Protein 4DVG (pdb70)

Nearest PDB structures (foldseek):
  3reg-assembly1_A  TM=1.001E+00  e=8.302E-33  Entamoeba histolytica
  7xqv-assembly1_A  TM=9.793E-01  e=2.137E-20  Rattus norvegicus
  4mit-assembly1_A  TM=9.621E-01  e=1.659E-20  Entamoeba histolytica HM-3:IMSS
  5upk-assembly1_C  TM=9.531E-01  e=5.079E-19  Homo sapiens
  1m7b-assembly1_A  TM=9.618E-01  e=3.621E-18  Homo sapiens

B-factor: mean 79.46, std 28.6, range [32.81, 198.3]

Radius of gyration: 25.97 Å; Cα contacts (8 Å, |Δi|>4): 619; chains: 2; bounding box: 59×77×67 Å

Foldseek 3Di:
DEEEEDFAPPQQQVLLVCCLAVNADPVDDDFDDKDWDWGWDDDDPDIDIYIYIYHGNDPVNVVPRLVRQPPHAEYEQEGEQQCVVRVVCCVVPVLVVSCVRPVNHAYEYEHEPPVPDDPPDPGHDPVNQQVVCVVSVHPYYFYAYSVVGPCSVVRVVVSVVVVD/DQPPCLQVVVPLLDPPCCVVPDPVVSVVVSVVVVVVVVVLVVLQVPCVPVPPVLSVVLQLLVLLVCLQPDQDVNLVNLVDLVPGGLVSLVVNLVNPNLLSLVSLLCLLPPDDDPVNLVSNASSLSNVLSSLVHLSNLLSQLVRVCSLLSLVSSLRPSDDPVSVLSSLLSLLVLLPFARPPDDDHTRPSVVSPVSQVVCVVVPVALRCQSVVVCLQPDDDLSSVLSSLSSLCSNLPDPDLVRVVSVVSVVVRCNVVRLVVVVDPNVDPSNVVSSVVVVVVVVVSVVVVVVVVVVD

CATH classification: 3.40.50.300

Sequence (458 aa):
LKIVVVGDGAVGKTCLLLAFSKGEIPTAYVPTVFENFSHVMKYKNEEFILHLWDTAGQEEYDRLRPLSYADSDVVLLCFAVNNRTSFDNISTKWEPEIKHYIDTAKTVLVGLKVDLRKDGSDDVTKQEGDDLCQKLGCVAYIEASSVAKIGLNEVFEKSVDCIFEVVQQKFAIVAKEKIDNPELITIPNQWKLVQEYEKKQKKDIRIQLNAQKTGNWRNAITDPKYLADLLKTRDDDLLNEVVVFRSSSVSFIKTFVSVGGLANLAIYKKKIEAENSNTAIDEERKCCEVLRYVFAEEDATVALIEIDGGVELLLKGNSKRITPDNQLDILLEITLTSSVEHPSQEGLYLGGDVCVNAFSNLVSEGVDKKFLSFFSLFSKSKSEKFKHASLVLINNLIDQPELEHRDVRNSFIEIGLVNELENKNTEWKIDKIKDSINDFFDSWEEDKKEVESRFDDL

InterPro domains:
  IPR001806 Small GTPase [PF00071] (22-181)
  IPR001806 Small GTPase [PS51421] (16-214)
  IPR001806 Small GTPase [SM00174] (23-186)
  IPR003578 Small GTPase Rho [PTHR24072] (20-213)
  IPR005225 Small GTP-binding domain [TIGR00231] (19-178)
  IPR027417 P-loop containing nucleoside triphosphate hydrolase [G3DSA:3.40.50.300] (12-214)
  IPR027417 P-loop containing nucleoside triphosphate hydrolase [SSF52540] (20-182)

GO terms:
  GO:0000287 magnesium ion binding (F, IDA)
  GO:0005525 GTP binding (F, IDA)
  GO:0045335 phagocytic vesicle (C, IDA)
  GO:0001891 phagocytic cup (C, IDA)
  GO:0044650 adhesion of symbiont to host cell (P, IMP)
  GO:1905161 protein localization to phagocytic vesicle (P, IMP)
  GO:0050766 positive regulation of phagocytosis (P, IMP)
  GO:0005515 protein binding (F, IPI)

Secondary structure (DSSP, 8-state):
-EEEEEESTTSSHHHHHHHHTT-S--SS----SEEEEEEEEEETTEEEEEEEEEE--SGGGTTTGGGG-TT-SEEEEEEETT-HHHHHHIIIIIHHHHHHH-TTSEEEEEEE-GGG--SSS----HHHHHHHHHHHT-SEEEE-BTTTTBSHHHHHHHHHHTT-/----GGGHHHHH---S-GGGS-HHHHHHHHHHHHHHHHHHHHHHHHHHHH--HHHHTTSHHHHHHHTTT----TTT--HHHHHS-HHHHHHHHHTSTTTT--HHHHHHHSPP-HHHHHHHHHHHHHHHHHTTSHHHHHHHHTSTTHHHHHHH---TTS-HHHHHHHHHHHHHHH--B-TTSTT-B--HHHH--HHHHHHHTT---TTHHHHHHHHH---HHHHHHHHHHHHHHH--SSTTT--HHHHHHTTTHHHHHH---S----HHHHHHHHHHHHHHHHHHHHHHHHHTT-

Solvent-accessible surface area: 23654 Å² total

Organism: Entamoeba histolytica (strain ATCC 30459 / HM-1:IMSS / ABRM) (NCBI:txid294381)

Structure (mmCIF, N/CA/C/O backbone):
data_4DVG
#
_entry.id   4DVG
#
_cell.length_a   138.564
_cell.length_b   138.564
_cell.length_c   57.765
_cell.angle_alpha   90.00
_cell.angle_beta   90.00
_cell.angle_gamma   120.00
#
_symmetry.space_group_name_H-M   'P 61'
#
loop_
_entity.id
_entity.type
_entity.pdbx_description
1 polymer 'Rho-like small GTPase'
2 polymer 'Diaphanous protein'
3 non-polymer "5'-GUANOSINE-DIPHOSPHATE-MONOTHIOPHOSPHATE"
4 non-polymer 'MAGNESIUM ION'
5 water water
#
loop_
_atom_site.group_PDB
_atom_site.id
_atom_site.type_symbol
_atom_site.label_atom_id
_atom_site.label_alt_id
_atom_site.label_comp_id
_atom_site.label_asym_id
_atom_site.label_entity_id
_atom_site.label_seq_id
_atom_site.pdbx_PDB_ins_code
_atom_site.Cartn_x
_atom_site.Cartn_y
_atom_site.Cartn_z
_atom_site.occupancy
_atom_site.B_iso_or_equiv
_atom_site.auth_seq_id
_atom_site.auth_comp_id
_atom_site.auth_asym_id
_atom_site.auth_atom_id
_atom_site.pdbx_PDB_model_num
ATOM 1 N N . LEU A 1 23 ? 57.346 58.341 28.532 1.00 94.29 21 LEU A N 1
ATOM 2 C CA . LEU A 1 23 ? 55.890 58.309 28.348 1.00 90.46 21 LEU A CA 1
ATOM 3 C C . LEU A 1 23 ? 55.401 57.480 27.133 0.89 84.10 21 LEU A C 1
ATOM 4 O O . LEU A 1 23 ? 55.606 57.873 25.980 1.00 85.01 21 LEU A O 1
ATOM 9 N N . LYS A 1 24 ? 54.743 56.346 27.383 1.00 79.54 22 LYS A N 1
ATOM 10 C CA . LYS A 1 24 ? 54.216 55.518 26.280 0.82 72.88 22 LYS A CA 1
ATOM 11 C C . LYS A 1 24 ? 52.742 55.782 25.928 1.00 68.94 22 LYS A C 1
ATOM 12 O O . LYS A 1 24 ? 51.856 55.585 26.751 1.00 63.02 22 LYS A O 1
ATOM 18 N N . ILE A 1 25 ? 52.479 56.210 24.698 1.00 70.49 23 ILE A N 1
ATOM 19 C CA . ILE A 1 25 ? 51.104 56.466 24.281 1.00 65.43 23 ILE A CA 1
ATOM 20 C C . ILE A 1 25 ? 50.667 55.567 23.118 1.00 58.65 23 ILE A C 1
ATOM 21 O O . ILE A 1 25 ? 51.313 55.546 22.074 1.00 57.92 23 ILE A O 1
ATOM 26 N N . VAL A 1 26 ? 49.564 54.841 23.303 1.00 58.39 24 VAL A N 1
ATOM 27 C CA . VAL A 1 26 ? 49.020 53.956 22.270 1.00 56.10 24 VAL A CA 1
ATOM 28 C C . VAL A 1 26 ? 47.679 54.482 21.771 1.00 57.62 24 VAL A C 1
ATOM 29 O O . VAL A 1 26 ? 46.861 54.970 22.550 0.60 58.98 24 VAL A O 1
ATOM 33 N N . VAL A 1 27 ? 47.458 54.344 20.471 1.00 53.63 25 VAL A N 1
ATOM 34 C CA . VAL A 1 27 ? 46.268 54.845 19.806 1.00 54.40 25 VAL A CA 1
ATOM 35 C C . VAL A 1 27 ? 45.426 53.703 19.250 1.00 57.27 25 VAL A C 1
ATOM 36 O O . VAL A 1 27 ? 45.891 52.959 18.383 1.00 63.19 25 VAL A O 1
ATOM 40 N N . VAL A 1 28 ? 44.192 53.559 19.739 1.00 56.62 26 VAL A N 1
ATOM 41 C CA . VAL A 1 28 ? 43.274 52.549 19.193 1.00 55.58 26 VAL A CA 1
ATOM 42 C C . VAL A 1 28 ? 41.941 53.110 18.703 1.00 46.19 26 VAL A C 1
ATOM 43 O O . VAL A 1 28 ? 41.451 54.138 19.182 1.00 47.86 26 VAL A O 1
ATOM 47 N N . GLY A 1 29 ? 41.352 52.404 17.748 1.00 47.58 27 GLY A N 1
ATOM 48 C CA . GLY A 1 29 ? 40.031 52.726 17.248 1.00 47.20 27 GLY A CA 1
ATOM 49 C C . GLY A 1 29 ? 39.747 52.046 15.929 1.00 46.60 27 GLY A C 1
ATOM 50 O O . GLY A 1 29 ? 40.642 51.439 15.320 1.00 43.74 27 GLY A O 1
ATOM 51 N N . ASP A 1 30 ? 38.497 52.152 15.489 1.00 48.51 28 ASP A N 1
ATOM 52 C CA . ASP A 1 30 ? 38.034 51.528 14.257 1.00 51.69 28 ASP A CA 1
ATOM 53 C C . ASP A 1 30 ? 38.871 51.932 13.060 1.00 50.21 28 ASP A C 1
ATOM 54 O O . ASP A 1 30 ? 39.472 52.996 13.052 1.00 51.05 28 ASP A O 1
ATOM 59 N N . GLY A 1 31 ? 38.900 51.080 12.042 1.00 57.23 29 GLY A N 1
ATOM 60 C CA . GLY A 1 31 ? 39.433 51.461 10.744 1.00 53.90 29 GLY A CA 1
ATOM 61 C C . GLY A 1 31 ? 38.942 52.825 10.252 1.00 61.44 29 GLY A C 1
ATOM 62 O O . GLY A 1 31 ? 37.743 53.117 10.234 1.00 53.28 29 GLY A O 1
ATOM 63 N N . ALA A 1 32 ? 39.892 53.683 9.901 1.00 64.16 30 ALA A N 1
ATOM 64 C CA . ALA A 1 32 ? 39.624 54.837 9.062 1.00 57.55 30 ALA A CA 1
ATOM 65 C C . ALA A 1 32 ? 39.072 56.020 9.812 1.00 53.97 30 ALA A C 1
ATOM 66 O O . ALA A 1 32 ? 38.514 56.918 9.199 1.00 57.53 30 ALA A O 1
ATOM 68 N N . VAL A 1 33 ? 39.212 56.024 11.128 1.00 54.78 31 VAL A N 1
ATOM 69 C CA . VAL A 1 33 ? 38.696 57.130 11.927 1.00 59.38 31 VAL A CA 1
ATOM 70 C C . VAL A 1 33 ? 39.681 58.283 12.001 1.00 60.43 31 VAL A C 1
ATOM 71 O O . VAL A 1 33 ? 39.320 59.372 12.438 1.00 50.54 31 VAL A O 1
ATOM 75 N N . GLY A 1 34 ? 40.925 58.030 11.596 1.00 65.18 32 GLY A N 1
ATOM 76 C CA . GLY A 1 34 ? 41.941 59.071 11.509 1.00 66.72 32 GLY A CA 1
ATOM 77 C C . GLY A 1 34 ? 43.073 59.020 12.526 1.00 63.87 32 GLY A C 1
ATOM 78 O O . GLY A 1 34 ? 43.641 60.056 12.872 0.81 69.99 32 GLY A O 1
ATOM 79 N N . LYS A 1 35 ? 43.408 57.828 13.007 1.00 56.40 33 LYS A N 1
ATOM 80 C CA . LYS A 1 35 ? 44.499 57.683 13.961 1.00 56.18 33 LYS A CA 1
ATOM 81 C C . LYS A 1 35 ? 45.873 58.056 13.368 1.00 63.01 33 LYS A C 1
ATOM 82 O O . LYS A 1 35 ? 46.607 58.870 13.950 1.00 56.25 33 LYS A O 1
ATOM 88 N N . THR A 1 36 ? 46.224 57.451 12.229 1.00 62.07 34 THR A N 1
ATOM 89 C CA . THR A 1 36 ? 47.500 57.739 11.573 1.00 59.44 34 THR A CA 1
ATOM 90 C C . THR A 1 36 ? 47.637 59.242 11.353 1.00 66.84 34 THR A C 1
ATOM 91 O O . THR A 1 36 ? 48.615 59.856 11.782 0.74 67.02 34 THR A O 1
ATOM 95 N N . CYS A 1 37 ? 46.644 59.827 10.690 1.00 65.34 35 CYS A N 1
ATOM 96 C CA . CYS A 1 37 ? 46.588 61.270 10.495 1.00 64.78 35 CYS A CA 1
ATOM 97 C C . CYS A 1 37 ? 46.733 62.046 11.802 1.00 64.54 35 CYS A C 1
ATOM 98 O O . CYS A 1 37 ? 47.467 63.033 11.859 0.76 65.50 35 CYS A O 1
ATOM 101 N N . LEU A 1 38 ? 46.054 61.605 12.854 1.00 59.01 36 LEU A N 1
ATOM 102 C CA . LEU A 1 38 ? 46.202 62.272 14.148 1.00 62.76 36 LEU A CA 1
ATOM 103 C C . LEU A 1 38 ? 47.667 62.349 14.566 1.00 67.06 36 LEU A C 1
ATOM 104 O O . LEU A 1 38 ? 48.156 63.413 14.943 0.43 70.42 36 LEU A O 1
ATOM 109 N N . LEU A 1 39 ? 48.362 61.217 14.491 1.00 66.57 37 LEU A N 1
ATOM 110 C CA . LEU A 1 39 ? 49.761 61.144 14.895 1.00 71.54 37 LEU A CA 1
ATOM 111 C C . LEU A 1 39 ? 50.681 61.977 14.000 1.00 78.17 37 LEU A C 1
ATOM 112 O O . LEU A 1 39 ? 51.523 62.722 14.486 1.00 79.75 37 LEU A O 1
ATOM 117 N N . LEU A 1 40 ? 50.524 61.841 12.695 1.00 70.09 38 LEU A N 1
ATOM 118 C CA . LEU A 1 40 ? 51.451 62.465 11.778 1.00 88.64 38 LEU A CA 1
ATOM 119 C C . LEU A 1 40 ? 51.200 63.959 11.639 1.00 90.77 38 LEU A C 1
ATOM 120 O O . LEU A 1 40 ? 52.066 64.694 11.167 0.47 96.47 38 LEU A O 1
ATOM 125 N N . ALA A 1 41 ? 50.021 64.418 12.041 1.00 85.96 39 ALA A N 1
ATOM 126 C CA . ALA A 1 41 ? 49.728 65.842 11.934 1.00 90.26 39 ALA A CA 1
ATOM 127 C C . ALA A 1 41 ? 50.312 66.527 13.151 1.00 98.39 39 ALA A C 1
ATOM 128 O O . ALA A 1 41 ? 50.806 67.657 13.080 1.00 108.05 39 ALA A O 1
ATOM 130 N N . PHE A 1 42 ? 50.257 65.815 14.268 1.00 92.52 40 PHE A N 1
ATOM 131 C CA . PHE A 1 42 ? 50.764 66.306 15.531 1.00 90.96 40 PHE A CA 1
ATOM 132 C C . PHE A 1 42 ? 52.260 66.535 15.468 1.00 97.13 40 PHE A C 1
ATOM 133 O O . PHE A 1 42 ? 52.782 67.435 16.127 0.49 103.54 40 PHE A O 1
ATOM 141 N N . SER A 1 43 ? 52.949 65.735 14.660 1.00 99.31 41 SER A N 1
ATOM 142 C CA . SER A 1 43 ? 54.408 65.699 14.701 1.00 106.23 41 SER A CA 1
ATOM 143 C C . SER A 1 43 ? 55.110 65.805 13.352 1.00 113.12 41 SER A C 1
ATOM 144 O O . SER A 1 43 ? 56.204 65.277 13.197 1.00 115.35 41 SER A O 1
ATOM 147 N N . LYS A 1 44 ? 54.501 66.469 12.377 1.00 118.98 42 LYS A N 1
ATOM 148 C CA . LYS A 1 44 ? 55.137 66.577 11.063 1.00 130.99 42 LYS A CA 1
ATOM 149 C C . LYS A 1 44 ? 55.193 67.987 10.475 1.00 138.36 42 LYS A C 1
ATOM 150 O O . LYS A 1 44 ? 56.253 68.414 10.016 1.00 150.93 42 LYS A O 1
ATOM 156 N N . GLY A 1 45 ? 54.073 68.705 10.454 1.00 127.56 43 GLY A N 1
ATOM 157 C CA . GLY A 1 45 ? 52.777 68.196 10.849 1.00 122.16 43 GLY A CA 1
ATOM 158 C C . GLY A 1 45 ? 51.846 68.286 9.658 1.00 124.68 43 GLY A C 1
ATOM 159 O O . GLY A 1 45 ? 51.258 69.339 9.388 1.00 120.78 43 GLY A O 1
ATOM 160 N N . GLU A 1 46 ? 51.732 67.173 8.936 1.00 130.70 44 GLU A N 1
ATOM 161 C CA . GLU A 1 46 ? 50.894 67.090 7.742 1.00 135.84 44 GLU A CA 1
ATOM 162 C C . GLU A 1 46 ? 50.320 65.694 7.557 1.00 128.90 44 GLU A C 1
ATOM 163 O O . GLU A 1 46 ? 50.423 64.848 8.441 1.00 126.55 44 GLU A O 1
ATOM 169 N N . ILE A 1 47 ? 49.732 65.465 6.389 1.00 127.95 45 ILE A N 1
ATOM 170 C CA . ILE A 1 47 ? 49.034 64.219 6.084 1.00 121.93 45 ILE A CA 1
ATOM 171 C C . ILE A 1 47 ? 49.735 63.467 4.957 1.00 123.67 45 ILE A C 1
ATOM 172 O O . ILE A 1 47 ? 50.362 64.085 4.095 1.00 133.25 45 ILE A O 1
ATOM 177 N N . PRO A 1 48 ? 49.650 62.127 4.978 1.00 114.57 46 PRO A N 1
ATOM 178 C CA . PRO A 1 48 ? 50.269 61.222 3.998 1.00 117.30 46 PRO A CA 1
ATOM 179 C C . PRO A 1 48 ? 49.639 61.175 2.594 1.00 117.44 46 PRO A C 1
ATOM 180 O O . PRO A 1 48 ? 50.053 60.342 1.782 1.00 122.57 46 PRO A O 1
ATOM 184 N N . THR A 1 49 ? 48.673 62.039 2.304 1.00 109.78 47 THR A N 1
ATOM 185 C CA . THR A 1 49 ? 48.079 62.075 0.969 1.00 107.00 47 THR A CA 1
ATOM 186 C C . THR A 1 49 ? 47.421 60.742 0.649 1.00 98.56 47 THR A C 1
ATOM 187 O O . THR A 1 49 ? 46.216 60.657 0.433 1.00 98.47 47 THR A O 1
ATOM 191 N N . ALA A 1 50 ? 48.228 59.694 0.619 0.00 89.70 48 ALA A N 1
ATOM 192 C CA . ALA A 1 50 ? 47.713 58.379 0.303 1.00 80.10 48 ALA A CA 1
ATOM 193 C C . ALA A 1 50 ? 47.305 57.630 1.561 1.00 68.82 48 ALA A C 1
ATOM 194 O O . ALA A 1 50 ? 48.119 57.400 2.456 0.00 68.18 48 ALA A O 1
ATOM 196 N N . TYR A 1 51 ? 46.035 57.252 1.619 1.00 65.78 49 TYR A N 1
ATOM 197 C CA . TYR A 1 51 ? 45.540 56.463 2.729 1.00 78.55 49 TYR A CA 1
ATOM 198 C C . TYR A 1 51 ? 46.065 55.053 2.660 1.00 77.96 49 TYR A C 1
ATOM 199 O O . TYR A 1 51 ? 45.677 54.280 1.785 1.00 84.52 49 TYR A O 1
ATOM 208 N N . VAL A 1 52 ? 46.931 54.702 3.590 0.00 73.12 50 VAL A N 1
ATOM 209 C CA . VAL A 1 52 ? 47.311 53.317 3.691 1.00 67.07 50 VAL A CA 1
ATOM 210 C C . VAL A 1 52 ? 46.928 52.764 5.031 1.00 65.79 50 VAL A C 1
ATOM 211 O O . VAL A 1 52 ? 47.349 53.290 6.052 1.00 71.49 50 VAL A O 1
ATOM 215 N N . PRO A 1 53 ? 46.136 51.686 5.034 1.00 64.31 51 PRO A N 1
ATOM 216 C CA . PRO A 1 53 ? 45.683 51.083 6.297 1.00 60.92 51 PRO A CA 1
ATOM 217 C C . PRO A 1 53 ? 46.892 50.627 7.150 1.00 66.44 51 PRO A C 1
ATOM 218 O O . PRO A 1 53 ? 47.804 49.954 6.647 1.00 62.88 51 PRO A O 1
ATOM 222 N N . THR A 1 54 ? 46.892 51.023 8.422 1.00 67.21 52 THR A N 1
ATOM 223 C CA . THR A 1 54 ? 47.972 50.739 9.366 1.00 51.62 52 THR A CA 1
ATOM 224 C C . THR A 1 54 ? 48.043 49.265 9.677 0.00 53.88 52 THR A C 1
ATOM 225 O O . THR A 1 54 ? 47.036 48.627 9.786 1.00 48.45 52 THR A O 1
ATOM 229 N N . VAL A 1 55 ? 49.230 48.711 9.836 1.00 59.46 53 VAL A N 1
ATOM 230 C CA . VAL A 1 55 ? 49.322 47.341 10.312 1.00 63.16 53 VAL A CA 1
ATOM 231 C C . VAL A 1 55 ? 49.909 47.413 11.699 1.00 66.02 53 VAL A C 1
ATOM 232 O O . VAL A 1 55 ? 49.337 46.896 12.680 0.89 58.98 53 VAL A O 1
ATOM 236 N N . PHE A 1 56 ? 51.048 48.098 11.748 1.00 65.67 54 PHE A N 1
ATOM 237 C CA . PHE A 1 56 ? 51.789 48.392 12.960 1.00 61.51 54 PHE A CA 1
ATOM 238 C C . PHE A 1 56 ? 52.721 49.536 12.624 1.00 69.76 54 PHE A C 1
ATOM 239 O O . PHE A 1 56 ? 53.253 49.623 11.512 1.00 71.63 54 PHE A O 1
ATOM 247 N N . GLU A 1 57 ? 52.908 50.430 13.579 1.00 71.56 55 GLU A N 1
ATOM 248 C CA . GLU A 1 57 ? 53.811 51.537 13.384 1.00 79.56 55 GLU A CA 1
ATOM 249 C C . GLU A 1 57 ? 54.275 51.957 14.761 1.00 87.66 55 GLU A C 1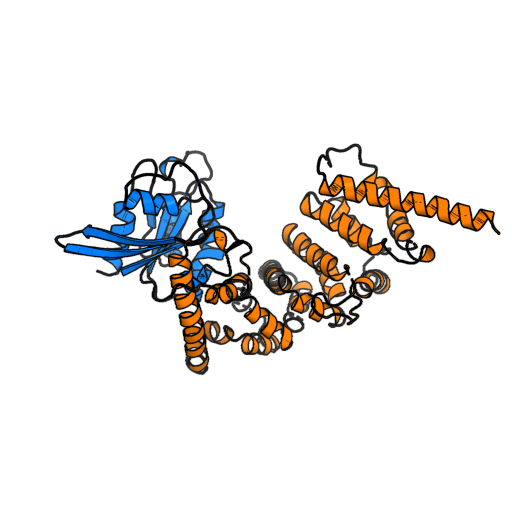
ATOM 250 O O . GLU A 1 57 ? 53.517 51.876 15.721 1.00 86.02 55 GLU A O 1
ATOM 256 N N . ASN A 1 58 ? 55.530 52.373 14.869 1.00 93.20 56 ASN A N 1
ATOM 257 C CA . ASN A 1 58 ? 56.063 52.801 16.150 1.00 90.05 56 ASN A CA 1
ATOM 258 C C . ASN A 1 58 ? 57.238 53.714 15.974 1.00 91.96 56 ASN A C 1
ATOM 259 O O . ASN A 1 58 ? 58.268 53.325 15.418 1.00 96.32 56 ASN A O 1
ATOM 264 N N . PHE A 1 59 ? 57.074 54.939 16.451 1.00 93.46 57 PHE A N 1
ATOM 265 C CA . PHE A 1 59 ? 58.156 55.902 16.448 1.00 99.14 57 PHE A CA 1
ATOM 266 C C . PHE A 1 59 ? 58.046 56.803 17.662 1.00 104.63 57 PHE A C 1
ATOM 267 O O . PHE A 1 59 ? 56.963 56.997 18.214 1.00 104.98 57 PHE A O 1
ATOM 275 N N . SER A 1 60 ? 59.185 57.330 18.086 1.00 110.34 58 SER A N 1
ATOM 276 C CA . SER A 1 60 ? 59.226 58.291 19.167 1.00 113.66 58 SER A CA 1
ATOM 277 C C . SER A 1 60 ? 59.294 59.674 18.554 1.00 112.40 58 SER A C 1
ATOM 278 O O . SER A 1 60 ? 59.522 59.818 17.355 1.00 114.00 58 SER A O 1
ATOM 281 N N . HIS A 1 61 ? 59.089 60.694 19.374 1.00 110.21 59 HIS A N 1
ATOM 282 C CA . HIS A 1 61 ? 59.046 62.056 18.879 1.00 103.80 59 HIS A CA 1
ATOM 283 C C . HIS A 1 61 ? 59.140 63.016 20.056 1.00 110.52 59 HIS A C 1
ATOM 284 O O . HIS A 1 61 ? 58.475 62.802 21.072 1.00 112.55 59 HIS A O 1
ATOM 291 N N . VAL A 1 62 ? 59.962 64.063 19.927 1.00 110.71 60 VAL A N 1
ATOM 292 C CA . VAL A 1 62 ? 60.171 65.004 21.031 1.00 107.52 60 VAL A CA 1
ATOM 293 C C . VAL A 1 62 ? 59.245 66.220 20.964 1.00 104.13 60 VAL A C 1
ATOM 294 O O . VAL A 1 62 ? 59.109 66.866 19.925 0.00 103.90 60 VAL A O 1
ATOM 298 N N . MET A 1 63 ? 58.603 66.506 22.093 1.00 109.03 61 MET A N 1
ATOM 299 C CA . MET A 1 63 ? 57.592 67.555 22.179 1.00 116.39 61 MET A CA 1
ATOM 300 C C . MET A 1 63 ? 57.968 68.584 23.223 1.00 126.71 61 MET A C 1
ATOM 301 O O . MET A 1 63 ? 58.188 68.241 24.384 1.00 131.91 61 MET A O 1
ATOM 306 N N . LYS A 1 64 ? 58.028 69.847 22.813 1.00 130.61 62 LYS A N 1
ATOM 307 C CA . LYS A 1 64 ? 58.311 70.933 23.744 1.00 135.96 62 LYS A CA 1
ATOM 308 C C . LYS A 1 64 ? 57.044 71.380 24.475 1.00 137.38 62 LYS A C 1
ATOM 309 O O . LYS A 1 64 ? 56.082 71.849 23.862 1.00 137.46 62 LYS A O 1
ATOM 315 N N . TYR A 1 65 ? 57.057 71.218 25.793 1.00 136.72 63 TYR A N 1
ATOM 316 C CA . TYR A 1 65 ? 55.915 71.543 26.632 1.00 134.74 63 TYR A CA 1
ATOM 317 C C . TYR A 1 65 ? 56.468 72.001 27.972 1.00 132.71 63 TYR A C 1
ATOM 318 O O . TYR A 1 65 ? 57.319 71.330 28.560 1.00 126.43 63 TYR A O 1
ATOM 327 N N . LYS A 1 66 ? 55.991 73.150 28.442 1.00 137.84 64 LYS A N 1
ATOM 328 C CA . LYS A 1 66 ? 56.575 73.824 29.599 1.00 141.68 64 LYS A CA 1
ATOM 329 C C . LYS A 1 66 ? 57.998 74.261 29.252 1.00 143.78 64 LYS A C 1
ATOM 330 O O . LYS A 1 66 ? 58.287 74.595 28.102 1.00 140.60 64 LYS A O 1
ATOM 336 N N . ASN A 1 67 ? 58.885 74.256 30.242 1.00 149.47 65 ASN A N 1
ATOM 337 C CA . ASN A 1 67 ? 60.281 74.615 30.012 1.00 154.93 65 ASN A CA 1
ATOM 338 C C . ASN A 1 67 ? 61.156 73.376 29.861 1.00 156.00 65 ASN A C 1
ATOM 339 O O . ASN A 1 67 ? 62.336 73.386 30.211 1.00 162.24 65 ASN A O 1
ATOM 344 N N . GLU A 1 68 ? 60.566 72.310 29.335 1.00 149.54 66 GLU A N 1
ATOM 345 C CA . GLU A 1 68 ? 61.259 71.036 29.206 1.00 151.47 66 GLU A CA 1
ATOM 346 C C . GLU A 1 68 ? 60.732 70.248 28.013 1.00 145.44 66 GLU A C 1
ATOM 347 O O . GLU A 1 68 ? 59.600 70.447 27.565 1.00 141.76 66 GLU A O 1
ATOM 353 N N . GLU A 1 69 ? 61.562 69.349 27.504 1.00 143.04 67 GLU A N 1
ATOM 354 C CA . GLU A 1 69 ? 61.162 68.491 26.402 1.00 137.81 67 GLU A CA 1
ATOM 355 C C . GLU A 1 69 ? 60.670 67.146 26.943 1.00 134.86 67 GLU A C 1
ATOM 356 O O . GLU A 1 69 ? 61.043 66.741 28.042 1.00 133.57 67 GLU A O 1
ATOM 362 N N . PHE A 1 70 ? 59.818 66.467 26.179 1.00 134.81 68 PHE A N 1
ATOM 363 C CA . PHE A 1 70 ? 59.287 65.167 26.587 1.00 131.53 68 PHE A CA 1
ATOM 364 C C . PHE A 1 70 ? 59.565 64.066 25.574 1.00 129.14 68 PHE A C 1
ATOM 365 O O . PHE A 1 70 ? 59.697 64.328 24.381 1.00 134.51 68 PHE A O 1
ATOM 373 N N . ILE A 1 71 ? 59.644 62.831 26.055 1.00 121.68 69 ILE A N 1
ATOM 374 C CA . ILE A 1 71 ? 59.857 61.683 25.184 1.00 119.85 69 ILE A CA 1
ATOM 375 C C . ILE A 1 71 ? 58.554 60.923 24.931 1.00 116.71 69 ILE A C 1
ATOM 376 O O . ILE A 1 71 ? 58.051 60.223 25.815 1.00 116.71 69 ILE A O 1
ATOM 381 N N . LEU A 1 72 ? 58.016 61.063 23.721 1.00 112.26 70 LEU A N 1
ATOM 382 C CA . LEU A 1 72 ? 56.734 60.450 23.374 1.00 99.00 70 LEU A CA 1
ATOM 383 C C . LEU A 1 72 ? 56.893 59.243 22.475 1.00 8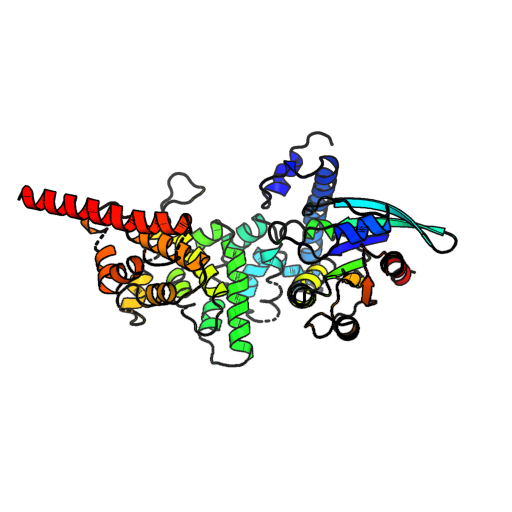6.78 70 LEU A C 1
ATOM 384 O O . LEU A 1 72 ? 57.165 59.371 21.282 0.00 87.75 70 LEU A O 1
ATOM 389 N N . HIS A 1 73 ? 56.718 58.065 23.059 1.00 85.31 71 HIS A N 1
ATOM 390 C CA . HIS A 1 73 ? 56.710 56.837 22.277 1.00 95.63 71 HIS A CA 1
ATOM 391 C C . HIS A 1 73 ? 55.298 56.512 21.771 1.00 95.09 71 HIS A C 1
ATOM 392 O O . HIS A 1 73 ? 54.402 56.151 22.545 1.00 92.33 71 HIS A O 1
ATOM 399 N N . LEU A 1 74 ? 55.116 56.657 20.462 1.00 90.70 72 LEU A N 1
ATOM 400 C CA . LEU A 1 74 ? 53.813 56.525 19.850 1.00 80.74 72 LEU A CA 1
ATOM 401 C C . LEU A 1 74 ? 53.686 55.169 19.219 1.00 84.23 72 LEU A C 1
ATOM 402 O O . LEU A 1 74 ? 54.582 54.733 18.484 1.00 91.40 72 LEU A O 1
ATOM 407 N N . TRP A 1 75 ? 52.571 54.503 19.525 1.00 69.96 73 TRP A N 1
ATOM 408 C CA . TRP A 1 75 ? 52.257 53.194 18.999 1.00 68.07 73 TRP A CA 1
ATOM 409 C C . TRP A 1 75 ? 50.943 53.329 18.255 1.00 82.33 73 TRP A C 1
ATOM 410 O O . TRP A 1 75 ? 49.902 53.577 18.861 1.00 83.00 73 TRP A O 1
ATOM 421 N N . ASP A 1 76 ? 51.010 53.220 16.932 1.00 80.45 74 ASP A N 1
ATOM 422 C CA . ASP A 1 76 ? 49.838 53.294 16.074 1.00 66.30 74 ASP A CA 1
ATOM 423 C C . ASP A 1 76 ? 49.404 51.872 15.856 1.00 64.09 74 ASP A C 1
ATOM 424 O O . ASP A 1 76 ? 50.256 50.991 15.721 1.00 84.09 74 ASP A O 1
ATOM 429 N N . THR A 1 77 ? 48.091 51.629 15.846 1.00 61.78 75 THR A N 1
ATOM 430 C CA . THR A 1 77 ? 47.575 50.269 15.707 1.00 59.70 75 THR A CA 1
ATOM 431 C C . THR A 1 77 ? 46.611 50.148 14.551 1.00 59.80 75 THR A C 1
ATOM 432 O O . THR A 1 77 ? 46.209 51.159 13.968 1.00 61.40 75 THR A O 1
ATOM 436 N N . ALA A 1 78 ? 46.260 48.909 14.218 1.00 58.59 76 ALA A N 1
ATOM 437 C CA . ALA A 1 78 ? 45.334 48.640 13.130 1.00 61.71 76 ALA A CA 1
ATOM 438 C C . ALA A 1 78 ? 43.867 48.649 13.578 1.00 62.11 76 ALA A C 1
ATOM 439 O O . ALA A 1 78 ? 43.485 47.923 14.491 1.00 63.16 76 ALA A O 1
ATOM 441 N N . GLY A 1 79 ? 43.052 49.469 12.922 1.00 65.35 77 GLY A N 1
ATOM 442 C CA . GLY A 1 79 ? 41.618 49.458 13.140 1.00 60.36 77 GLY A CA 1
ATOM 443 C C . GLY A 1 79 ? 40.962 48.197 12.590 1.00 61.84 77 GLY A C 1
ATOM 444 O O . GLY A 1 79 ? 40.030 47.651 13.189 1.00 66.50 77 GLY A O 1
ATOM 445 N N . GLN A 1 80 ? 41.448 47.726 11.447 1.00 57.96 78 GLN A N 1
ATOM 446 C CA . GLN A 1 80 ? 40.852 46.557 10.784 1.00 57.82 78 GLN A CA 1
ATOM 447 C C . GLN A 1 80 ? 40.832 45.274 11.621 1.00 61.48 78 GLN A C 1
ATOM 448 O O . GLN A 1 80 ? 41.741 44.996 12.389 1.00 61.05 78 GLN A O 1
ATOM 454 N N . GLU A 1 81 ? 39.755 44.514 11.476 1.00 63.89 79 GLU A N 1
ATOM 455 C CA . GLU A 1 81 ? 39.562 43.267 12.196 1.00 64.61 79 GLU A CA 1
ATOM 456 C C . GLU A 1 81 ? 40.678 42.248 11.893 1.00 72.10 79 GLU A C 1
ATOM 457 O O . GLU A 1 81 ? 41.090 41.485 12.761 1.00 67.84 79 GLU A O 1
ATOM 463 N N . GLU A 1 82 ? 41.164 42.240 10.658 1.00 83.87 80 GLU A N 1
ATOM 464 C CA . GLU A 1 82 ? 42.212 41.307 10.249 1.00 89.41 80 GLU A CA 1
ATOM 465 C C . GLU A 1 82 ? 43.375 41.280 11.232 1.00 87.40 80 GLU A C 1
ATOM 466 O O . GLU A 1 82 ? 44.035 40.264 11.402 1.00 92.42 80 GLU A O 1
ATOM 472 N N . TYR A 1 83 ? 43.627 42.386 11.897 0.00 79.16 81 TYR A N 1
ATOM 473 C CA . TYR A 1 83 ? 44.811 42.413 12.718 0.00 72.12 81 TYR A CA 1
ATOM 474 C C . TYR A 1 83 ? 44.489 42.359 14.200 1.00 60.34 81 TYR A C 1
ATOM 475 O O . TYR A 1 83 ? 45.220 42.888 15.026 1.00 56.08 81 TYR A O 1
ATOM 484 N N . ASP A 1 84 ? 43.403 41.682 14.542 1.00 63.38 82 ASP A N 1
ATOM 485 C CA . ASP A 1 84 ? 42.963 41.597 15.925 1.00 60.82 82 ASP A CA 1
ATOM 486 C C . ASP A 1 84 ? 43.939 40.807 16.799 1.00 60.58 82 ASP A C 1
ATOM 487 O O . ASP A 1 84 ? 44.180 41.187 17.944 1.00 61.78 82 ASP A O 1
ATOM 492 N N . ARG A 1 85 ? 44.505 39.725 16.284 0.00 62.15 83 ARG A N 1
ATOM 493 C CA . ARG A 1 85 ? 45.348 38.892 17.134 1.00 52.65 83 ARG A CA 1
ATOM 494 C C . ARG A 1 85 ? 46.758 39.456 17.364 1.00 55.21 83 ARG A C 1
ATOM 495 O O . ARG A 1 85 ? 47.596 38.826 18.007 0.00 56.63 83 ARG A O 1
ATOM 503 N N . LEU A 1 86 ? 46.997 40.643 16.829 1.00 52.52 84 LEU A N 1
ATOM 504 C CA . LEU A 1 86 ? 48.319 41.240 16.793 1.00 57.23 84 LEU A CA 1
ATOM 505 C C . LEU A 1 86 ? 48.353 42.570 17.542 1.00 56.69 84 LEU A C 1
ATOM 506 O O . LEU A 1 86 ? 49.373 42.956 18.115 1.00 59.31 84 LEU A O 1
ATOM 511 N N . ARG A 1 87 ? 47.230 43.269 17.543 1.00 50.29 85 ARG A N 1
ATOM 512 C CA . ARG A 1 87 ? 47.124 44.531 18.263 1.00 49.21 85 ARG A CA 1
ATOM 513 C C . ARG A 1 87 ? 47.545 44.400 19.733 1.00 52.40 85 ARG A C 1
ATOM 514 O O . ARG A 1 87 ? 48.072 45.345 20.307 1.00 51.14 85 ARG A O 1
ATOM 522 N N . PRO A 1 88 ? 47.297 43.238 20.365 1.00 53.75 86 PRO A N 1
ATOM 523 C CA . PRO A 1 88 ? 47.736 43.211 21.763 1.00 58.36 86 PRO A CA 1
ATOM 524 C C . PRO A 1 88 ? 49.261 43.356 21.914 1.00 62.79 86 PRO A C 1
ATOM 525 O O . PRO A 1 88 ? 49.723 43.816 22.960 1.00 68.01 86 PRO A O 1
ATOM 529 N N . LEU A 1 89 ? 50.027 43.001 20.888 1.00 56.72 87 LEU A N 1
ATOM 530 C CA . LEU A 1 89 ? 51.482 43.167 20.950 1.00 59.98 87 LEU A CA 1
ATOM 531 C C . LEU A 1 89 ? 51.918 44.618 21.187 1.00 65.94 87 LEU A C 1
ATOM 532 O O . LEU A 1 89 ? 53.077 44.873 21.500 1.00 73.86 87 LEU A O 1
ATOM 537 N N . SER A 1 90 ? 50.988 45.563 21.063 1.00 52.94 88 SER A N 1
ATOM 538 C CA . SER A 1 90 ? 51.311 46.969 21.231 1.00 52.93 88 SER A CA 1
ATOM 539 C C . SER A 1 90 ? 51.037 47.529 22.616 1.00 60.61 88 SER A C 1
ATOM 540 O O . SER A 1 90 ? 51.335 48.696 22.877 0.67 62.60 88 SER A O 1
ATOM 543 N N . TYR A 1 91 ? 50.455 46.731 23.500 1.00 59.92 89 TYR A N 1
ATOM 544 C CA . TYR A 1 91 ? 49.885 47.297 24.727 1.00 62.69 89 TYR A CA 1
ATOM 545 C C . TYR A 1 91 ? 50.829 47.365 25.932 1.00 64.42 89 TYR A C 1
ATOM 546 O O . TYR A 1 91 ? 50.633 48.184 26.808 1.00 61.06 89 TYR A O 1
ATOM 555 N N . ALA A 1 92 ? 51.841 46.506 25.990 1.00 68.25 90 ALA A N 1
ATOM 556 C CA . ALA A 1 92 ? 52.673 46.420 27.192 1.00 63.38 90 ALA A CA 1
ATOM 557 C C . ALA A 1 92 ? 53.156 47.771 27.731 1.00 62.62 90 ALA A C 1
ATOM 558 O O . ALA A 1 92 ? 53.614 48.633 26.976 1.00 63.64 90 ALA A O 1
ATOM 560 N N . ASP A 1 93 ? 53.035 47.951 29.044 1.00 60.86 91 ASP A N 1
ATOM 561 C CA . ASP A 1 93 ? 53.614 49.106 29.727 1.00 74.72 91 ASP A CA 1
ATOM 562 C C . ASP A 1 93 ? 53.092 50.453 29.231 1.00 76.72 91 ASP A C 1
ATOM 563 O O . ASP A 1 93 ? 53.758 51.471 29.405 1.00 82.19 91 ASP A O 1
ATOM 568 N N . SER A 1 94 ? 51.916 50.472 28.619 1.00 72.14 92 SER A N 1
ATOM 569 C CA . SER A 1 94 ? 51.350 51.732 28.145 1.00 74.21 92 SER A CA 1
ATOM 570 C C . SER A 1 94 ? 50.911 52.620 29.301 1.00 72.93 92 SER A C 1
ATOM 571 O O . SER A 1 94 ? 50.221 52.162 30.209 1.00 79.24 92 SER A O 1
ATOM 574 N N . ASP A 1 95 ? 51.299 53.888 29.265 1.00 69.51 93 ASP A N 1
ATOM 575 C CA . ASP A 1 95 ? 50.895 54.833 30.307 1.00 76.43 93 ASP A CA 1
ATOM 576 C C . ASP A 1 95 ? 49.553 55.433 29.921 1.00 77.51 93 ASP A C 1
ATOM 577 O O . ASP A 1 95 ? 48.636 55.516 30.735 1.00 79.62 93 ASP A O 1
ATOM 582 N N . VAL A 1 96 ? 49.438 55.834 28.663 1.00 77.52 94 VAL A N 1
ATOM 583 C CA . VAL A 1 96 ? 48.190 56.383 28.147 1.00 74.12 94 VAL A CA 1
ATOM 584 C C . VAL A 1 96 ? 47.716 55.663 26.886 1.00 68.50 94 VAL A C 1
ATOM 585 O O . VAL A 1 96 ? 48.515 55.336 26.010 1.00 66.58 94 VAL A O 1
ATOM 589 N N . VAL A 1 97 ? 46.415 55.405 26.808 1.00 64.77 95 VAL A N 1
ATOM 590 C CA . VAL A 1 97 ? 45.811 54.912 25.576 1.00 60.20 95 VAL A CA 1
ATOM 591 C C . VAL A 1 97 ? 44.816 55.927 25.028 1.00 64.32 95 VAL A C 1
ATOM 592 O O . VAL A 1 97 ? 43.954 56.413 25.762 1.00 67.55 95 VAL A O 1
ATOM 596 N N . LEU A 1 98 ? 44.933 56.251 23.744 1.00 64.12 96 LEU A N 1
ATOM 597 C CA . LEU A 1 98 ? 43.959 57.126 23.096 1.00 65.13 96 LEU A CA 1
ATOM 598 C C . LEU A 1 98 ? 42.844 56.319 22.446 1.00 56.04 96 LEU A C 1
ATOM 599 O O . LEU A 1 98 ? 43.058 55.667 21.426 1.00 50.93 96 LEU A O 1
ATOM 604 N N . LEU A 1 99 ? 41.660 56.369 23.045 1.00 55.61 97 LEU A N 1
ATOM 605 C CA . LEU A 1 99 ? 40.487 55.698 22.492 1.00 52.03 97 LEU A CA 1
ATOM 606 C C . LEU A 1 99 ? 39.897 56.630 21.450 1.00 53.70 97 LEU A C 1
ATOM 607 O O . LEU A 1 99 ? 39.310 57.657 21.805 1.00 55.44 97 LEU A O 1
ATOM 612 N N . CYS A 1 100 ? 40.049 56.290 20.174 1.00 51.82 98 CYS A N 1
ATOM 613 C CA . CYS A 1 100 ? 39.612 57.186 19.105 1.00 60.80 98 CYS A CA 1
ATOM 614 C C . CYS A 1 100 ? 38.405 56.693 18.341 1.00 59.18 98 CYS A C 1
ATOM 615 O O . CYS A 1 100 ? 38.372 55.545 17.893 1.00 55.36 98 CYS A O 1
ATOM 618 N N . PHE A 1 101 ? 37.432 57.578 18.161 1.00 57.64 99 PHE A N 1
ATOM 619 C CA . PHE A 1 101 ? 36.388 57.380 17.161 1.00 60.81 99 PHE A CA 1
ATOM 620 C C . PHE A 1 101 ? 36.336 58.606 16.255 1.00 64.59 99 PHE A C 1
ATOM 621 O O . PHE A 1 101 ? 37.020 59.597 16.496 1.00 65.69 99 PHE A O 1
ATOM 629 N N . ALA A 1 102 ? 35.533 58.537 15.204 1.00 63.44 100 ALA A N 1
ATOM 630 C CA . ALA A 1 102 ? 35.345 59.685 14.339 1.00 57.72 100 ALA A CA 1
ATOM 631 C C . ALA A 1 102 ? 33.943 60.225 14.581 1.00 58.65 100 ALA A C 1
ATOM 632 O O . ALA A 1 102 ? 32.983 59.461 14.571 1.00 67.38 100 ALA A O 1
ATOM 634 N N . VAL A 1 103 ? 33.817 61.528 14.820 1.00 57.17 101 VAL A N 1
ATOM 635 C CA . VAL A 1 103 ? 32.527 62.074 15.263 1.00 64.02 101 VAL A CA 1
ATOM 636 C C . VAL A 1 103 ? 31.402 61.954 14.237 1.00 68.40 101 VAL A C 1
ATOM 637 O O . VAL A 1 103 ? 30.238 62.143 14.576 1.00 78.37 101 VAL A O 1
ATOM 641 N N . ASN A 1 104 ? 31.756 61.665 12.988 1.00 59.76 102 ASN A N 1
ATOM 642 C CA . ASN A 1 104 ? 30.777 61.517 11.917 1.00 56.49 102 ASN A CA 1
ATOM 643 C C . ASN A 1 104 ? 30.522 60.062 11.608 0.63 62.08 102 ASN A C 1
ATOM 644 O O . ASN A 1 104 ? 30.171 59.711 10.475 1.00 59.71 102 ASN A O 1
ATOM 649 N N . ASN A 1 105 ? 30.725 59.224 12.619 1.00 62.07 103 ASN A N 1
ATOM 650 C CA . ASN A 1 105 ? 30.685 57.781 12.460 1.00 57.82 103 ASN A CA 1
ATOM 651 C C . ASN A 1 105 ? 30.243 57.123 13.762 1.00 57.66 103 ASN A C 1
ATOM 652 O O . ASN A 1 105 ? 31.012 56.453 14.434 1.00 56.79 103 ASN A O 1
ATOM 657 N N . ARG A 1 106 ? 28.984 57.346 14.106 1.00 57.29 104 ARG A N 1
ATOM 658 C CA . ARG A 1 106 ? 28.387 56.796 15.301 1.00 60.15 104 ARG A CA 1
ATOM 659 C C . ARG A 1 106 ? 28.841 55.354 15.573 1.00 62.36 104 ARG A C 1
ATOM 660 O O . ARG A 1 106 ? 29.122 54.980 16.709 1.00 67.32 104 ARG A O 1
ATOM 668 N N . THR A 1 107 ? 28.891 54.550 14.522 1.00 58.71 105 THR A N 1
ATOM 669 C CA . THR A 1 107 ? 29.313 53.166 14.626 1.00 58.33 105 THR A CA 1
ATOM 670 C C . THR A 1 107 ? 30.675 53.004 15.317 1.00 61.82 105 THR A C 1
ATOM 671 O O . THR A 1 107 ? 30.855 52.106 16.145 1.00 62.19 105 THR A O 1
ATOM 675 N N . SER A 1 108 ? 31.629 53.869 14.971 1.00 57.14 106 SER A N 1
ATOM 676 C CA . SER A 1 108 ? 32.934 53.861 15.626 1.00 48.22 106 SER A CA 1
ATOM 677 C C . SER A 1 108 ? 32.799 54.295 17.085 1.00 48.73 106 SER A C 1
ATOM 678 O O . SER A 1 108 ? 33.423 53.729 17.981 1.00 59.63 106 SER A O 1
ATOM 681 N N . PHE A 1 109 ? 31.962 55.294 17.314 1.00 48.92 107 PHE A N 1
ATOM 682 C CA . PHE A 1 109 ? 31.613 55.709 18.661 1.00 56.33 107 PHE A CA 1
ATOM 683 C C . PHE A 1 109 ? 31.043 54.554 19.516 1.00 61.19 107 PHE A C 1
ATOM 684 O O . PHE A 1 109 ? 31.442 54.364 20.660 1.00 66.82 107 PHE A O 1
ATOM 692 N N . ASP A 1 110 ? 30.127 53.773 18.964 1.00 59.99 108 ASP A N 1
ATOM 693 C CA . ASP A 1 110 ? 29.546 52.675 19.732 1.00 65.92 108 ASP A CA 1
ATOM 694 C C . ASP A 1 110 ? 30.575 51.608 20.040 1.00 66.88 108 ASP A C 1
ATOM 695 O O . ASP A 1 110 ? 30.509 50.955 21.084 1.00 69.32 108 ASP A O 1
ATOM 700 N N . ASN A 1 111 ? 31.536 51.455 19.135 1.00 61.50 109 ASN A N 1
ATOM 701 C CA . ASN A 1 111 ? 32.544 50.409 19.240 1.00 48.47 109 ASN A CA 1
ATOM 702 C C . ASN A 1 111 ? 33.564 50.648 20.350 1.00 54.31 109 ASN A C 1
ATOM 703 O O . ASN A 1 111 ? 34.211 49.712 20.842 1.00 54.26 109 ASN A O 1
ATOM 708 N N . ILE A 1 112 ? 33.699 51.908 20.741 1.00 50.07 110 ILE A N 1
ATOM 709 C CA . ILE A 1 112 ? 34.539 52.263 21.859 1.00 49.13 110 ILE A CA 1
ATOM 710 C C . ILE A 1 112 ? 34.135 51.468 23.103 1.00 55.38 110 ILE A C 1
ATOM 711 O O . ILE A 1 112 ? 34.986 50.914 23.784 1.00 63.97 110 ILE A O 1
ATOM 716 N N . SER A 1 113 ? 32.839 51.397 23.400 1.00 55.07 111 SER A N 1
ATOM 717 C CA . SER A 1 113 ? 32.395 50.707 24.617 1.00 60.60 111 SER A CA 1
ATOM 718 C C . SER A 1 113 ? 32.125 49.207 24.467 1.00 60.11 111 SER A C 1
ATOM 719 O O . SER A 1 113 ? 32.011 48.507 25.478 1.00 60.17 111 SER A O 1
ATOM 722 N N . THR A 1 114 ? 32.056 48.710 23.231 1.00 46.12 112 THR A N 1
ATOM 723 C CA . THR A 1 114 ? 31.848 47.274 23.001 1.00 50.52 112 THR A CA 1
ATOM 724 C C . THR A 1 114 ? 33.149 46.564 22.611 1.00 53.56 112 THR A C 1
ATOM 725 O O . THR A 1 114 ? 33.325 45.387 22.908 1.00 49.04 112 THR A O 1
ATOM 729 N N . LYS A 1 115 ? 34.057 47.282 21.948 1.00 49.25 113 LYS A N 1
ATOM 730 C CA . LYS A 1 115 ? 35.290 46.667 21.474 1.00 46.76 113 LYS A CA 1
ATOM 731 C C . LYS A 1 115 ? 36.571 47.234 22.107 1.00 48.30 113 LYS A C 1
ATOM 732 O O . LYS A 1 115 ? 37.322 46.508 22.737 1.00 51.06 113 LYS A O 1
ATOM 738 N N . TRP A 1 116 ? 36.798 48.531 21.938 1.00 46.32 114 TRP A N 1
ATOM 739 C CA . TRP A 1 116 ? 38.037 49.182 22.335 1.00 47.61 114 TRP A CA 1
ATOM 740 C C . TRP A 1 116 ? 38.299 49.270 23.849 1.00 49.89 114 TRP A C 1
ATOM 741 O O . TRP A 1 116 ? 39.307 48.763 24.343 1.00 50.07 114 TRP A O 1
ATOM 752 N N . GLU A 1 117 ? 37.406 49.901 24.592 1.00 46.97 115 GLU A N 1
ATOM 753 C CA . GLU A 1 117 ? 37.594 49.972 26.037 0.83 47.83 115 GLU A CA 1
ATOM 754 C C . GLU A 1 117 ? 37.737 48.585 26.675 1.00 49.24 115 GLU A C 1
ATOM 755 O O . GLU A 1 117 ? 38.726 48.310 27.354 1.00 52.11 115 GLU A O 1
ATOM 761 N N . PRO A 1 118 ? 36.756 47.701 26.455 1.00 47.65 116 PRO A N 1
ATOM 762 C CA . PRO A 1 118 ? 36.921 46.360 27.032 1.00 53.61 116 PRO A CA 1
ATOM 763 C C . PRO A 1 118 ? 38.280 45.730 26.694 1.00 52.61 116 PRO A C 1
ATOM 764 O O . PRO A 1 118 ? 38.804 44.999 27.540 1.00 49.91 116 PRO A O 1
ATOM 768 N N . GLU A 1 119 ? 38.836 46.019 25.511 1.00 45.86 117 GLU A N 1
ATOM 769 C CA . GLU A 1 119 ? 40.091 45.385 25.080 1.00 48.06 117 GLU A CA 1
ATOM 770 C C . GLU A 1 119 ? 41.283 45.904 25.873 1.00 52.22 117 GLU A C 1
ATOM 771 O O . GLU A 1 119 ? 42.086 45.104 26.370 1.00 49.84 117 GLU A O 1
ATOM 777 N N . ILE A 1 120 ? 41.390 47.226 26.011 1.00 46.59 118 ILE A N 1
ATOM 778 C CA . ILE A 1 120 ? 42.564 47.754 26.663 1.00 72.24 118 ILE A CA 1
ATOM 779 C C . ILE A 1 120 ? 42.422 47.546 28.160 1.00 68.69 118 ILE A C 1
ATOM 780 O O . ILE A 1 120 ? 43.421 47.378 28.853 1.00 74.52 118 ILE A O 1
ATOM 785 N N . LYS A 1 121 ? 41.186 47.541 28.655 1.00 55.60 119 LYS A N 1
ATOM 786 C CA . LYS A 1 121 ? 40.952 47.193 30.053 1.00 54.50 119 LYS A CA 1
ATOM 787 C C . LYS A 1 121 ? 41.376 45.751 30.373 1.00 58.45 119 LYS A C 1
ATOM 788 O O . LYS A 1 121 ? 41.811 45.452 31.491 1.00 64.04 119 LYS A O 1
ATOM 794 N N . HIS A 1 122 ? 41.241 44.857 29.399 1.00 53.52 120 HIS A N 1
ATOM 795 C CA . HIS A 1 122 ? 41.696 43.483 29.589 1.00 55.83 120 HIS A CA 1
ATOM 796 C C . HIS A 1 122 ? 43.229 43.344 29.540 1.00 61.15 120 HIS A C 1
ATOM 797 O O . HIS A 1 122 ? 43.799 42.535 30.284 1.00 63.93 120 HIS A O 1
ATOM 804 N N . TYR A 1 123 ? 43.889 44.128 28.685 1.00 56.15 121 TYR A N 1
ATOM 805 C CA . TYR A 1 123 ? 45.322 43.937 28.420 1.00 56.90 121 TYR A CA 1
ATOM 806 C C . TYR A 1 123 ? 46.248 44.885 29.156 1.00 57.85 121 TYR A C 1
ATOM 807 O O . TYR A 1 123 ? 47.402 44.571 29.390 1.00 68.53 121 TYR A O 1
ATOM 816 N N . ILE A 1 124 ? 45.750 46.054 29.497 1.00 53.97 122 ILE A N 1
ATOM 817 C CA . ILE A 1 124 ? 46.584 47.068 30.112 1.00 55.84 122 ILE A CA 1
ATOM 818 C C . ILE A 1 124 ? 45.700 48.054 30.915 1.00 63.27 122 ILE A C 1
ATOM 819 O O . ILE A 1 124 ? 45.593 49.236 30.594 1.00 63.12 122 ILE A O 1
ATOM 824 N N . ASP A 1 125 ? 45.072 47.527 31.968 1.00 71.06 123 ASP A N 1
ATOM 825 C CA . ASP A 1 125 ? 44.183 48.281 32.851 1.00 68.44 123 ASP A CA 1
ATOM 826 C C . ASP A 1 125 ? 44.907 49.398 33.619 1.00 75.43 123 ASP A C 1
ATOM 827 O O . ASP A 1 125 ? 44.262 50.235 34.252 1.00 77.11 123 ASP A O 1
ATOM 832 N N . THR A 1 126 ? 46.239 49.420 33.575 1.00 74.23 124 THR A N 1
ATOM 833 C CA . THR A 1 126 ? 46.987 50.400 34.362 1.00 72.69 124 THR A CA 1
ATOM 834 C C . THR A 1 126 ? 47.143 51.715 33.617 1.00 68.58 124 THR A C 1
ATOM 835 O O . THR A 1 126 ? 47.609 52.717 34.172 1.00 71.08 124 THR A O 1
ATOM 839 N N . ALA A 1 127 ? 46.747 51.707 32.354 1.00 64.17 125 ALA A N 1
ATOM 840 C CA . ALA A 1 127 ? 46.875 52.895 31.528 1.00 67.13 125 ALA A CA 1
ATOM 841 C C . ALA A 1 127 ? 45.768 53.925 31.804 1.00 70.77 125 ALA A C 1
ATOM 842 O O . ALA A 1 127 ? 44.643 53.572 32.162 1.00 71.41 125 ALA A O 1
ATOM 844 N N . LYS A 1 128 ? 46.097 55.203 31.663 1.00 72.68 126 LYS A N 1
ATOM 845 C CA . LYS A 1 128 ? 45.063 56.220 31.670 1.00 75.31 126 LYS A CA 1
ATOM 846 C C . LYS A 1 128 ? 44.525 56.233 30.252 1.00 73.10 126 LYS A C 1
ATOM 847 O O . LYS A 1 128 ? 45.242 55.894 29.312 1.00 71.24 126 LYS A O 1
ATOM 853 N N . THR A 1 129 ? 43.260 56.596 30.094 1.00 72.69 127 THR A N 1
ATOM 854 C CA . THR A 1 129 ? 42.654 56.640 28.771 1.00 67.48 127 THR A CA 1
ATOM 855 C C . THR A 1 129 ? 42.190 58.047 28.434 1.00 75.78 127 THR A C 1
ATOM 856 O O . THR A 1 129 ? 41.530 58.709 29.244 1.00 83.39 127 THR A O 1
ATOM 860 N N . VAL A 1 130 ? 42.546 58.507 27.240 1.00 70.57 128 VAL A N 1
ATOM 861 C CA . VAL A 1 130 ? 41.983 59.739 26.718 1.00 74.88 128 VAL A CA 1
ATOM 862 C C . VAL A 1 130 ? 41.012 59.412 25.585 1.00 73.00 128 VAL A C 1
ATOM 863 O O . VAL A 1 130 ? 41.364 58.700 24.631 1.00 69.71 128 VAL A O 1
ATOM 867 N N . LEU A 1 131 ? 39.784 59.914 25.704 1.00 70.13 129 LEU A N 1
ATOM 868 C CA . LEU A 1 131 ? 38.777 59.689 24.675 1.00 68.45 129 LEU A CA 1
ATOM 869 C C . LEU A 1 131 ? 38.891 60.760 23.604 1.00 63.56 129 LEU A C 1
ATOM 870 O O . LEU A 1 131 ? 38.707 61.929 23.886 1.00 66.81 129 LEU A O 1
ATOM 875 N N . VAL A 1 132 ? 39.183 60.360 22.375 1.00 50.07 130 VAL A N 1
ATOM 876 C CA . VAL A 1 132 ? 39.449 61.329 21.308 1.00 63.20 130 VAL A CA 1
ATOM 877 C C . VAL A 1 132 ? 38.433 61.316 20.157 1.00 54.71 130 VAL A C 1
ATOM 878 O O . VAL A 1 132 ? 38.329 60.338 19.432 1.00 52.22 130 VAL A O 1
ATOM 882 N N . GLY A 1 133 ? 37.706 62.416 19.980 1.00 57.15 131 GLY A N 1
ATOM 883 C CA . GLY A 1 133 ? 36.783 62.540 18.862 1.00 60.60 131 GLY A CA 1
ATOM 884 C C . GLY A 1 133 ? 37.457 63.139 17.638 1.00 64.72 131 GLY A C 1
ATOM 885 O O . GLY A 1 133 ? 37.823 64.308 17.631 1.00 67.38 131 GLY A O 1
ATOM 886 N N . LEU A 1 134 ? 37.624 62.332 16.601 1.00 63.92 132 LEU A N 1
ATOM 887 C CA . LEU A 1 134 ? 38.368 62.747 15.422 1.00 65.38 132 LEU A CA 1
ATOM 888 C C . LEU A 1 134 ? 37.462 63.261 14.297 1.00 67.63 132 LEU A C 1
ATOM 889 O O . LEU A 1 134 ? 36.242 63.086 14.346 1.00 65.98 132 LEU A O 1
ATOM 894 N N . LYS A 1 135 ? 38.081 63.900 13.299 1.00 65.46 133 LYS A N 1
ATOM 895 C CA . LYS A 1 135 ? 37.383 64.500 12.162 1.00 61.70 133 LYS A CA 1
ATOM 896 C C . LYS A 1 135 ? 36.271 65.503 12.531 1.00 71.00 133 LYS A C 1
ATOM 897 O O . LYS A 1 135 ? 35.213 65.504 11.888 1.00 72.00 133 LYS A O 1
ATOM 903 N N . VAL A 1 136 ? 36.489 66.358 13.534 0.96 67.17 134 VAL A N 1
ATOM 904 C CA . VAL A 1 136 ? 35.435 67.295 13.914 1.00 68.96 134 VAL A CA 1
ATOM 905 C C . VAL A 1 136 ? 35.084 68.225 12.758 1.00 73.88 134 VAL A C 1
ATOM 906 O O . VAL A 1 136 ? 33.961 68.728 12.683 1.00 75.64 134 VAL A O 1
ATOM 910 N N . ASP A 1 137 ? 36.050 68.438 11.864 1.00 66.22 135 ASP A N 1
ATOM 911 C CA . ASP A 1 137 ? 35.887 69.366 10.763 1.00 65.09 135 ASP A CA 1
ATOM 912 C C . ASP A 1 137 ? 34.698 68.951 9.917 0.00 71.88 135 ASP A C 1
ATOM 913 O O . ASP A 1 137 ? 34.063 69.778 9.271 1.00 81.09 135 ASP A O 1
ATOM 918 N N . LEU A 1 138 ? 34.381 67.664 9.947 1.00 66.98 136 LEU A N 1
ATOM 919 C CA . LEU A 1 138 ? 33.328 67.142 9.082 1.00 80.29 136 LEU A CA 1
ATOM 920 C C . LEU A 1 138 ? 31.953 67.080 9.745 1.00 80.20 136 LEU A C 1
ATOM 921 O O . LEU A 1 138 ? 30.982 66.671 9.116 1.00 85.51 136 LEU A O 1
ATOM 926 N N . ARG A 1 139 ? 31.863 67.460 11.011 1.00 74.47 137 ARG A N 1
ATOM 927 C CA . ARG A 1 139 ? 30.585 67.377 11.707 1.00 79.74 137 ARG A CA 1
ATOM 928 C C . ARG A 1 139 ? 29.519 68.276 11.095 1.00 87.91 137 ARG A C 1
ATOM 929 O O . ARG A 1 139 ? 29.557 69.479 11.294 1.00 97.08 137 ARG A O 1
ATOM 937 N N . LYS A 1 140 ? 28.574 67.696 10.355 1.00 92.25 138 LYS A N 1
ATOM 938 C CA . LYS A 1 140 ? 27.393 68.434 9.881 1.00 96.44 138 LYS A CA 1
ATOM 939 C C . LYS A 1 140 ? 26.339 68.527 10.985 1.00 109.24 138 LYS A C 1
ATOM 940 O O . LYS A 1 140 ? 26.366 67.761 11.951 1.00 110.98 138 LYS A O 1
ATOM 946 N N . ASP A 1 141 ? 25.398 69.456 10.846 1.00 121.96 139 ASP A N 1
ATOM 947 C CA . ASP A 1 141 ? 24.316 69.554 11.829 1.00 123.81 139 ASP A CA 1
ATOM 948 C C . ASP A 1 141 ? 22.941 69.274 11.225 1.00 120.35 139 ASP A C 1
ATOM 949 O O . ASP A 1 141 ? 22.704 69.517 10.038 1.00 109.93 139 ASP A O 1
ATOM 954 N N . GLY A 1 142 ? 22.051 68.761 12.072 0.00 123.38 140 GLY A N 1
ATOM 955 C CA . GLY A 1 142 ? 20.796 68.173 11.642 1.00 127.62 140 GLY A CA 1
ATOM 956 C C . GLY A 1 142 ? 21.037 66.692 11.422 1.00 126.74 140 GLY A C 1
ATOM 957 O O . GLY A 1 142 ? 20.128 65.919 11.120 1.00 126.57 140 GLY A O 1
ATOM 958 N N . SER A 1 143 ? 22.296 66.306 11.590 1.00 125.21 141 SER A N 1
ATOM 959 C CA . SER A 1 143 ? 22.751 64.969 11.291 0.00 123.38 141 SER A CA 1
ATOM 960 C C . SER A 1 143 ? 22.901 64.163 12.563 1.00 119.87 141 SER A C 1
ATOM 961 O O . SER A 1 143 ? 22.980 64.727 13.655 1.00 120.54 141 SER A O 1
ATOM 964 N N . ASP A 1 144 ? 22.958 62.842 12.421 1.00 118.38 142 ASP A N 1
ATOM 965 C CA . ASP A 1 144 ? 23.044 61.948 13.577 1.00 116.85 142 ASP A CA 1
ATOM 966 C C . ASP A 1 144 ? 24.448 61.831 14.172 1.00 106.12 142 ASP A C 1
ATOM 967 O O . ASP A 1 144 ? 24.709 60.926 14.957 1.00 108.73 142 ASP A O 1
ATOM 972 N N . ASP A 1 145 ? 25.340 62.747 13.807 1.00 95.06 143 ASP A N 1
ATOM 973 C CA . ASP A 1 145 ? 26.723 62.719 14.284 1.00 87.17 143 ASP A CA 1
ATOM 974 C C . ASP A 1 145 ? 26.847 62.639 15.803 1.00 85.23 143 ASP A C 1
ATOM 975 O O . ASP A 1 145 ? 25.858 62.739 16.522 1.00 89.75 143 ASP A O 1
ATOM 980 N N . VAL A 1 146 ? 28.067 62.445 16.292 1.00 81.64 144 VAL A N 1
ATOM 981 C CA . VAL A 1 146 ? 28.303 62.406 17.731 1.00 81.72 144 VAL A CA 1
ATOM 982 C C . VAL A 1 146 ? 28.555 63.823 18.229 1.00 85.70 144 VAL A C 1
ATOM 983 O O . VAL A 1 146 ? 29.202 64.612 17.551 1.00 90.47 144 VAL A O 1
ATOM 987 N N . THR A 1 147 ? 28.050 64.157 19.411 1.00 88.66 145 THR A N 1
ATOM 988 C CA . THR A 1 147 ? 28.226 65.510 19.921 1.00 87.79 145 THR A CA 1
ATOM 989 C C . THR A 1 147 ? 29.252 65.608 21.037 1.00 82.80 145 THR A C 1
ATOM 990 O O . THR A 1 147 ? 29.577 64.620 21.696 0.00 82.32 145 THR A O 1
ATOM 994 N N . LYS A 1 148 ? 29.758 66.822 21.236 1.00 86.79 146 LYS A N 1
ATOM 995 C CA . LYS A 1 148 ? 30.646 67.127 22.353 1.00 87.84 146 LYS A CA 1
ATOM 996 C C . LYS A 1 148 ? 29.988 66.697 23.663 1.00 93.23 146 LYS A C 1
ATOM 997 O O . LYS A 1 148 ? 30.669 66.365 24.635 1.00 97.08 146 LYS A O 1
ATOM 1003 N N . GLN A 1 149 ? 28.660 66.696 23.678 1.00 91.00 147 GLN A N 1
ATOM 1004 C CA . GLN A 1 149 ? 27.920 66.284 24.860 0.00 90.47 147 GLN A CA 1
ATOM 1005 C C . GLN A 1 149 ? 28.046 64.785 25.056 1.00 85.53 147 GLN A C 1
ATOM 1006 O O . GLN A 1 149 ? 28.324 64.319 26.151 1.00 88.17 147 GLN A O 1
ATOM 1012 N N . GLU A 1 150 ? 27.854 64.033 23.980 1.00 95.77 148 GLU A N 1
ATOM 1013 C CA . GLU A 1 150 ? 27.922 62.580 24.044 1.00 89.64 148 GLU A CA 1
ATOM 1014 C C . GLU A 1 150 ? 29.316 62.072 24.419 1.00 82.84 148 GLU A C 1
ATOM 1015 O O . GLU A 1 150 ? 29.450 61.150 25.220 1.00 83.03 148 GLU A O 1
ATOM 1021 N N . GLY A 1 151 ? 30.344 62.692 23.851 1.00 82.26 149 GLY A N 1
ATOM 1022 C CA . GLY A 1 151 ? 31.722 62.360 24.172 1.00 80.64 149 GLY A CA 1
ATOM 1023 C C . GLY A 1 151 ? 32.088 62.685 25.606 1.00 89.68 149 GLY A C 1
ATOM 1024 O O . GLY A 1 151 ? 32.718 61.891 26.294 1.00 98.56 149 GLY A O 1
ATOM 1025 N N . ASP A 1 152 ? 31.695 63.861 26.069 1.00 95.52 150 ASP A N 1
ATOM 1026 C CA . ASP A 1 152 ? 31.902 64.223 27.465 1.00 98.41 150 ASP A CA 1
ATOM 1027 C C . ASP A 1 152 ? 31.218 63.220 28.393 1.00 95.70 150 ASP A C 1
ATOM 1028 O O . ASP A 1 152 ? 31.766 62.869 29.431 1.00 93.97 150 ASP A O 1
ATOM 1033 N N . ASP A 1 153 ? 30.015 62.776 28.027 1.00 97.65 151 ASP A N 1
ATOM 1034 C CA . ASP A 1 153 ? 29.261 61.831 28.849 1.00 98.54 151 ASP A CA 1
ATOM 1035 C C . ASP A 1 153 ? 29.989 60.495 28.864 0.71 97.24 151 ASP A C 1
ATOM 1036 O O . ASP A 1 153 ? 30.251 59.930 29.926 1.00 98.06 151 ASP A O 1
ATOM 1041 N N . LEU A 1 154 ? 30.304 59.982 27.679 1.00 89.82 152 LEU A N 1
ATOM 1042 C CA . LEU A 1 154 ? 31.033 58.729 27.594 1.00 82.92 152 LEU A CA 1
ATOM 1043 C C . LEU A 1 154 ? 32.303 58.812 28.429 1.00 84.70 152 LEU A C 1
ATOM 1044 O O . LEU A 1 154 ? 32.639 57.879 29.160 1.00 87.19 152 LEU A O 1
ATOM 1049 N N . CYS A 1 155 ? 33.008 59.935 28.326 1.00 82.69 153 CYS A N 1
ATOM 1050 C CA . CYS A 1 155 ? 34.199 60.134 29.136 1.00 83.66 153 CYS A CA 1
ATOM 1051 C C . CYS A 1 155 ? 33.894 59.840 30.610 1.00 80.56 153 CYS A C 1
ATOM 1052 O O . CYS A 1 155 ? 34.680 59.191 31.310 1.00 79.11 153 CYS A O 1
ATOM 1055 N N . GLN A 1 156 ? 32.740 60.306 31.068 1.00 76.51 154 GLN A N 1
ATOM 1056 C CA . GLN A 1 156 ? 32.315 60.072 32.446 1.00 81.11 154 GLN A CA 1
ATOM 1057 C C . GLN A 1 156 ? 32.039 58.593 32.759 1.00 79.20 154 GLN A C 1
ATOM 1058 O O . GLN A 1 156 ? 32.371 58.128 33.844 1.00 78.83 154 GLN A O 1
ATOM 1064 N N . LYS A 1 157 ? 31.415 57.865 31.834 1.00 74.38 155 LYS A N 1
ATOM 1065 C CA . LYS A 1 157 ? 31.018 56.496 32.130 1.00 71.97 155 LYS A CA 1
ATOM 1066 C C . LYS A 1 157 ? 32.253 55.633 32.075 1.00 74.37 155 LYS A C 1
ATOM 1067 O O . LYS A 1 157 ? 32.462 54.785 32.936 1.00 77.27 155 LYS A O 1
ATOM 1073 N N . LEU A 1 158 ? 33.091 55.880 31.075 1.00 71.21 156 LEU A N 1
ATOM 1074 C CA . LEU A 1 158 ? 34.292 55.078 30.876 1.00 61.47 156 LEU A CA 1
ATOM 1075 C C . LEU A 1 158 ? 35.432 55.386 31.852 1.00 72.92 156 LEU A C 1
ATOM 1076 O O . LEU A 1 158 ? 36.365 54.600 31.968 1.00 69.52 156 LEU A O 1
ATOM 1081 N N . GLY A 1 159 ? 35.353 56.509 32.567 1.00 73.78 157 GLY A N 1
ATOM 1082 C CA . GLY A 1 159 ? 36.440 56.909 33.447 1.00 67.77 157 GLY A CA 1
ATOM 1083 C C . GLY A 1 159 ? 37.714 57.340 32.724 1.00 74.24 157 GLY A C 1
ATOM 1084 O O . GLY A 1 159 ? 38.808 57.105 33.207 1.00 73.87 157 GLY A O 1
ATOM 1085 N N . CYS A 1 160 ? 37.582 57.961 31.556 1.00 78.30 158 CYS A N 1
ATOM 1086 C CA . CYS A 1 160 ? 38.731 58.562 30.891 1.00 79.33 158 CYS A CA 1
ATOM 1087 C C . CYS A 1 160 ? 39.135 59.843 31.610 0.32 83.31 158 CYS A C 1
ATOM 1088 O O . CYS A 1 160 ? 38.365 60.388 32.406 1.00 90.59 158 CYS A O 1
ATOM 1091 N N . VAL A 1 161 ? 40.338 60.331 31.327 1.00 78.31 159 VAL A N 1
ATOM 1092 C CA . VAL A 1 161 ? 40.822 61.538 31.985 1.00 77.41 159 VAL A CA 1
ATOM 1093 C C . VAL A 1 161 ? 40.160 62.772 31.377 1.00 83.16 159 VAL A C 1
ATOM 1094 O O . VAL A 1 161 ? 40.059 63.819 32.025 0.95 90.76 159 VAL A O 1
ATOM 1098 N N . ALA A 1 162 ? 39.679 62.623 30.145 1.00 73.92 160 ALA A N 1
ATOM 1099 C CA . ALA A 1 162 ? 39.193 63.746 29.363 1.00 73.42 160 ALA A CA 1
ATOM 1100 C C . ALA A 1 162 ? 38.658 63.308 27.999 1.00 69.47 160 ALA A C 1
ATOM 1101 O O . ALA A 1 162 ? 39.100 62.305 27.438 0.81 66.87 160 ALA A O 1
ATOM 1103 N N . TYR A 1 163 ? 37.717 64.077 27.466 1.00 64.55 161 TYR A N 1
ATOM 1104 C CA . TYR A 1 163 ? 37.331 63.945 26.068 1.00 62.66 161 TYR A CA 1
ATOM 1105 C C . TYR A 1 163 ? 37.809 65.159 25.259 1.00 69.93 161 TYR A C 1
ATOM 1106 O O . TYR A 1 163 ? 37.530 66.313 25.603 0.63 73.10 161 TYR A O 1
ATOM 1115 N N . ILE A 1 164 ? 38.519 64.889 24.172 1.00 70.76 162 ILE A N 1
ATOM 1116 C CA . ILE A 1 164 ? 39.115 65.937 23.357 1.00 67.10 162 ILE A CA 1
ATOM 1117 C C . ILE A 1 164 ? 38.818 65.743 21.875 1.00 70.37 162 ILE A C 1
ATOM 1118 O O . ILE A 1 164 ? 39.203 64.736 21.275 1.00 83.03 162 ILE A O 1
ATOM 1123 N N . GLU A 1 165 ? 38.139 66.715 21.283 1.00 69.07 163 GLU A N 1
ATOM 1124 C CA . GLU A 1 165 ? 37.845 66.705 19.860 1.00 72.83 163 GLU A CA 1
ATOM 1125 C C . GLU A 1 165 ? 39.038 67.222 19.048 1.00 77.76 163 GLU A C 1
ATOM 1126 O O . GLU A 1 165 ? 39.806 68.042 19.531 1.00 82.85 163 GLU A O 1
ATOM 1132 N N . ALA A 1 166 ? 39.199 66.744 17.818 1.00 76.32 164 ALA A N 1
ATOM 1133 C CA . ALA A 1 166 ? 40.339 67.156 16.998 1.00 70.50 164 ALA A CA 1
ATOM 1134 C C . ALA A 1 166 ? 40.118 66.993 15.507 1.00 71.18 164 ALA A C 1
ATOM 1135 O O . ALA A 1 166 ? 39.326 66.160 15.077 1.00 74.37 164 ALA A O 1
ATOM 1137 N N . SER A 1 167 ? 40.833 67.794 14.719 1.00 70.32 165 SER A N 1
ATOM 1138 C CA . SER A 1 167 ? 40.882 67.584 13.278 1.00 69.74 165 SER A CA 1
ATOM 1139 C C . SER A 1 167 ? 42.311 67.623 12.742 1.00 79.19 165 SER A C 1
ATOM 1140 O O . SER A 1 167 ? 43.034 68.588 12.928 1.00 91.54 165 SER A O 1
ATOM 1143 N N . SER A 1 168 ? 42.721 66.546 12.093 1.00 82.19 166 SER A N 1
ATOM 1144 C CA . SER A 1 168 ? 44.016 66.520 11.448 1.00 85.83 166 SER A CA 1
ATOM 1145 C C . SER A 1 168 ? 44.002 67.430 10.222 1.00 85.58 166 SER A C 1
ATOM 1146 O O . SER A 1 168 ? 45.046 67.888 9.775 1.00 89.21 166 SER A O 1
ATOM 1149 N N . VAL A 1 169 ? 42.814 67.682 9.678 1.00 86.50 167 VAL A N 1
ATOM 1150 C CA . VAL A 1 169 ? 42.669 68.469 8.451 1.00 84.53 167 VAL A CA 1
ATOM 1151 C C . VAL A 1 169 ? 42.622 69.977 8.712 1.00 88.92 167 VAL A C 1
ATOM 1152 O O . VAL A 1 169 ? 43.198 70.757 7.961 1.00 91.94 167 VAL A O 1
ATOM 1156 N N . ALA A 1 170 ? 41.943 70.385 9.779 1.00 92.78 168 ALA A N 1
ATOM 1157 C CA . ALA A 1 170 ? 41.861 71.800 10.123 1.00 99.15 168 ALA A CA 1
ATOM 1158 C C . ALA A 1 170 ? 42.823 72.152 11.254 1.00 99.63 168 ALA A C 1
ATOM 1159 O O . ALA A 1 170 ? 42.818 73.272 11.754 0.99 101.06 168 ALA A O 1
ATOM 1161 N N . LYS A 1 171 ? 43.651 71.189 11.647 1.00 96.56 169 LYS A N 1
ATOM 1162 C CA . LYS A 1 171 ? 44.645 71.388 12.701 1.00 98.06 169 LYS A CA 1
ATOM 1163 C C . LYS A 1 171 ? 44.010 72.003 13.952 1.00 101.86 169 LYS A C 1
ATOM 1164 O O . LYS A 1 171 ? 44.211 73.180 14.265 1.00 106.14 169 LYS A O 1
ATOM 1170 N N . ILE A 1 172 ? 43.232 71.176 14.647 1.00 97.02 170 ILE A N 1
ATOM 1171 C CA . ILE A 1 172 ? 42.510 71.546 15.856 1.00 92.68 170 ILE A CA 1
ATOM 1172 C C . ILE A 1 172 ? 42.792 70.465 16.891 1.00 86.50 170 ILE A C 1
ATOM 1173 O O . ILE A 1 172 ? 42.993 69.310 16.535 1.00 87.64 170 ILE A O 1
ATOM 1178 N N . GLY A 1 173 ? 42.827 70.841 18.164 1.00 83.04 171 GLY A N 1
ATOM 1179 C CA . GLY A 1 173 ? 43.003 69.896 19.256 1.00 71.44 171 GLY A CA 1
ATOM 1180 C C . GLY A 1 173 ? 44.243 69.021 19.233 0.81 61.80 171 GLY A C 1
ATOM 1181 O O . GLY A 1 173 ? 44.519 68.313 20.204 0.72 59.90 171 GLY A O 1
ATOM 1182 N N . LEU A 1 174 ? 45.004 69.054 18.145 1.00 62.62 172 LEU A N 1
ATOM 1183 C CA . LEU A 1 174 ? 46.161 68.170 18.038 1.00 70.88 172 LEU A CA 1
ATOM 1184 C C . LEU A 1 174 ? 47.035 68.244 19.288 1.00 79.19 172 LEU A C 1
ATOM 1185 O O . LEU A 1 174 ? 47.098 67.298 20.064 0.77 81.30 172 LEU A O 1
ATOM 1190 N N . ASN A 1 175 ? 47.705 69.375 19.483 1.00 105.10 173 ASN A N 1
ATOM 1191 C CA . ASN A 1 175 ? 48.536 69.551 20.660 1.00 106.47 173 ASN A CA 1
ATOM 1192 C C . ASN A 1 175 ? 47.749 69.265 21.933 1.00 106.12 173 ASN A C 1
ATOM 1193 O O . ASN A 1 175 ? 48.233 68.576 22.830 1.00 106.40 173 ASN A O 1
ATOM 1198 N N . GLU A 1 176 ? 46.525 69.775 21.997 1.00 103.54 174 GLU A N 1
ATOM 1199 C CA . GLU A 1 176 ? 45.677 69.565 23.161 1.00 101.38 174 GLU A CA 1
ATOM 1200 C C . GLU A 1 176 ? 45.667 68.089 23.568 1.00 98.49 174 GLU A C 1
ATOM 1201 O O . GLU A 1 176 ? 45.982 67.750 24.707 0.85 100.17 174 GLU A O 1
ATOM 1207 N N . VAL A 1 177 ? 45.319 67.218 22.623 1.00 95.50 175 VAL A N 1
ATOM 1208 C CA . VAL A 1 177 ? 45.292 65.767 22.834 1.00 88.45 175 VAL A CA 1
ATOM 1209 C C . VAL A 1 177 ? 46.557 65.192 23.487 1.00 94.81 175 VAL A C 1
ATOM 1210 O O . VAL A 1 177 ? 46.480 64.340 24.373 0.89 92.45 175 VAL A O 1
ATOM 1214 N N . PHE A 1 178 ? 47.722 65.646 23.042 1.00 98.33 176 PHE A N 1
ATOM 1215 C CA . PHE A 1 178 ? 48.974 65.076 23.515 1.00 92.99 176 PHE A CA 1
ATOM 1216 C C . PHE A 1 178 ? 49.536 65.803 24.725 1.00 102.08 176 PHE A C 1
ATOM 1217 O O . PHE A 1 178 ? 50.329 65.241 25.480 1.00 104.60 176 PHE A O 1
ATOM 1225 N N . GLU A 1 179 ? 49.119 67.051 24.915 1.00 108.45 177 GLU A N 1
ATOM 1226 C CA . GLU A 1 179 ? 49.457 67.776 26.133 1.00 106.47 177 GLU A CA 1
ATOM 1227 C C . GLU A 1 179 ? 48.782 67.088 27.309 1.00 103.15 177 GLU A C 1
ATOM 1228 O O . GLU A 1 179 ? 49.390 66.919 28.366 1.00 103.11 177 GLU A O 1
ATOM 1234 N N . LYS A 1 180 ? 47.531 66.672 27.108 1.00 101.95 178 LYS A N 1
ATOM 1235 C CA . LYS A 1 180 ? 46.773 65.973 28.145 1.00 98.57 178 LYS A CA 1
ATOM 1236 C C . LYS A 1 180 ? 47.397 64.631 28.505 1.00 91.59 178 LYS A C 1
ATOM 1237 O O . LYS A 1 180 ? 47.408 64.240 29.666 1.00 91.87 178 LYS A O 1
ATOM 1243 N N . SER A 1 181 ? 47.923 63.925 27.516 1.00 86.06 179 SER A N 1
ATOM 1244 C CA . SER A 1 181 ? 48.520 62.627 27.786 1.00 84.40 179 SER A CA 1
ATOM 1245 C C . SER A 1 181 ? 49.683 62.782 28.744 0.71 91.00 179 SER A C 1
ATOM 1246 O O . SER A 1 181 ? 49.994 61.879 29.523 0.59 87.64 179 SER A O 1
ATOM 1249 N N . VAL A 1 182 ? 50.317 63.945 28.682 1.00 97.84 180 VAL A N 1
ATOM 1250 C CA . VAL A 1 182 ? 51.455 64.247 29.531 1.00 104.02 180 VAL A CA 1
ATOM 1251 C C . VAL A 1 182 ? 50.976 64.709 30.904 1.00 108.59 180 VAL A C 1
ATOM 1252 O O . VAL A 1 182 ? 51.461 64.230 31.928 1.00 109.69 180 VAL A O 1
ATOM 1256 N N . ASP A 1 183 ? 50.010 65.628 30.910 1.00 109.36 181 ASP A N 1
ATOM 1257 C CA . ASP A 1 183 ? 49.397 66.120 32.141 1.00 106.97 181 ASP A CA 1
ATOM 1258 C C . ASP A 1 183 ? 48.971 64.991 33.063 1.00 107.12 181 ASP A C 1
ATOM 1259 O O . ASP A 1 183 ? 49.415 64.924 34.198 1.00 114.10 181 ASP A O 1
ATOM 1264 N N . CYS A 1 184 ? 48.114 64.098 32.581 1.00 107.09 182 CYS A N 1
ATOM 1265 C CA . CYS A 1 184 ? 47.654 62.982 33.410 1.00 104.16 182 CYS A CA 1
ATOM 1266 C C . CYS A 1 184 ? 48.807 62.097 33.901 1.00 104.77 182 CYS A C 1
ATOM 1267 O O . CYS A 1 184 ? 48.592 61.133 34.628 1.00 106.51 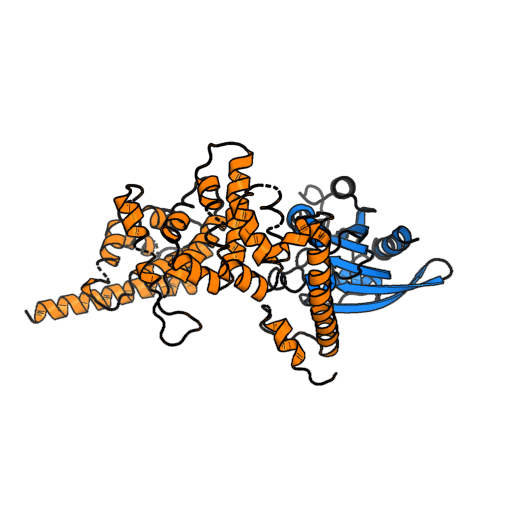182 CYS A O 1
ATOM 1270 N N . ILE A 1 185 ? 50.029 62.444 33.515 1.00 103.81 183 ILE A N 1
ATOM 1271 C CA . ILE A 1 185 ? 51.218 61.798 34.057 1.00 105.55 183 ILE A CA 1
ATOM 1272 C C . ILE A 1 185 ? 52.088 62.806 34.818 1.00 116.29 183 ILE A C 1
ATOM 1273 O O . ILE A 1 185 ? 53.065 62.423 35.458 1.00 118.94 183 ILE A O 1
ATOM 1278 N N . PHE A 1 186 ? 51.719 64.089 34.707 1.00 123.91 184 PHE A N 1
ATOM 1279 C CA . PHE A 1 186 ? 52.236 65.214 35.517 1.00 125.56 184 PHE A CA 1
ATOM 1280 C C . PHE A 1 186 ? 51.779 66.594 34.961 1.00 135.49 184 PHE A C 1
ATOM 1281 O O . PHE A 1 186 ? 50.957 67.320 35.560 1.00 95.04 184 PHE A O 1
ATOM 1289 N N . GLU B 2 8 ? 69.912 39.488 14.850 1.00 131.53 73 GLU B N 1
ATOM 1290 C CA . GLU B 2 8 ? 69.272 40.792 14.754 1.00 129.55 73 GLU B CA 1
ATOM 1291 C C . GLU B 2 8 ? 69.381 41.320 13.323 1.00 132.10 73 GLU B C 1
ATOM 1292 O O . GLU B 2 8 ? 69.514 42.524 13.106 1.00 131.93 73 GLU B O 1
ATOM 1298 N N . VAL B 2 9 ? 69.343 40.399 12.359 1.00 131.81 74 VAL B N 1
ATOM 1299 C CA . VAL B 2 9 ? 69.258 40.725 10.932 1.00 128.89 74 VAL B CA 1
ATOM 1300 C C . VAL B 2 9 ? 68.483 39.621 10.203 1.00 129.68 74 VAL B C 1
ATOM 1301 O O . VAL B 2 9 ? 67.979 39.821 9.092 1.00 123.52 74 VAL B O 1
ATOM 1305 N N . VAL B 2 10 ? 68.367 38.479 10.884 1.00 134.73 75 VAL B N 1
ATOM 1306 C CA . VAL B 2 10 ? 68.008 37.170 10.314 1.00 134.46 75 VAL B CA 1
ATOM 1307 C C . VAL B 2 10 ? 67.126 37.105 9.052 1.00 133.93 75 VAL B C 1
ATOM 1308 O O . VAL B 2 10 ? 67.639 36.778 7.983 1.00 131.00 75 VAL B O 1
ATOM 1312 N N . GLN B 2 11 ? 65.821 37.367 9.142 1.00 138.99 76 GLN B N 1
ATOM 1313 C CA . GLN B 2 11 ? 65.085 37.687 10.364 1.00 138.72 76 GLN B CA 1
ATOM 1314 C C . GLN B 2 11 ? 63.860 36.788 10.446 0.00 128.10 76 GLN B C 1
ATOM 1315 O O . GLN B 2 11 ? 62.745 37.274 10.599 1.00 107.55 76 GLN B O 1
ATOM 1321 N N . GLN B 2 12 ? 64.061 35.481 10.334 1.00 138.92 77 GLN B N 1
ATOM 1322 C CA . GLN B 2 12 ? 62.949 34.539 10.257 1.00 139.48 77 GLN B CA 1
ATOM 1323 C C . GLN B 2 12 ? 62.267 34.324 11.604 1.00 135.67 77 GLN B C 1
ATOM 1324 O O . GLN B 2 12 ? 61.190 33.737 11.672 1.00 136.05 77 GLN B O 1
ATOM 1330 N N . LYS B 2 13 ? 62.895 34.803 12.673 1.00 133.40 78 LYS B N 1
ATOM 1331 C CA . LYS B 2 13 ? 62.360 34.616 14.020 1.00 130.91 78 LYS B CA 1
ATOM 1332 C C . LYS B 2 13 ? 60.984 35.262 14.177 1.00 128.89 78 LYS B C 1
ATOM 1333 O O . LYS B 2 13 ? 60.399 35.254 15.264 1.00 128.65 78 LYS B O 1
ATOM 1339 N N . PHE B 2 14 ? 60.473 35.815 13.082 1.00 124.74 79 PHE B N 1
ATOM 1340 C CA . PHE B 2 14 ? 59.180 36.489 13.081 1.00 117.29 79 PHE B CA 1
ATOM 1341 C C . PHE B 2 14 ? 58.095 35.582 12.489 1.00 115.79 79 PHE B C 1
ATOM 1342 O O . PHE B 2 14 ? 56.936 35.635 12.906 1.00 118.21 79 PHE B O 1
ATOM 1350 N N . ALA B 2 15 ? 58.471 34.732 11.536 1.00 108.05 80 ALA B N 1
ATOM 1351 C CA . ALA B 2 15 ? 57.492 33.860 10.891 1.00 102.18 80 ALA B CA 1
ATOM 1352 C C . ALA B 2 15 ? 56.704 33.068 11.924 0.00 99.80 80 ALA B C 1
ATOM 1353 O O . ALA B 2 15 ? 55.651 32.519 11.614 1.00 91.16 80 ALA B O 1
ATOM 1355 N N . ILE B 2 16 ? 57.228 33.016 13.147 1.00 97.80 81 ILE B N 1
ATOM 1356 C CA . ILE B 2 16 ? 56.540 32.387 14.268 1.00 97.82 81 ILE B CA 1
ATOM 1357 C C . ILE B 2 16 ? 55.407 33.281 14.729 0.00 95.05 81 ILE B C 1
ATOM 1358 O O . ILE B 2 16 ? 54.264 32.848 14.842 1.00 95.17 81 ILE B O 1
ATOM 1363 N N . VAL B 2 17 ? 55.733 34.539 14.987 1.00 92.50 82 VAL B N 1
ATOM 1364 C CA . VAL B 2 17 ? 54.725 35.515 15.379 1.00 96.63 82 VAL B CA 1
ATOM 1365 C C . VAL B 2 17 ? 53.686 35.655 14.270 1.00 96.25 82 VAL B C 1
ATOM 1366 O O . VAL B 2 17 ? 52.495 35.818 14.534 1.00 92.01 82 VAL B O 1
ATOM 1370 N N . ALA B 2 18 ? 54.153 35.565 13.030 1.00 97.08 83 ALA B N 1
ATOM 1371 C CA . ALA B 2 18 ? 53.303 35.747 11.860 1.00 93.31 83 ALA B CA 1
ATOM 1372 C C . ALA B 2 18 ? 52.161 34.745 11.805 1.00 90.56 83 ALA B C 1
ATOM 1373 O O . ALA B 2 18 ? 51.002 35.131 11.733 1.00 94.19 83 ALA B O 1
ATOM 1375 N N . LYS B 2 19 ? 52.483 33.459 11.835 1.00 93.77 84 LYS B N 1
ATOM 1376 C CA . LYS B 2 19 ? 51.450 32.436 11.710 1.00 97.35 84 LYS B CA 1
ATOM 1377 C C . LYS B 2 19 ? 50.669 32.301 13.013 1.00 96.27 84 LYS B C 1
ATOM 1378 O O . LYS B 2 19 ? 49.545 31.794 13.031 1.00 96.82 84 LYS B O 1
ATOM 1384 N N . GLU B 2 20 ? 51.269 32.790 14.093 1.00 93.60 85 GLU B N 1
ATOM 1385 C CA . GLU B 2 20 ? 50.654 32.757 15.404 1.00 92.19 85 GLU B CA 1
ATOM 1386 C C . GLU B 2 20 ? 49.566 33.823 15.508 1.00 103.43 85 GLU B C 1
ATOM 1387 O O . GLU B 2 20 ? 48.605 33.686 16.274 1.00 92.66 85 GLU B O 1
ATOM 1401 N N . LYS B 2 22 ? 48.121 35.029 12.592 1.00 93.85 87 LYS B N 1
ATOM 1402 C CA . LYS B 2 22 ? 47.356 34.968 11.359 1.00 99.60 87 LYS B CA 1
ATOM 1403 C C . LYS B 2 22 ? 47.600 36.212 10.515 1.00 99.36 87 LYS B C 1
ATOM 1404 O O . LYS B 2 22 ? 46.698 37.016 10.292 1.00 106.40 87 LYS B O 1
ATOM 1410 N N . ILE B 2 23 ? 48.841 36.349 10.058 1.00 95.15 88 ILE B N 1
ATOM 1411 C CA . ILE B 2 23 ? 49.265 37.427 9.176 1.00 93.73 88 ILE B CA 1
ATOM 1412 C C . ILE B 2 23 ? 49.780 36.862 7.849 1.00 100.76 88 ILE B C 1
ATOM 1413 O O . ILE B 2 23 ? 50.854 36.263 7.789 1.00 107.70 88 ILE B O 1
ATOM 1418 N N . ASP B 2 24 ? 49.011 37.053 6.785 1.00 102.20 89 ASP B N 1
ATOM 1419 C CA . ASP B 2 24 ? 49.340 36.462 5.495 1.00 105.51 89 ASP B CA 1
ATOM 1420 C C . ASP B 2 24 ? 50.479 37.164 4.769 0.00 106.52 89 ASP B C 1
ATOM 1421 O O . ASP B 2 24 ? 51.190 36.550 3.981 1.00 113.49 89 ASP B O 1
ATOM 1426 N N . ASN B 2 25 ? 50.653 38.451 5.030 1.00 101.05 90 ASN B N 1
ATOM 1427 C CA . ASN B 2 25 ? 51.658 39.225 4.321 1.00 101.75 90 ASN B CA 1
ATOM 1428 C C . ASN B 2 25 ? 52.533 40.048 5.252 1.00 103.71 90 ASN B C 1
ATOM 1429 O O . ASN B 2 25 ? 52.258 41.223 5.485 1.00 99.51 90 ASN B O 1
ATOM 1434 N N . PRO B 2 26 ? 53.589 39.422 5.802 1.00 110.23 91 PRO B N 1
ATOM 1435 C CA . PRO B 2 26 ? 54.552 40.120 6.666 1.00 110.04 91 PRO B CA 1
ATOM 1436 C C . PRO B 2 26 ? 55.491 41.026 5.870 1.00 114.34 91 PRO B C 1
ATOM 1437 O O . PRO B 2 26 ? 56.240 41.809 6.456 1.00 112.94 91 PRO B O 1
ATOM 1441 N N . GLU B 2 27 ? 55.437 40.933 4.546 1.00 117.79 92 GLU B N 1
ATOM 1442 C CA . GLU B 2 27 ? 56.249 41.793 3.695 1.00 122.14 92 GLU B CA 1
ATOM 1443 C C . GLU B 2 27 ? 55.812 43.259 3.815 1.00 120.05 92 GLU B C 1
ATOM 1444 O O . GLU B 2 27 ? 56.459 44.160 3.279 1.00 120.22 92 GLU B O 1
ATOM 1450 N N . LEU B 2 28 ? 54.711 43.492 4.522 1.00 117.19 93 LEU B N 1
ATOM 1451 C CA . LEU B 2 28 ? 54.182 44.837 4.689 1.00 117.96 93 LEU B CA 1
ATOM 1452 C C . LEU B 2 28 ? 54.714 45.460 5.970 1.00 116.18 93 LEU B C 1
ATOM 1453 O O . LEU B 2 28 ? 54.338 46.577 6.341 1.00 116.01 93 LEU B O 1
ATOM 1458 N N . ILE B 2 29 ? 55.584 44.726 6.651 1.00 114.20 94 ILE B N 1
ATOM 1459 C CA . ILE B 2 29 ? 56.166 45.212 7.893 1.00 114.40 94 ILE B CA 1
ATOM 1460 C C . ILE B 2 29 ? 57.651 45.499 7.702 1.00 112.93 94 ILE B C 1
ATOM 1461 O O . ILE B 2 29 ? 58.404 44.634 7.251 1.00 105.08 94 ILE B O 1
ATOM 1466 N N . THR B 2 30 ? 58.060 46.722 8.038 1.00 114.52 95 THR B N 1
ATOM 1467 C CA . THR B 2 30 ? 59.462 47.105 7.977 1.00 113.35 95 THR B CA 1
ATOM 1468 C C . THR B 2 30 ? 60.291 46.232 8.919 1.00 114.61 95 THR B C 1
ATOM 1469 O O . THR B 2 30 ? 60.001 46.137 10.112 1.00 108.58 95 THR B O 1
ATOM 1473 N N . ILE B 2 31 ? 61.315 45.590 8.367 1.00 122.14 96 ILE B N 1
ATOM 1474 C CA . ILE B 2 31 ? 62.203 44.733 9.144 1.00 126.29 96 ILE B CA 1
ATOM 1475 C C . ILE B 2 31 ? 62.397 45.240 10.571 1.00 127.54 96 ILE B C 1
ATOM 1476 O O . ILE B 2 31 ? 62.216 44.486 11.527 1.00 125.71 96 ILE B O 1
ATOM 1481 N N . PRO B 2 32 ? 62.774 46.522 10.721 1.00 124.65 97 PRO B N 1
ATOM 1482 C CA . PRO B 2 32 ? 62.982 47.037 12.078 1.00 125.75 97 PRO B CA 1
ATOM 1483 C C . PRO B 2 32 ? 61.753 46.880 12.966 1.00 123.31 97 PRO B C 1
ATOM 1484 O O . PRO B 2 32 ? 61.921 46.594 14.152 1.00 128.70 97 PRO B O 1
ATOM 1488 N N . ASN B 2 33 ? 60.554 47.049 12.407 1.00 115.26 98 ASN B N 1
ATOM 1489 C CA . ASN B 2 33 ? 59.309 46.872 13.167 1.00 106.55 98 ASN B CA 1
ATOM 1490 C C . ASN B 2 33 ? 59.067 45.433 13.637 1.00 102.51 98 ASN B C 1
ATOM 1491 O O . ASN B 2 33 ? 58.648 45.205 14.771 1.00 102.31 98 ASN B O 1
ATOM 1496 N N . GLN B 2 34 ? 59.321 44.458 12.772 1.00 96.87 99 GLN B N 1
ATOM 1497 C CA . GLN B 2 34 ? 59.041 43.082 13.155 1.00 96.41 99 GLN B CA 1
ATOM 1498 C C . GLN B 2 34 ? 60.104 42.511 14.082 1.00 106.67 99 GLN B C 1
ATOM 1499 O O . GLN B 2 34 ? 59.990 41.375 14.536 1.00 114.78 99 GLN B O 1
ATOM 1505 N N . TRP B 2 35 ? 61.127 43.305 14.373 1.00 104.21 100 TRP B N 1
ATOM 1506 C CA . TRP B 2 35 ? 62.023 42.978 15.466 1.00 104.88 100 TRP B CA 1
ATOM 1507 C C . TRP B 2 35 ? 61.424 43.487 16.760 0.00 107.86 100 TRP B C 1
ATOM 1508 O O . TRP B 2 35 ? 61.448 42.799 17.781 1.00 114.35 100 TRP B O 1
ATOM 1519 N N . LYS B 2 36 ? 60.907 44.711 16.708 1.00 104.57 101 LYS B N 1
ATOM 1520 C CA . LYS B 2 36 ? 60.168 45.282 17.823 1.00 107.18 101 LYS B CA 1
ATOM 1521 C C . LYS B 2 36 ? 59.054 44.325 18.221 1.00 105.41 101 LYS B C 1
ATOM 1522 O O . LYS B 2 36 ? 58.924 43.970 19.391 1.00 109.17 101 LYS B O 1
ATOM 1528 N N . LEU B 2 37 ? 58.258 43.909 17.237 1.00 99.37 102 LEU B N 1
ATOM 1529 C CA . LEU B 2 37 ? 57.154 42.979 17.472 1.00 90.02 102 LEU B CA 1
ATOM 1530 C C . LEU B 2 37 ? 57.622 41.633 18.049 1.00 89.86 102 LEU B C 1
ATOM 1531 O O . LEU B 2 37 ? 56.932 41.040 18.876 1.00 89.45 102 LEU B O 1
ATOM 1536 N N . VAL B 2 38 ? 58.789 41.149 17.630 1.00 87.56 103 VAL B N 1
ATOM 1537 C CA . VAL B 2 38 ? 59.297 39.902 18.192 1.00 93.97 103 VAL B CA 1
ATOM 1538 C C . VAL B 2 38 ? 59.601 40.047 19.685 1.00 102.99 103 VAL B C 1
ATOM 1539 O O . VAL B 2 38 ? 59.219 39.192 20.487 1.00 106.55 103 VAL B O 1
ATOM 1543 N N . GLN B 2 39 ? 60.292 41.124 20.050 1.00 105.12 104 GLN B N 1
ATOM 1544 C CA . GLN B 2 39 ? 60.596 41.392 21.449 0.00 111.54 104 GLN B CA 1
ATOM 1545 C C . GLN B 2 39 ? 59.328 41.505 22.279 1.00 105.92 104 GLN B C 1
ATOM 1546 O O . GLN B 2 39 ? 59.306 41.122 23.448 1.00 107.56 104 GLN B O 1
ATOM 1552 N N . GLU B 2 40 ? 58.277 42.054 21.676 1.00 99.76 105 GLU B N 1
ATOM 1553 C CA . GLU B 2 40 ? 57.003 42.221 22.370 1.00 95.68 105 GLU B CA 1
ATOM 1554 C C . GLU B 2 40 ? 56.286 40.882 22.499 1.00 88.40 105 GLU B C 1
ATOM 1555 O O . GLU B 2 40 ? 55.741 40.572 23.554 1.00 91.75 105 GLU B O 1
ATOM 1561 N N . TYR B 2 41 ? 56.297 40.088 21.430 1.00 80.95 106 TYR B N 1
ATOM 1562 C CA . TYR B 2 41 ? 55.776 38.729 21.501 1.00 77.09 106 TYR B CA 1
ATOM 1563 C C . TYR B 2 41 ? 56.440 37.965 22.653 1.00 82.36 106 TYR B C 1
ATOM 1564 O O . TYR B 2 41 ? 55.758 37.475 23.557 1.00 83.42 106 TYR B O 1
ATOM 1573 N N . GLU B 2 42 ? 57.766 37.868 22.624 1.00 86.88 107 GLU B N 1
ATOM 1574 C CA . GLU B 2 42 ? 58.482 37.185 23.692 1.00 96.98 107 GLU B CA 1
ATOM 1575 C C . GLU B 2 42 ? 58.139 37.788 25.058 1.00 99.43 107 GLU B C 1
ATOM 1576 O O . GLU B 2 42 ? 57.951 37.059 26.035 1.00 102.01 107 GLU B O 1
ATOM 1582 N N . LYS B 2 43 ? 58.051 39.116 25.121 1.00 96.71 108 LYS B N 1
ATOM 1583 C CA . LYS B 2 43 ? 57.783 39.801 26.386 1.00 97.33 108 LYS B CA 1
ATOM 1584 C C . LYS B 2 43 ? 56.427 39.410 26.953 1.00 96.00 108 LYS B C 1
ATOM 1585 O O . LYS B 2 43 ? 56.273 39.269 28.164 1.00 91.05 108 LYS B O 1
ATOM 1591 N N . LYS B 2 44 ? 55.452 39.235 26.066 1.00 92.98 109 LYS B N 1
ATOM 1592 C CA . LYS B 2 44 ? 54.086 38.919 26.468 1.00 88.01 109 LYS B CA 1
ATOM 1593 C C . LYS B 2 44 ? 53.970 37.465 26.895 1.00 88.28 109 LYS B C 1
ATOM 1594 O O . LYS B 2 44 ? 53.252 37.142 27.841 1.00 86.77 109 LYS B O 1
ATOM 1600 N N . GLN B 2 45 ? 54.668 36.579 26.194 1.00 91.99 110 GLN B N 1
ATOM 1601 C CA . GLN B 2 45 ? 54.673 35.184 26.607 1.00 95.17 110 GLN B CA 1
ATOM 1602 C C . GLN B 2 45 ? 55.123 35.108 28.056 1.00 93.42 110 GLN B C 1
ATOM 1603 O O . GLN B 2 45 ? 54.575 34.339 28.845 1.00 96.93 110 GLN B O 1
ATOM 1609 N N . LYS B 2 46 ? 56.099 35.934 28.411 1.00 92.92 111 LYS B N 1
ATOM 1610 C CA . LYS B 2 46 ? 56.597 35.957 29.778 1.00 102.13 111 LYS B CA 1
ATOM 1611 C C . LYS B 2 46 ? 55.600 36.637 30.707 1.00 104.39 111 LYS B C 1
ATOM 1612 O O . LYS B 2 46 ? 55.456 36.241 31.860 1.00 106.26 111 LYS B O 1
ATOM 1618 N N . LYS B 2 47 ? 54.918 37.665 30.206 1.00 105.79 112 LYS B N 1
ATOM 1619 C CA . LYS B 2 47 ? 53.942 38.403 31.011 1.00 109.46 112 LYS B CA 1
ATOM 1620 C C . LYS B 2 47 ? 52.776 37.506 31.393 1.00 106.76 112 LYS B C 1
ATOM 1621 O O . LYS B 2 47 ? 52.446 37.368 32.573 1.00 108.59 112 LYS B O 1
ATOM 1627 N N . ASP B 2 48 ? 52.158 36.900 30.382 1.00 100.87 113 ASP B N 1
ATOM 1628 C CA . ASP B 2 48 ? 51.051 35.985 30.590 1.00 96.77 113 ASP B CA 1
ATOM 1629 C C . ASP B 2 48 ? 51.394 34.983 31.675 1.00 105.12 113 ASP B C 1
ATOM 1630 O O . ASP B 2 48 ? 50.596 34.731 32.577 1.00 110.63 113 ASP B O 1
ATOM 1635 N N . ILE B 2 49 ? 52.592 34.418 31.592 1.00 105.27 114 ILE B N 1
ATOM 1636 C CA . ILE B 2 49 ? 53.031 33.459 32.591 1.00 106.06 114 ILE B CA 1
ATOM 1637 C C . ILE B 2 49 ? 52.906 34.035 33.999 1.00 113.74 114 ILE B C 1
ATOM 1638 O O . ILE B 2 49 ? 52.350 33.392 34.885 1.00 113.44 114 ILE B O 1
ATOM 1643 N N . ARG B 2 50 ? 53.398 35.256 34.199 1.00 124.89 115 ARG B N 1
ATOM 1644 C CA . ARG B 2 50 ? 53.447 35.845 35.540 1.00 133.14 115 ARG B CA 1
ATOM 1645 C C . ARG B 2 50 ? 52.048 36.094 36.099 1.00 127.91 115 ARG B C 1
ATOM 1646 O O . ARG B 2 50 ? 51.800 35.890 37.288 1.00 128.16 115 ARG B O 1
ATOM 1654 N N . ILE B 2 51 ? 51.136 36.535 35.239 1.00 123.02 116 ILE B N 1
ATOM 1655 C CA . ILE B 2 51 ? 49.785 36.860 35.675 0.00 127.99 116 ILE B CA 1
ATOM 1656 C C . ILE B 2 51 ? 49.035 35.633 36.185 1.00 130.94 116 ILE B C 1
ATOM 1657 O O . ILE B 2 51 ? 48.321 35.712 37.181 1.00 137.74 116 ILE B O 1
ATOM 1662 N N . GLN B 2 52 ? 49.196 34.506 35.494 1.00 125.33 117 GLN B N 1
ATOM 1663 C CA . GLN B 2 52 ? 48.516 33.262 35.853 1.00 120.71 117 GLN B CA 1
ATOM 1664 C C . GLN B 2 52 ? 48.965 32.720 37.209 1.00 127.77 117 GLN B C 1
ATOM 1665 O O . GLN B 2 52 ? 48.138 32.419 38.070 1.00 125.98 117 GLN B O 1
ATOM 1671 N N . LEU B 2 53 ? 50.277 32.593 37.391 1.00 135.10 118 LEU B N 1
ATOM 1672 C CA . LEU B 2 53 ? 50.831 32.056 38.629 1.00 146.94 118 LEU B CA 1
ATOM 1673 C C . LEU B 2 53 ? 50.481 32.968 39.794 1.00 150.61 118 LEU B C 1
ATOM 1674 O O . LEU B 2 53 ? 50.551 32.567 40.957 1.00 153.03 118 LEU B O 1
ATOM 1679 N N . ASN B 2 54 ? 50.091 34.195 39.461 1.00 151.03 119 ASN B N 1
ATOM 1680 C CA . ASN B 2 54 ? 49.805 35.228 40.450 1.00 157.05 119 ASN B CA 1
ATOM 1681 C C . ASN B 2 54 ? 48.316 35.326 40.782 1.00 154.82 119 ASN B C 1
ATOM 1682 O O . ASN B 2 54 ? 47.933 35.398 41.948 1.00 158.86 119 ASN B O 1
ATOM 1687 N N . ALA B 2 55 ? 47.481 35.322 39.749 1.00 184.72 120 ALA B N 1
ATOM 1688 C CA . ALA B 2 55 ? 46.038 35.470 39.920 1.00 186.09 120 ALA B CA 1
ATOM 1689 C C . ALA B 2 55 ? 45.393 34.256 40.587 1.00 185.81 120 ALA B C 1
ATOM 1690 O O . ALA B 2 55 ? 44.175 34.206 40.764 1.00 185.37 120 ALA B O 1
ATOM 1692 N N . GLN B 2 56 ? 46.210 33.276 40.953 1.00 185.79 121 GLN B N 1
ATOM 1693 C CA . GLN B 2 56 ? 45.703 32.104 41.648 1.00 184.88 121 GLN B CA 1
ATOM 1694 C C . GLN B 2 56 ? 45.251 32.495 43.050 1.00 182.95 121 GLN B C 1
ATOM 1695 O O . GLN B 2 56 ? 44.592 31.717 43.740 1.00 182.26 121 GLN B O 1
ATOM 1701 N N . LYS B 2 57 ? 45.597 33.712 43.459 1.00 181.77 122 LYS B N 1
ATOM 1702 C CA . LYS B 2 57 ? 45.341 34.164 44.819 1.00 182.88 122 LYS B CA 1
ATOM 1703 C C . LYS B 2 57 ? 44.734 35.559 44.886 1.00 184.43 122 LYS B C 1
ATOM 1704 O O . LYS B 2 57 ? 44.150 35.932 45.906 1.00 189.22 122 LYS B O 1
ATOM 1710 N N . THR B 2 58 ? 44.866 36.324 43.808 1.00 180.45 123 THR B N 1
ATOM 1711 C CA . THR B 2 58 ? 44.491 37.739 43.827 1.00 180.92 123 THR B CA 1
ATOM 1712 C C . THR B 2 58 ? 43.016 38.019 44.179 1.00 176.86 123 THR B C 1
ATOM 1713 O O . THR B 2 58 ? 42.744 38.822 45.074 1.00 183.54 123 THR B O 1
ATOM 1717 N N . GLY B 2 59 ? 42.070 37.371 43.502 1.00 164.38 124 GLY B N 1
ATOM 1718 C CA . GLY B 2 59 ? 42.349 36.436 42.432 1.00 154.69 124 GLY B CA 1
ATOM 1719 C C . GLY B 2 59 ? 41.516 36.860 41.242 1.00 146.43 124 GLY B C 1
ATOM 1720 O O . GLY B 2 59 ? 40.367 36.443 41.100 1.00 141.85 124 GLY B O 1
ATOM 1721 N N . ASN B 2 60 ? 42.093 37.699 40.385 1.00 143.04 125 ASN B N 1
ATOM 1722 C CA . ASN B 2 60 ? 41.387 38.177 39.197 1.00 138.24 125 ASN B CA 1
ATOM 1723 C C . ASN B 2 60 ? 41.266 37.084 38.142 1.00 134.84 125 ASN B C 1
ATOM 1724 O O . ASN B 2 60 ? 42.122 36.937 37.268 1.00 131.61 125 ASN B O 1
ATOM 1729 N N . TRP B 2 61 ? 40.185 36.322 38.223 1.00 121.67 126 TRP B N 1
ATOM 1730 C CA . TRP B 2 61 ? 39.917 35.307 37.231 1.00 117.57 126 TRP B CA 1
ATOM 1731 C C . TRP B 2 61 ? 40.070 35.858 35.819 1.00 114.39 126 TRP B C 1
ATOM 1732 O O . TRP B 2 61 ? 40.356 35.108 34.900 1.00 121.23 126 TRP B O 1
ATOM 1743 N N . ARG B 2 62 ? 39.889 37.158 35.630 0.00 124.76 127 ARG B N 1
ATOM 1744 C CA . ARG B 2 62 ? 40.026 37.721 34.289 1.00 121.55 127 ARG B CA 1
ATOM 1745 C C . ARG B 2 62 ? 41.420 37.491 33.699 1.00 127.11 127 ARG B C 1
ATOM 1746 O O . ARG B 2 62 ? 41.590 37.386 32.484 1.00 121.07 127 ARG B O 1
ATOM 1754 N N . ASN B 2 63 ? 42.416 37.407 34.569 1.00 87.13 128 ASN B N 1
ATOM 1755 C CA . ASN B 2 63 ? 43.787 37.191 34.134 1.00 90.18 128 ASN B CA 1
ATOM 1756 C C . ASN B 2 63 ? 44.156 35.718 34.187 0.00 86.04 128 ASN B C 1
ATOM 1757 O O . ASN B 2 63 ? 45.047 35.273 33.477 1.00 86.68 128 ASN B O 1
ATOM 1762 N N . ALA B 2 64 ? 43.456 34.964 35.026 1.00 81.69 129 ALA B N 1
ATOM 1763 C CA . ALA B 2 64 ? 43.716 33.540 35.159 1.00 82.16 129 ALA B CA 1
ATOM 1764 C C . ALA B 2 64 ? 43.201 32.771 33.956 0.00 78.36 129 ALA B C 1
ATOM 1765 O O . ALA B 2 64 ? 43.701 31.712 33.641 1.00 74.66 129 ALA B O 1
ATOM 1767 N N . ILE B 2 65 ? 42.197 33.304 33.279 1.00 79.17 130 ILE B N 1
ATOM 1768 C CA . ILE B 2 65 ? 41.643 32.629 32.114 1.00 78.86 130 ILE B CA 1
ATOM 1769 C C . ILE B 2 65 ? 42.450 32.928 30.854 1.00 81.63 130 ILE B C 1
ATOM 1770 O O . ILE B 2 65 ? 42.025 32.582 29.743 0.91 73.46 130 ILE B O 1
ATOM 1775 N N . THR B 2 66 ? 43.602 33.580 31.025 1.00 81.83 131 THR B N 1
ATOM 1776 C CA . THR B 2 66 ? 44.543 33.723 29.921 1.00 78.27 131 THR B CA 1
ATOM 1777 C C . THR B 2 66 ? 45.364 32.437 29.817 1.00 81.43 131 THR B C 1
ATOM 1778 O O . THR B 2 66 ? 46.283 32.332 29.003 1.00 88.77 131 THR B O 1
ATOM 1782 N N . ASP B 2 67 ? 45.021 31.465 30.659 1.00 78.78 132 ASP B N 1
ATOM 1783 C CA . ASP B 2 67 ? 45.446 30.080 30.470 1.00 80.62 132 ASP B CA 1
ATOM 1784 C C . ASP B 2 67 ? 44.319 29.367 29.729 1.00 81.22 132 ASP B C 1
ATOM 1785 O O . ASP B 2 67 ? 43.201 29.292 30.225 1.00 85.27 132 ASP B O 1
ATOM 1790 N N . PRO B 2 68 ? 44.602 28.839 28.535 1.00 77.51 133 PRO B N 1
ATOM 1791 C CA . PRO B 2 68 ? 43.484 28.237 27.807 1.00 70.67 133 PRO B CA 1
ATOM 1792 C C . PRO B 2 68 ? 42.924 27.020 28.560 1.00 74.53 133 PRO B C 1
ATOM 1793 O O . PRO B 2 68 ? 41.714 26.824 28.604 1.00 70.47 133 PRO B O 1
ATOM 1797 N N . LYS B 2 69 ? 43.796 26.211 29.156 1.00 83.08 134 LYS B N 1
ATOM 1798 C CA . LYS B 2 69 ? 43.334 25.047 29.911 1.00 86.88 134 LYS B CA 1
ATOM 1799 C C . LYS B 2 69 ? 42.415 25.470 31.056 1.00 90.61 134 LYS B C 1
ATOM 1800 O O . LYS B 2 69 ? 41.385 24.841 31.306 1.00 92.76 134 LYS B O 1
ATOM 1806 N N . TYR B 2 70 ? 42.789 26.544 31.745 1.00 89.23 135 TYR B N 1
ATOM 1807 C CA . TYR B 2 70 ? 42.024 27.000 32.897 1.00 87.93 135 TYR B CA 1
ATOM 1808 C C . TYR B 2 70 ? 40.652 27.467 32.469 1.00 81.39 135 TYR B C 1
ATOM 1809 O O . TYR B 2 70 ? 39.668 27.229 33.160 1.00 87.64 135 TYR B O 1
ATOM 1818 N N . LEU B 2 71 ? 40.597 28.135 31.324 1.00 70.26 136 LEU B N 1
ATOM 1819 C CA . LEU B 2 71 ? 39.350 28.671 30.803 1.00 63.04 136 LEU B CA 1
ATOM 1820 C C . LEU B 2 71 ? 38.405 27.530 30.510 0.00 61.77 136 LEU B C 1
ATOM 1821 O O . LEU B 2 71 ? 37.263 27.541 30.931 1.00 58.55 136 LEU B O 1
ATOM 1826 N N . ALA B 2 72 ? 38.904 26.538 29.791 1.00 64.25 137 ALA B N 1
ATOM 1827 C CA . ALA B 2 72 ? 38.140 25.334 29.486 1.00 70.60 137 ALA B CA 1
ATOM 1828 C C . ALA B 2 72 ? 37.492 24.688 30.722 1.00 75.76 137 ALA B C 1
ATOM 1829 O O . ALA B 2 72 ? 36.291 24.434 30.737 1.00 78.82 137 ALA B O 1
ATOM 1831 N N . ASP B 2 73 ? 38.286 24.434 31.755 1.00 74.39 138 ASP B N 1
ATOM 1832 C CA . ASP B 2 73 ? 37.781 23.831 32.985 1.00 75.76 138 ASP B CA 1
ATOM 1833 C C . ASP B 2 73 ? 36.729 24.659 33.719 0.00 72.81 138 ASP B C 1
ATOM 1834 O O . ASP B 2 73 ? 35.869 24.113 34.406 1.00 77.04 138 ASP B O 1
ATOM 1839 N N . LEU B 2 74 ? 36.804 25.975 33.580 1.00 65.78 139 LEU B N 1
ATOM 1840 C CA . LEU B 2 74 ? 35.939 26.874 34.332 1.00 68.79 139 LEU B CA 1
ATOM 1841 C C . LEU B 2 74 ? 34.513 26.831 33.787 1.00 69.45 139 LEU B C 1
ATOM 1842 O O . LEU B 2 74 ? 33.547 26.979 34.534 0.00 70.70 139 LEU B O 1
ATOM 1847 N N . LEU B 2 75 ? 34.394 26.624 32.476 1.00 68.87 140 LEU B N 1
ATOM 1848 C CA . LEU B 2 75 ? 33.089 26.585 31.818 1.00 70.17 140 LEU B CA 1
ATOM 1849 C C . LEU B 2 75 ? 32.216 25.419 32.314 1.00 81.03 140 LEU B C 1
ATOM 1850 O O . LEU B 2 75 ? 31.008 25.382 32.064 1.00 84.05 140 LEU B O 1
ATOM 1855 N N . LYS B 2 76 ? 32.829 24.459 32.999 1.00 80.59 141 LYS B N 1
ATOM 1856 C CA . LYS B 2 76 ? 32.076 23.345 33.545 0.00 87.84 141 LYS B CA 1
ATOM 1857 C C . LYS B 2 76 ? 31.236 23.837 34.711 1.00 91.31 141 LYS B C 1
ATOM 1858 O O . LYS B 2 76 ? 30.378 23.116 35.218 1.00 94.12 141 LYS B O 1
ATOM 1864 N N . THR B 2 77 ? 31.476 25.081 35.123 1.00 92.44 142 THR B N 1
ATOM 1865 C CA . THR B 2 77 ? 30.892 25.607 36.351 0.00 97.02 142 THR B CA 1
ATOM 1866 C C . THR B 2 77 ? 30.281 27.002 36.224 1.00 98.67 142 THR B C 1
ATOM 1867 O O . THR B 2 77 ? 29.367 27.342 36.977 1.00 100.09 142 THR B O 1
ATOM 1871 N N . ARG B 2 78 ? 30.801 27.805 35.293 1.00 96.46 143 ARG B N 1
ATOM 1872 C CA . ARG B 2 78 ? 30.367 29.197 35.108 1.00 95.08 143 ARG B CA 1
ATOM 1873 C C . ARG B 2 78 ? 29.823 29.464 33.704 1.00 91.52 143 ARG B C 1
ATOM 1874 O O . ARG B 2 78 ? 30.448 29.082 32.721 1.00 87.01 143 ARG B O 1
ATOM 1882 N N . ASP B 2 79 ? 28.677 30.142 33.615 1.00 93.12 144 ASP B N 1
ATOM 1883 C CA . ASP B 2 79 ? 28.036 30.443 32.325 1.00 85.10 144 ASP B CA 1
ATOM 1884 C C . ASP B 2 79 ? 27.415 31.839 32.293 1.00 82.85 144 ASP B C 1
ATOM 1885 O O . ASP B 2 79 ? 26.271 31.994 31.871 1.00 88.65 144 ASP B O 1
ATOM 1890 N N . ASP B 2 80 ? 28.160 32.851 32.723 1.00 74.25 145 ASP B N 1
ATOM 1891 C CA . ASP B 2 80 ? 27.561 34.160 32.948 1.00 76.13 145 ASP B CA 1
ATOM 1892 C C . ASP B 2 80 ? 28.104 35.284 32.067 1.00 76.64 145 ASP B C 1
ATOM 1893 O O . ASP B 2 80 ? 29.227 35.227 31.577 1.00 81.10 145 ASP B O 1
ATOM 1906 N N . ASP B 2 82 ? 29.454 38.146 32.330 1.00 63.33 147 ASP B N 1
ATOM 1907 C CA . ASP B 2 82 ? 30.814 38.598 32.582 1.00 69.87 147 ASP B CA 1
ATOM 1908 C C . ASP B 2 82 ? 31.854 37.707 31.923 1.00 75.84 147 ASP B C 1
ATOM 1909 O O . ASP B 2 82 ? 32.730 38.187 31.196 1.00 78.58 147 ASP B O 1
ATOM 1914 N N . LEU B 2 83 ? 31.761 36.411 32.209 1.00 74.77 148 LEU B N 1
ATOM 1915 C CA . LEU B 2 83 ? 32.647 35.422 31.621 1.00 69.71 148 LEU B CA 1
ATOM 1916 C C . LEU B 2 83 ? 32.493 35.427 30.105 1.00 73.37 148 LEU B C 1
ATOM 1917 O O . LEU B 2 83 ? 33.480 35.449 29.382 1.00 81.41 148 LEU B O 1
ATOM 1922 N N . LEU B 2 84 ? 31.254 35.419 29.623 1.00 70.59 149 LEU B N 1
ATOM 1923 C CA . LEU B 2 84 ? 31.002 35.498 28.185 1.00 66.92 149 LEU B CA 1
ATOM 1924 C C . LEU B 2 84 ? 31.619 36.743 27.532 0.93 60.69 149 LEU B C 1
ATOM 1925 O O . LEU B 2 84 ? 32.181 36.647 26.444 1.00 56.99 149 LEU B O 1
ATOM 1930 N N . ASN B 2 85 ? 31.517 37.903 28.178 1.00 52.51 150 ASN B N 1
ATOM 1931 C CA . ASN B 2 85 ? 32.099 39.122 27.614 1.00 55.58 150 ASN B CA 1
ATOM 1932 C C . ASN B 2 85 ? 33.604 39.055 27.555 1.00 62.00 150 ASN B C 1
ATOM 1933 O O . ASN B 2 85 ? 34.217 39.556 26.617 1.00 63.89 150 ASN B O 1
ATOM 1938 N N . GLU B 2 86 ? 34.200 38.446 28.571 1.00 63.98 151 GLU B N 1
ATOM 1939 C CA . GLU B 2 86 ? 35.643 38.403 28.658 1.00 59.81 151 GLU B CA 1
ATOM 1940 C C . GLU B 2 86 ? 36.151 37.466 27.577 1.00 57.75 151 GLU B C 1
ATOM 1941 O O . GLU B 2 86 ? 37.190 37.711 26.960 1.00 56.28 151 GLU B O 1
ATOM 1955 N N . VAL B 2 88 ? 34.844 36.962 24.700 1.00 46.88 153 VAL B N 1
ATOM 1956 C CA . VAL B 2 88 ? 34.807 37.635 23.419 1.00 49.56 153 VAL B CA 1
ATOM 1957 C C . VAL B 2 88 ? 36.160 38.301 23.192 1.00 59.61 153 VAL B C 1
ATOM 1958 O O . VAL B 2 88 ? 36.825 38.039 22.182 1.00 62.92 153 VAL B O 1
ATOM 1962 N N . VAL B 2 89 ? 36.591 39.105 24.159 1.00 54.54 154 VAL B N 1
ATOM 1963 C CA . VAL B 2 89 ? 37.896 39.736 24.083 1.00 56.39 154 VAL B CA 1
ATOM 1964 C C . VAL B 2 89 ? 38.994 38.689 23.854 1.00 54.14 154 VAL B C 1
ATOM 1965 O O . VAL B 2 89 ? 39.799 38.794 22.935 1.00 54.98 154 VAL B O 1
ATOM 1969 N N . VAL B 2 90 ? 39.020 37.672 24.696 1.00 60.06 155 VAL B N 1
ATOM 1970 C CA . VAL B 2 90 ? 40.110 36.707 24.652 1.00 55.24 155 VAL B CA 1
ATOM 1971 C C . VAL B 2 90 ? 40.208 35.977 23.305 1.00 53.83 155 VAL B C 1
ATOM 1972 O O . VAL B 2 90 ? 41.245 36.032 22.661 1.00 58.93 155 VAL B O 1
ATOM 1976 N N . PHE B 2 91 ? 39.120 35.346 22.856 1.00 51.36 156 PHE B N 1
ATOM 1977 C CA . PHE B 2 91 ? 39.147 34.566 21.615 1.00 49.28 156 PHE B CA 1
ATOM 1978 C C . PHE B 2 91 ? 39.358 35.377 20.336 1.00 56.01 156 PHE B C 1
ATOM 1979 O O . PHE B 2 91 ? 39.984 34.900 19.384 1.00 65.13 156 PHE B O 1
ATOM 1987 N N . ARG B 2 92 ? 38.843 36.596 20.322 1.00 52.78 157 ARG B N 1
ATOM 1988 C CA . ARG B 2 92 ? 38.997 37.491 19.183 1.00 53.49 157 ARG B CA 1
ATOM 1989 C C . ARG B 2 92 ? 40.446 37.918 18.971 1.00 51.61 157 ARG B C 1
ATOM 1990 O O . ARG B 2 92 ? 40.867 38.157 17.832 1.00 52.02 157 ARG B O 1
ATOM 1998 N N . SER B 2 93 ? 41.208 38.014 20.056 1.00 51.98 158 SER B N 1
ATOM 1999 C CA . SER B 2 93 ? 42.480 38.748 20.005 0.78 55.10 158 SER B CA 1
ATOM 2000 C C . SER B 2 93 ? 43.664 37.919 20.468 1.00 58.37 158 SER B C 1
ATOM 2001 O O . SER B 2 93 ? 44.792 38.388 20.513 1.00 61.71 158 SER B O 1
ATOM 2004 N N . SER B 2 94 ? 43.397 36.679 20.830 1.00 66.02 159 SER B N 1
ATOM 2005 C CA . SER B 2 94 ? 44.461 35.805 21.251 1.00 62.65 159 SER B CA 1
ATOM 2006 C C . SER B 2 94 ? 45.162 35.227 20.040 1.00 52.82 159 SER B C 1
ATOM 2007 O O . SER B 2 94 ? 44.874 35.564 18.895 0.00 52.73 159 SER B O 1
ATOM 2010 N N . SER B 2 95 ? 46.094 34.336 20.343 1.00 63.25 160 SER B N 1
ATOM 2011 C CA . SER B 2 95 ? 46.924 33.686 19.349 1.00 66.91 160 SER B CA 1
ATOM 2012 C C . SER B 2 95 ? 46.293 32.370 18.918 0.00 60.40 160 SER B C 1
ATOM 2013 O O . SER B 2 95 ? 45.604 31.727 19.693 1.00 54.35 160 SER B O 1
ATOM 2016 N N . VAL B 2 96 ? 46.528 31.985 17.672 1.00 61.30 161 VAL B N 1
ATOM 2017 C CA . VAL B 2 96 ? 46.180 30.659 17.168 0.52 67.24 161 VAL B CA 1
ATOM 2018 C C . VAL B 2 96 ? 46.330 29.572 18.240 1.00 68.88 161 VAL B C 1
ATOM 2019 O O . VAL B 2 96 ? 45.365 28.909 18.613 1.00 68.13 161 VAL B O 1
ATOM 2023 N N . SER B 2 97 ? 47.547 29.406 18.738 1.00 60.55 162 SER B N 1
ATOM 2024 C CA . SER B 2 97 ? 47.833 28.327 19.660 0.00 58.82 162 SER B CA 1
ATOM 2025 C C . SER B 2 97 ? 47.050 28.442 20.960 1.00 56.99 162 SER B C 1
ATOM 2026 O O . SER B 2 97 ? 46.911 27.465 21.670 1.00 69.10 162 SER B O 1
ATOM 2029 N N . PHE B 2 98 ? 46.532 29.600 21.303 0.00 57.35 163 PHE B N 1
ATOM 2030 C CA . PHE B 2 98 ? 45.767 29.624 22.531 1.00 57.96 163 PHE B CA 1
ATOM 2031 C C . PHE B 2 98 ? 44.441 28.862 22.354 1.00 61.24 163 PHE B C 1
ATOM 2032 O O . PHE B 2 98 ? 43.993 28.140 23.247 1.00 60.20 163 PHE B O 1
ATOM 2040 N N . ILE B 2 99 ? 43.813 29.029 21.198 1.00 57.89 164 ILE B N 1
ATOM 2041 C CA . ILE B 2 99 ? 42.601 28.284 20.890 1.00 49.91 164 ILE B CA 1
ATOM 2042 C C . ILE B 2 99 ? 42.898 26.800 20.672 1.00 54.73 164 ILE B C 1
ATOM 2043 O O . ILE B 2 99 ? 42.182 25.948 21.180 1.00 60.50 164 ILE B O 1
ATOM 2048 N N . LYS B 2 100 ? 43.945 26.486 19.916 1.00 56.98 165 LYS B N 1
ATOM 2049 C CA . LYS B 2 100 ? 44.301 25.086 19.731 1.00 66.43 165 LYS B CA 1
ATOM 2050 C C . LYS B 2 100 ? 44.340 24.395 21.095 1.00 66.69 165 LYS B C 1
ATOM 2051 O O . LYS B 2 100 ? 43.825 23.289 21.249 1.00 63.10 165 LYS B O 1
ATOM 2057 N N . THR B 2 101 ? 44.905 25.066 22.094 1.00 64.61 166 THR B N 1
ATOM 2058 C CA . THR B 2 101 ? 45.039 24.430 23.398 1.00 68.40 166 THR B CA 1
ATOM 2059 C C . THR B 2 101 ? 43.692 24.247 24.105 1.00 59.13 166 THR B C 1
ATOM 2060 O O . THR B 2 101 ? 43.368 23.141 24.539 1.00 53.94 166 THR B O 1
ATOM 2064 N N . PHE B 2 102 ? 42.934 25.333 24.208 1.00 48.27 167 PHE B N 1
ATOM 2065 C CA . PHE B 2 102 ? 41.554 25.327 24.693 1.00 56.13 167 PHE B CA 1
ATOM 2066 C C . PHE B 2 102 ? 40.751 24.145 24.127 1.00 58.42 167 PHE B C 1
ATOM 2067 O O . PHE B 2 102 ? 40.210 23.339 24.876 1.00 63.47 167 PHE B O 1
ATOM 2075 N N . VAL B 2 103 ? 40.675 24.062 22.802 1.00 52.08 168 VAL B N 1
ATOM 2076 C CA . VAL B 2 103 ? 39.929 23.027 22.125 0.00 59.33 168 VAL B CA 1
ATOM 2077 C C . VAL B 2 103 ? 40.508 21.665 22.460 1.00 69.85 168 VAL B C 1
ATOM 2078 O O . VAL B 2 103 ? 39.766 20.712 22.703 1.00 74.78 168 VAL B O 1
ATOM 2082 N N . SER B 2 104 ? 41.834 21.573 22.501 1.00 70.38 169 SER B N 1
ATOM 2083 C CA . SER B 2 104 ? 42.484 20.279 22.692 1.00 72.90 169 SER B CA 1
ATOM 2084 C C . SER B 2 104 ? 42.167 19.666 24.055 1.00 68.64 169 SER B C 1
ATOM 2085 O O . SER B 2 104 ? 42.437 18.481 24.298 1.00 62.56 169 SER B O 1
ATOM 2088 N N . VAL B 2 105 ? 41.588 20.470 24.939 1.00 65.31 170 VAL B N 1
ATOM 2089 C CA . VAL B 2 105 ? 41.387 20.037 26.310 1.00 71.20 170 VAL B CA 1
ATOM 2090 C C . VAL B 2 105 ? 39.887 20.012 26.689 1.00 69.42 170 VAL B C 1
ATOM 2091 O O . VAL B 2 105 ? 39.513 20.053 27.860 1.00 71.50 170 VAL B O 1
ATOM 2095 N N . GLY B 2 106 ? 39.037 19.893 25.676 1.00 64.62 171 GLY B N 1
ATOM 2096 C CA . GLY B 2 106 ? 37.601 19.892 25.873 1.00 64.83 171 GLY B CA 1
ATOM 2097 C C . GLY B 2 106 ? 37.086 21.184 25.290 1.00 70.09 171 GLY B C 1
ATOM 2098 O O . GLY B 2 106 ? 37.018 21.346 24.065 1.00 83.29 171 GLY B O 1
ATOM 2099 N N . GLY B 2 107 ? 36.734 22.115 26.164 1.00 59.25 172 GLY B N 1
ATOM 2100 C CA . GLY B 2 107 ? 36.679 23.511 25.774 1.00 53.46 172 GLY B CA 1
ATOM 2101 C C . GLY B 2 107 ? 35.496 23.852 24.905 1.00 55.14 172 GLY B C 1
ATOM 2102 O O . GLY B 2 107 ? 34.600 24.589 25.329 1.00 52.52 172 GLY B O 1
ATOM 2103 N N . LEU B 2 108 ? 35.491 23.314 23.689 1.00 56.77 173 LEU B N 1
ATOM 2104 C CA . LEU B 2 108 ? 34.384 23.512 22.763 1.00 54.41 173 LEU B CA 1
ATOM 2105 C C . LEU B 2 108 ? 33.123 22.793 23.252 1.00 56.09 173 LEU B C 1
ATOM 2106 O O . LEU B 2 108 ? 32.043 23.360 23.280 1.00 56.08 173 LEU B O 1
ATOM 2111 N N . ALA B 2 109 ? 33.266 21.543 23.657 1.00 60.16 174 ALA B N 1
ATOM 2112 C CA . ALA B 2 109 ? 32.110 20.786 24.108 1.00 64.67 174 ALA B CA 1
ATOM 2113 C C . ALA B 2 109 ? 31.495 21.468 25.317 1.00 70.00 174 ALA B C 1
ATOM 2114 O O . ALA B 2 109 ? 30.282 21.348 25.571 1.00 69.71 174 ALA B O 1
ATOM 2116 N N . ASN B 2 110 ? 32.347 22.181 26.054 1.00 61.81 175 ASN B N 1
ATOM 2117 C CA . ASN B 2 110 ? 31.931 22.876 27.263 1.00 61.82 175 ASN B CA 1
ATOM 2118 C C . ASN B 2 110 ? 31.171 24.155 26.950 1.00 66.81 175 ASN B C 1
ATOM 2119 O O . ASN B 2 110 ? 30.203 24.515 27.636 1.00 69.66 175 ASN B O 1
ATOM 2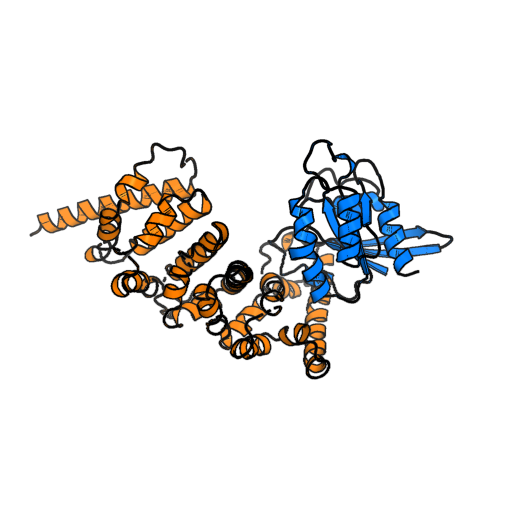124 N N . LEU B 2 111 ? 31.640 24.832 25.909 1.00 59.36 176 LEU B N 1
ATOM 2125 C CA . LEU B 2 111 ? 31.051 26.066 25.452 1.00 52.61 176 LEU B CA 1
ATOM 2126 C C . LEU B 2 111 ? 29.740 25.762 24.737 1.00 57.53 176 LEU B C 1
ATOM 2127 O O . LEU B 2 111 ? 28.780 26.531 24.836 1.00 56.34 176 LEU B O 1
ATOM 2140 N N . ALA B 2 113 ? 27.687 23.308 25.412 1.00 47.60 178 ALA B N 1
ATOM 2141 C CA . ALA B 2 113 ? 26.723 22.967 26.432 1.00 53.87 178 ALA B CA 1
ATOM 2142 C C . ALA B 2 113 ? 26.083 24.246 26.967 1.00 67.76 178 ALA B C 1
ATOM 2143 O O . ALA B 2 113 ? 24.868 24.313 27.202 1.00 67.10 178 ALA B O 1
ATOM 2145 N N . ILE B 2 114 ? 26.920 25.258 27.167 1.00 64.61 179 ILE B N 1
ATOM 2146 C CA . ILE B 2 114 ? 26.449 26.535 27.659 1.00 63.76 179 ILE B CA 1
ATOM 2147 C C . ILE B 2 114 ? 25.548 27.145 26.608 1.00 62.06 179 ILE B C 1
ATOM 2148 O O . ILE B 2 114 ? 24.512 27.727 26.921 1.00 66.37 179 ILE B O 1
ATOM 2153 N N . TYR B 2 115 ? 25.944 26.985 25.357 1.00 51.47 180 TYR B N 1
ATOM 2154 C CA . TYR B 2 115 ? 25.185 27.518 24.246 1.00 51.47 180 TYR B CA 1
ATOM 2155 C C . TYR B 2 115 ? 23.794 26.865 24.174 1.00 63.88 180 TYR B C 1
ATOM 2156 O O . TYR B 2 115 ? 22.798 27.543 23.904 1.00 63.16 180 TYR B O 1
ATOM 2165 N N . LYS B 2 116 ? 23.721 25.557 24.430 1.00 62.55 181 LYS B N 1
ATOM 2166 C CA . LYS B 2 116 ? 22.423 24.889 24.469 1.00 66.04 181 LYS B CA 1
ATOM 2167 C C . LYS B 2 116 ? 21.555 25.542 25.541 1.00 67.99 181 LYS B C 1
ATOM 2168 O O . LYS B 2 116 ? 20.434 25.968 25.268 1.00 80.04 181 LYS B O 1
ATOM 2174 N N . LYS B 2 117 ? 22.084 25.628 26.757 1.00 58.22 182 LYS B N 1
ATOM 2175 C CA . LYS B 2 117 ? 21.376 26.248 27.865 1.00 55.56 182 LYS B CA 1
ATOM 2176 C C . LYS B 2 117 ? 20.834 27.614 27.459 1.00 58.78 182 LYS B C 1
ATOM 2177 O O . LYS B 2 117 ? 19.731 27.985 27.858 0.92 60.93 182 LYS B O 1
ATOM 2183 N N . LYS B 2 118 ? 21.618 28.366 26.684 1.00 52.03 183 LYS B N 1
ATOM 2184 C CA . LYS B 2 118 ? 21.255 29.730 26.351 1.00 58.58 183 LYS B CA 1
ATOM 2185 C C . LYS B 2 118 ? 20.142 29.718 25.319 1.00 58.49 183 LYS B C 1
ATOM 2186 O O . LYS B 2 118 ? 19.130 30.404 25.484 1.00 59.10 183 LYS B O 1
ATOM 2192 N N . ILE B 2 119 ? 20.349 28.949 24.254 1.00 51.77 184 ILE B N 1
ATOM 2193 C CA . ILE B 2 119 ? 19.338 28.753 23.216 1.00 56.52 184 ILE B CA 1
ATOM 2194 C C . ILE B 2 119 ? 17.953 28.401 23.763 1.00 67.96 184 ILE B C 1
ATOM 2195 O O . ILE B 2 119 ? 16.940 28.864 23.230 1.00 74.79 184 ILE B O 1
ATOM 2200 N N . GLU B 2 120 ? 17.904 27.589 24.817 1.00 68.52 185 GLU B N 1
ATOM 2201 C CA . GLU B 2 120 ? 16.621 27.068 25.294 1.00 74.41 185 GLU B CA 1
ATOM 2202 C C . GLU B 2 120 ? 16.050 27.855 26.447 1.00 76.46 185 GLU B C 1
ATOM 2203 O O . GLU B 2 120 ? 14.909 27.630 26.834 1.00 84.54 185 GLU B O 1
ATOM 2209 N N . ALA B 2 121 ? 16.835 28.771 27.000 1.00 73.95 186 ALA B N 1
ATOM 2210 C CA . ALA B 2 121 ? 16.407 29.496 28.194 1.00 76.59 186 ALA B CA 1
ATOM 2211 C C . ALA B 2 121 ? 15.064 30.207 27.997 1.00 85.04 186 ALA B C 1
ATOM 2212 O O . ALA B 2 121 ? 14.721 30.613 26.888 1.00 89.18 186 ALA B O 1
ATOM 2214 N N . GLU B 2 122 ? 14.299 30.348 29.072 1.00 88.11 187 GLU B N 1
ATOM 2215 C CA . GLU B 2 122 ? 13.056 31.083 28.983 0.00 97.04 187 GLU B CA 1
ATOM 2216 C C . GLU B 2 122 ? 13.344 32.538 28.644 1.00 92.38 187 GLU B C 1
ATOM 2217 O O . GLU B 2 122 ? 14.342 33.113 29.077 0.00 90.82 187 GLU B O 1
ATOM 2223 N N . ASN B 2 123 ? 12.448 33.114 27.854 1.00 93.39 188 ASN B N 1
ATOM 2224 C CA . ASN B 2 123 ? 12.535 34.504 27.434 1.00 85.98 188 ASN B CA 1
ATOM 2225 C C . ASN B 2 123 ? 12.758 35.479 28.569 1.00 89.29 188 ASN B C 1
ATOM 2226 O O . ASN B 2 123 ? 12.133 35.379 29.620 1.00 86.01 188 ASN B O 1
ATOM 2231 N N . SER B 2 124 ? 13.640 36.438 28.333 1.00 91.47 189 SER B N 1
ATOM 2232 C CA . SER B 2 124 ? 13.783 37.591 29.208 1.00 94.96 189 SER B CA 1
ATOM 2233 C C . SER B 2 124 ? 14.550 38.629 28.419 1.00 104.89 189 SER B C 1
ATOM 2234 O O . SER B 2 124 ? 14.792 38.450 27.217 1.00 100.45 189 SER B O 1
ATOM 2237 N N . ASN B 2 125 ? 14.935 39.715 29.079 1.00 116.34 190 ASN B N 1
ATOM 2238 C CA . ASN B 2 125 ? 15.740 40.726 28.411 1.00 122.31 190 ASN B CA 1
ATOM 2239 C C . ASN B 2 125 ? 17.159 40.206 28.235 1.00 118.60 190 ASN B C 1
ATOM 2240 O O . ASN B 2 125 ? 17.751 40.284 27.152 1.00 122.25 190 ASN B O 1
ATOM 2245 N N . THR B 2 126 ? 17.693 39.638 29.304 1.00 109.31 191 THR B N 1
ATOM 2246 C CA . THR B 2 126 ? 19.052 39.140 29.276 1.00 97.25 191 THR B CA 1
ATOM 2247 C C . THR B 2 126 ? 19.189 37.905 28.386 1.00 82.83 191 THR B C 1
ATOM 2248 O O . THR B 2 126 ? 20.303 37.457 28.116 1.00 66.51 191 THR B O 1
ATOM 2252 N N . ALA B 2 127 ? 18.066 37.362 27.915 1.00 83.68 192 ALA B N 1
ATOM 2253 C CA . ALA B 2 127 ? 18.106 36.102 27.162 1.00 72.76 192 ALA B CA 1
ATOM 2254 C C . ALA B 2 127 ? 18.669 36.236 25.755 1.00 63.38 192 ALA B C 1
ATOM 2255 O O . ALA B 2 127 ? 19.520 35.441 25.352 0.88 67.11 192 ALA B O 1
ATOM 2257 N N . ILE B 2 128 ? 18.180 37.227 25.009 1.00 66.62 193 ILE B N 1
ATOM 2258 C CA . ILE B 2 128 ? 18.646 37.513 23.643 1.00 68.51 193 ILE B CA 1
ATOM 2259 C C . ILE B 2 128 ? 20.161 37.788 23.604 1.00 61.64 193 ILE B C 1
ATOM 2260 O O . ILE B 2 128 ? 20.893 37.259 22.768 0.00 58.89 193 ILE B O 1
ATOM 2265 N N . ASP B 2 129 ? 20.595 38.627 24.543 1.00 66.58 194 ASP B N 1
ATOM 2266 C CA . ASP B 2 129 ? 21.992 39.008 24.687 1.00 71.08 194 ASP B CA 1
ATOM 2267 C C . ASP B 2 129 ? 22.868 37.835 25.115 1.00 69.33 194 ASP B C 1
ATOM 2268 O O . ASP B 2 129 ? 23.926 37.597 24.532 1.00 66.91 194 ASP B O 1
ATOM 2273 N N . GLU B 2 130 ? 22.443 37.107 26.140 1.00 62.66 195 GLU B N 1
ATOM 2274 C CA . GLU B 2 130 ? 23.218 35.958 26.542 1.00 62.27 195 GLU B CA 1
ATOM 2275 C C . GLU B 2 130 ? 23.391 34.989 25.365 1.00 63.36 195 GLU B C 1
ATOM 2276 O O . GLU B 2 130 ? 24.486 34.482 25.130 1.00 60.59 195 GLU B O 1
ATOM 2282 N N . GLU B 2 131 ? 22.329 34.762 24.595 1.00 66.83 196 GLU B N 1
ATOM 2283 C CA . GLU B 2 131 ? 22.437 33.839 23.471 1.00 62.72 196 GLU B CA 1
ATOM 2284 C C . GLU B 2 131 ? 23.406 34.388 22.429 1.00 56.84 196 GLU B C 1
ATOM 2285 O O . GLU B 2 131 ? 24.309 33.688 21.978 1.00 54.92 196 GLU B O 1
ATOM 2291 N N . ARG B 2 132 ? 23.219 35.654 22.070 1.00 55.13 197 ARG B N 1
ATOM 2292 C CA . ARG B 2 132 ? 24.052 36.306 21.070 1.00 48.42 197 ARG B CA 1
ATOM 2293 C C . ARG B 2 132 ? 25.545 36.378 21.408 1.00 48.98 197 ARG B C 1
ATOM 2294 O O . ARG B 2 132 ? 26.359 36.222 20.501 1.00 50.14 197 ARG B O 1
ATOM 2302 N N . LYS B 2 133 ? 25.909 36.612 22.678 1.00 44.87 198 LYS B N 1
ATOM 2303 C CA . LYS B 2 133 ? 27.329 36.571 23.058 1.00 55.10 198 LYS B CA 1
ATOM 2304 C C . LYS B 2 133 ? 27.904 35.201 22.722 1.00 55.50 198 LYS B C 1
ATOM 2305 O O . LYS B 2 133 ? 29.010 35.103 22.172 1.00 54.84 198 LYS B O 1
ATOM 2311 N N . CYS B 2 134 ? 27.140 34.156 23.048 1.00 49.46 199 CYS B N 1
ATOM 2312 C CA . CYS B 2 134 ? 27.505 32.792 22.679 1.00 56.26 199 CYS B CA 1
ATOM 2313 C C . CYS B 2 134 ? 27.887 32.658 21.207 1.00 51.07 199 CYS B C 1
ATOM 2314 O O . CYS B 2 134 ? 28.920 32.079 20.883 1.00 53.17 199 CYS B O 1
ATOM 2317 N N . CYS B 2 135 ? 27.046 33.179 20.321 1.00 38.10 200 CYS B N 1
ATOM 2318 C CA . CYS B 2 135 ? 27.335 33.098 18.904 1.00 41.89 200 CYS B CA 1
ATOM 2319 C C . CYS B 2 135 ? 28.618 33.809 18.624 1.00 48.51 200 CYS B C 1
ATOM 2320 O O . CYS B 2 135 ? 29.428 33.353 17.799 1.00 53.47 200 CYS B O 1
ATOM 2323 N N . GLU B 2 136 ? 28.787 34.937 19.314 1.00 45.39 201 GLU B N 1
ATOM 2324 C CA . GLU B 2 136 ? 29.919 35.817 19.105 1.00 48.22 201 GLU B CA 1
ATOM 2325 C C . GLU B 2 136 ? 31.190 35.076 19.531 1.00 47.44 201 GLU B C 1
ATOM 2326 O O . GLU B 2 136 ? 32.189 35.063 18.805 1.00 51.74 201 GLU B O 1
ATOM 2332 N N . VAL B 2 137 ? 31.122 34.404 20.674 1.00 40.23 202 VAL B N 1
ATOM 2333 C CA . VAL B 2 137 ? 32.266 33.655 21.175 1.00 43.48 202 VAL B CA 1
ATOM 2334 C C . VAL B 2 137 ? 32.578 32.454 20.285 1.00 48.82 202 VAL B C 1
ATOM 2335 O O . VAL B 2 137 ? 33.738 32.204 19.973 1.00 52.00 202 VAL B O 1
ATOM 2339 N N . LEU B 2 138 ? 31.544 31.718 19.878 1.00 46.97 203 LEU B N 1
ATOM 2340 C CA . LEU B 2 138 ? 31.734 30.551 19.014 1.00 45.87 203 LEU B CA 1
ATOM 2341 C C . LEU B 2 138 ? 32.383 30.972 17.696 1.00 44.89 203 LEU B C 1
ATOM 2342 O O . LEU B 2 138 ? 33.278 30.299 17.177 1.00 46.34 203 LEU B O 1
ATOM 2347 N N . ARG B 2 139 ? 31.941 32.111 17.185 1.00 36.57 204 ARG B N 1
ATOM 2348 C CA . ARG B 2 139 ? 32.447 32.642 15.926 1.00 37.54 204 ARG B CA 1
ATOM 2349 C C . ARG B 2 139 ? 33.961 32.850 15.981 1.00 46.28 204 ARG B C 1
ATOM 2350 O O . ARG B 2 139 ? 34.627 32.781 14.950 1.00 56.89 204 ARG B O 1
ATOM 2358 N N . TYR B 2 140 ? 34.507 33.069 17.180 1.00 42.42 205 TYR B N 1
ATOM 2359 C CA . TYR B 2 140 ? 35.964 33.150 17.338 1.00 45.30 205 TYR B CA 1
ATOM 2360 C C . TYR B 2 140 ? 36.639 31.792 17.509 1.00 47.84 205 TYR B C 1
ATOM 2361 O O . TYR B 2 140 ? 37.683 31.576 16.914 1.00 59.00 205 TYR B O 1
ATOM 2370 N N . VAL B 2 141 ? 36.060 30.864 18.274 1.00 47.63 206 VAL B N 1
ATOM 2371 C CA . VAL B 2 141 ? 36.661 29.518 18.344 1.00 45.35 206 VAL B CA 1
ATOM 2372 C C . VAL B 2 141 ? 36.744 28.839 16.964 1.00 43.74 206 VAL B C 1
ATOM 2373 O O . VAL B 2 141 ? 37.769 28.259 16.631 1.00 44.32 206 VAL B O 1
ATOM 2377 N N . PHE B 2 142 ? 35.703 28.992 16.141 1.00 47.94 207 PHE B N 1
ATOM 2378 C CA . PHE B 2 142 ? 35.611 28.318 14.826 1.00 50.20 207 PHE B CA 1
ATOM 2379 C C . PHE B 2 142 ? 36.548 28.820 13.708 1.00 39.89 207 PHE B C 1
ATOM 2380 O O . PHE B 2 142 ? 36.518 28.337 12.576 0.00 40.77 207 PHE B O 1
ATOM 2388 N N . ALA B 2 143 ? 37.370 29.795 14.069 1.00 41.11 208 ALA B N 1
ATOM 2389 C CA . ALA B 2 143 ? 38.289 30.413 13.142 0.72 46.82 208 ALA B CA 1
ATOM 2390 C C . ALA B 2 143 ? 39.521 29.567 13.162 1.00 46.30 208 ALA B C 1
ATOM 2391 O O . ALA B 2 143 ? 40.425 29.776 12.366 1.00 49.50 208 ALA B O 1
ATOM 2393 N N . GLU B 2 144 ? 39.520 28.622 14.103 1.00 49.34 209 GLU B N 1
ATOM 2394 C CA . GLU B 2 144 ? 40.559 27.604 14.298 1.00 55.46 209 GLU B CA 1
ATOM 2395 C C . GLU B 2 144 ? 40.113 26.225 13.778 1.00 57.99 209 GLU B C 1
ATOM 2396 O O . GLU B 2 144 ? 39.043 25.726 14.137 1.00 54.20 209 GLU B O 1
ATOM 2402 N N . GLU B 2 145 ? 40.931 25.601 12.936 1.00 64.15 210 GLU B N 1
ATOM 2403 C CA . GLU B 2 145 ? 40.498 24.366 12.300 1.00 60.74 210 GLU B CA 1
ATOM 2404 C C . GLU B 2 145 ? 40.260 23.264 13.335 1.00 59.70 210 GLU B C 1
ATOM 2405 O O . GLU B 2 145 ? 39.233 22.579 13.285 1.00 56.84 210 GLU B O 1
ATOM 2411 N N . ASP B 2 146 ? 41.185 23.118 14.282 1.00 55.43 211 ASP B N 1
ATOM 2412 C CA . ASP B 2 146 ? 41.043 22.114 15.337 1.00 59.25 211 ASP B CA 1
ATOM 2413 C C . ASP B 2 146 ? 39.656 22.158 15.987 1.00 60.27 211 ASP B C 1
ATOM 2414 O O . ASP B 2 146 ? 39.222 21.182 16.611 1.00 58.11 211 ASP B O 1
ATOM 2419 N N . ALA B 2 147 ? 38.978 23.292 15.864 1.00 48.78 212 ALA B N 1
ATOM 2420 C CA . ALA B 2 147 ? 37.690 23.452 16.535 1.00 57.42 212 ALA B CA 1
ATOM 2421 C C . ALA B 2 147 ? 36.589 22.749 15.752 1.00 57.64 212 ALA B C 1
ATOM 2422 O O . ALA B 2 147 ? 35.671 22.162 16.319 1.00 57.30 212 ALA B O 1
ATOM 2424 N N . THR B 2 148 ? 36.697 22.829 14.438 1.00 51.49 213 THR B N 1
ATOM 2425 C CA . THR B 2 148 ? 35.782 22.159 13.535 1.00 50.89 213 THR B CA 1
ATOM 2426 C C . THR B 2 148 ? 35.971 20.632 13.624 1.00 53.33 213 THR B C 1
ATOM 2427 O O . THR B 2 148 ? 35.001 19.869 13.591 1.00 51.63 213 THR B O 1
ATOM 2431 N N . VAL B 2 149 ? 37.222 20.203 13.769 1.00 55.89 214 VAL B N 1
ATOM 2432 C CA . VAL B 2 149 ? 37.537 18.800 14.015 1.00 48.35 214 VAL B CA 1
ATOM 2433 C C . VAL B 2 149 ? 36.892 18.319 15.311 1.00 49.53 214 VAL B C 1
ATOM 2434 O O . VAL B 2 149 ? 36.378 17.206 15.386 1.00 60.11 214 VAL B O 1
ATOM 2438 N N . ALA B 2 150 ? 36.900 19.171 16.322 1.00 50.89 215 ALA B N 1
ATOM 2439 C CA . ALA B 2 150 ? 36.373 18.807 17.624 1.00 50.45 215 ALA B CA 1
ATOM 2440 C C . ALA B 2 150 ? 34.863 18.705 17.552 1.00 54.00 215 ALA B C 1
ATOM 2441 O O . ALA B 2 150 ? 34.281 17.804 18.158 0.91 58.10 215 ALA B O 1
ATOM 2443 N N . LEU B 2 151 ? 34.250 19.635 16.814 1.00 48.73 216 LEU B N 1
ATOM 2444 C CA . LEU B 2 151 ? 32.795 19.724 16.640 1.00 47.16 216 LEU B CA 1
ATOM 2445 C C . LEU B 2 151 ? 32.186 18.439 16.049 1.00 56.84 216 LEU B C 1
ATOM 2446 O O . LEU B 2 151 ? 31.139 17.957 16.505 1.00 64.11 216 LEU B O 1
ATOM 2451 N N . ILE B 2 152 ? 32.854 17.896 15.036 1.00 47.38 217 ILE B N 1
ATOM 2452 C CA . ILE B 2 152 ? 32.426 16.674 14.377 1.00 46.84 217 ILE B CA 1
ATOM 2453 C C . ILE B 2 152 ? 32.285 15.492 15.345 1.00 58.82 217 ILE B C 1
ATOM 2454 O O . ILE B 2 152 ? 31.445 14.586 15.159 1.00 58.63 217 ILE B O 1
ATOM 2459 N N . GLU B 2 153 ? 33.114 15.514 16.384 1.00 64.15 218 GLU B N 1
ATOM 2460 C CA . GLU B 2 153 ? 33.144 14.440 17.366 1.00 64.30 218 GLU B CA 1
ATOM 2461 C C . GLU B 2 153 ? 32.260 14.690 18.602 1.00 53.78 218 GLU B C 1
ATOM 2462 O O . GLU B 2 153 ? 32.194 13.855 19.485 1.00 54.81 218 GLU B O 1
ATOM 2468 N N . ILE B 2 154 ? 31.575 15.826 18.650 1.00 47.48 219 ILE B N 1
ATOM 2469 C CA . ILE B 2 154 ? 30.624 16.102 19.726 1.00 52.37 219 ILE B CA 1
ATOM 2470 C C . ILE B 2 154 ? 29.227 15.631 19.323 1.00 63.12 219 ILE B C 1
ATOM 2471 O O . ILE B 2 154 ? 28.673 16.117 18.338 1.00 74.63 219 ILE B O 1
ATOM 2476 N N . ASP B 2 155 ? 28.636 14.717 20.083 1.00 62.49 220 ASP B N 1
ATOM 2477 C CA . ASP B 2 155 ? 27.298 14.221 19.740 1.00 68.10 220 ASP B CA 1
ATOM 2478 C C . ASP B 2 155 ? 26.256 15.336 19.771 1.00 63.15 220 ASP B C 1
ATOM 2479 O O . ASP B 2 155 ? 26.014 15.893 20.826 1.00 67.65 220 ASP B O 1
ATOM 2484 N N . GLY B 2 156 ? 25.658 15.675 18.632 0.00 63.13 221 GLY B N 1
ATOM 2485 C CA . GLY B 2 156 ? 24.632 16.709 18.600 1.00 63.31 221 GLY B CA 1
ATOM 2486 C C . GLY B 2 156 ? 25.177 18.132 18.481 1.00 45.46 221 GLY B C 1
ATOM 2487 O O . GLY B 2 156 ? 24.502 19.113 18.793 0.00 50.50 221 GLY B O 1
ATOM 2488 N N . GLY B 2 157 ? 26.415 18.210 18.023 0.00 56.31 222 GLY B N 1
ATOM 2489 C CA . GLY B 2 157 ? 27.065 19.483 17.854 1.00 53.37 222 GLY B CA 1
ATOM 2490 C C . GLY B 2 157 ? 26.546 20.241 16.657 1.00 42.20 222 GLY B C 1
ATOM 2491 O O . GLY B 2 157 ? 26.086 21.378 16.764 0.00 41.43 222 GLY B O 1
ATOM 2492 N N . VAL B 2 158 ? 26.627 19.591 15.509 0.00 45.58 223 VAL B N 1
ATOM 2493 C CA . VAL B 2 158 ? 26.143 20.204 14.301 1.00 47.96 223 VAL B CA 1
ATOM 2494 C C . VAL B 2 158 ? 24.627 20.411 14.374 1.00 57.33 223 VAL B C 1
ATOM 2495 O O . VAL B 2 158 ? 24.110 21.438 13.930 1.00 56.97 223 VAL B O 1
ATOM 2499 N N . GLU B 2 159 ? 23.921 19.441 14.947 1.00 57.72 224 GLU B N 1
ATOM 2500 C CA . GLU B 2 159 ? 22.485 19.578 15.142 1.00 63.00 224 GLU B CA 1
ATOM 2501 C C . GLU B 2 159 ? 22.204 20.850 15.949 1.00 64.85 224 GLU B C 1
ATOM 2502 O O . GLU B 2 159 ? 21.337 21.651 15.599 1.00 59.91 224 GLU B O 1
ATOM 2508 N N . LEU B 2 160 ? 22.946 21.023 17.036 1.00 63.89 225 LEU B N 1
ATOM 2509 C CA . LEU B 2 160 ? 22.773 22.180 17.891 1.00 59.91 225 LEU B CA 1
ATOM 2510 C C . LEU B 2 160 ? 23.033 23.474 17.111 1.00 53.19 225 LEU B C 1
ATOM 2511 O O . LEU B 2 160 ? 22.301 24.436 17.247 1.00 45.71 225 LEU B O 1
ATOM 2516 N N . LEU B 2 161 ? 24.052 23.485 16.264 1.00 48.00 226 LEU B N 1
ATOM 2517 C CA . LEU B 2 161 ? 24.277 24.658 15.430 1.00 46.62 226 LEU B CA 1
ATOM 2518 C C . LEU B 2 161 ? 23.086 24.923 14.518 1.00 52.94 226 LEU B C 1
ATOM 2519 O O . LEU B 2 161 ? 22.715 26.071 14.306 1.00 52.94 226 LEU B O 1
ATOM 2524 N N . LEU B 2 162 ? 22.507 23.860 13.967 1.00 54.06 227 LEU B N 1
ATOM 2525 C CA . LEU B 2 162 ? 21.377 23.997 13.070 1.00 48.56 227 LEU B CA 1
ATOM 2526 C C . LEU B 2 162 ? 20.188 24.593 13.805 1.00 52.93 227 LEU B C 1
ATOM 2527 O O . LEU B 2 162 ? 19.447 25.414 13.248 1.00 60.22 227 LEU B O 1
ATOM 2532 N N . LYS B 2 163 ? 20.010 24.182 15.057 1.00 56.05 228 LYS B N 1
ATOM 2533 C CA . LYS B 2 163 ? 18.886 24.659 15.854 1.00 67.08 228 LYS B CA 1
ATOM 2534 C C . LYS B 2 163 ? 19.138 26.118 16.215 1.00 64.66 228 LYS B C 1
ATOM 2535 O O . LYS B 2 163 ? 18.271 26.978 16.055 1.00 62.44 228 LYS B O 1
ATOM 2541 N N . GLY B 2 164 ? 20.349 26.374 16.691 1.00 57.36 229 GLY B N 1
ATOM 2542 C CA . GLY B 2 164 ? 20.794 27.704 17.014 1.00 45.62 229 GLY B CA 1
ATOM 2543 C C . GLY B 2 164 ? 20.640 28.661 15.861 1.00 50.23 229 GLY B C 1
ATOM 2544 O O . GLY B 2 164 ? 20.318 29.837 16.062 1.00 55.43 229 GLY B O 1
ATOM 2553 N N . ASN B 2 166 ? 18.329 28.564 13.681 1.00 59.21 231 ASN B N 1
ATOM 2554 C CA . ASN B 2 166 ? 16.905 28.845 13.455 1.00 58.80 231 ASN B CA 1
ATOM 2555 C C . ASN B 2 166 ? 16.265 29.653 14.562 1.00 63.85 231 ASN B C 1
ATOM 2556 O O . ASN B 2 166 ? 15.070 29.933 14.503 1.00 69.73 231 ASN B O 1
ATOM 2561 N N . SER B 2 167 ? 17.050 29.997 15.579 1.00 64.10 232 SER B N 1
ATOM 2562 C CA . SER B 2 167 ? 16.591 30.879 16.644 1.00 61.36 232 SER B CA 1
ATOM 2563 C C . SER B 2 167 ? 16.101 32.220 16.100 1.00 63.04 232 SER B C 1
ATOM 2564 O O . SER B 2 167 ? 16.732 32.834 15.236 1.00 63.06 232 SER B O 1
ATOM 2567 N N . LYS B 2 168 ? 14.962 32.661 16.613 1.00 63.70 233 LYS B N 1
ATOM 2568 C CA . LYS B 2 168 ? 14.399 33.941 16.266 0.00 67.64 233 LYS B CA 1
ATOM 2569 C C . LYS B 2 168 ? 15.029 35.003 17.141 1.00 68.77 233 LYS B C 1
ATOM 2570 O O . LYS B 2 168 ? 14.690 36.181 17.051 1.00 74.35 233 LYS B O 1
ATOM 2576 N N . ARG B 2 169 ? 15.946 34.581 17.999 1.00 62.20 234 ARG B N 1
ATOM 2577 C CA . ARG B 2 169 ? 16.580 35.491 18.941 1.00 64.42 234 ARG B CA 1
ATOM 2578 C C . ARG B 2 169 ? 17.899 36.061 18.410 1.00 61.98 234 ARG B C 1
ATOM 2579 O O . ARG B 2 169 ? 18.478 36.969 19.014 1.00 62.11 234 ARG B O 1
ATOM 2587 N N . ILE B 2 170 ? 18.375 35.533 17.287 1.00 55.31 235 ILE B N 1
ATOM 2588 C CA . ILE B 2 170 ? 19.664 35.970 16.748 1.00 53.19 235 ILE B CA 1
ATOM 2589 C C . ILE B 2 170 ? 19.546 36.835 15.496 1.00 65.43 235 ILE B C 1
ATOM 2590 O O . ILE B 2 170 ? 18.464 36.973 14.891 1.00 69.01 235 ILE B O 1
ATOM 2595 N N . THR B 2 171 ? 20.676 37.413 15.113 1.00 63.48 236 THR B N 1
ATOM 2596 C CA . THR B 2 171 ? 20.722 38.342 13.997 1.00 68.75 236 THR B CA 1
ATOM 2597 C C . THR B 2 171 ? 21.190 37.644 12.736 1.00 66.78 236 THR B C 1
ATOM 2598 O O . THR B 2 171 ? 21.955 36.696 12.801 1.00 60.56 236 THR B O 1
ATOM 2602 N N . PRO B 2 172 ? 20.731 38.129 11.582 1.00 54.11 237 PRO B N 1
ATOM 2603 C CA . PRO B 2 172 ? 21.199 37.746 10.249 1.00 54.75 237 PRO B CA 1
ATOM 2604 C C . PRO B 2 172 ? 22.715 37.494 10.201 1.00 63.60 237 PRO B C 1
ATOM 2605 O O . PRO B 2 172 ? 23.193 36.656 9.436 1.00 69.29 237 PRO B O 1
ATOM 2609 N N . ASP B 2 173 ? 23.473 38.228 11.000 1.00 63.55 238 ASP B N 1
ATOM 2610 C CA . ASP B 2 173 ? 24.916 38.017 11.028 1.00 58.18 238 ASP B CA 1
ATOM 2611 C C . ASP B 2 173 ? 25.301 36.791 11.851 1.00 52.95 238 ASP B C 1
ATOM 2612 O O . ASP B 2 173 ? 26.231 36.073 11.488 1.00 44.34 238 ASP B O 1
ATOM 2617 N N . ASN B 2 174 ? 24.591 36.572 12.956 1.00 49.32 239 ASN B N 1
ATOM 2618 C CA . ASN B 2 174 ? 24.762 35.366 13.739 1.00 54.19 239 ASN B CA 1
ATOM 2619 C C . ASN B 2 174 ? 24.488 34.161 12.847 1.00 58.52 239 ASN B C 1
ATOM 2620 O O . ASN B 2 174 ? 25.201 33.149 12.896 1.00 60.65 239 ASN B O 1
ATOM 2625 N N . GLN B 2 175 ? 23.452 34.288 12.024 1.00 54.90 240 GLN B N 1
ATOM 2626 C CA . GLN B 2 175 ? 22.957 33.158 11.261 1.00 55.94 240 GLN B CA 1
ATOM 2627 C C . GLN B 2 175 ? 23.986 32.810 10.191 1.00 51.53 240 GLN B C 1
ATOM 2628 O O . GLN B 2 175 ? 24.180 31.647 9.841 1.00 45.38 240 GLN B O 1
ATOM 2634 N N . LEU B 2 176 ? 24.643 33.843 9.693 1.00 47.81 241 LEU B N 1
ATOM 2635 C CA . LEU B 2 176 ? 25.691 33.693 8.707 1.00 49.13 241 LEU B CA 1
ATOM 2636 C C . LEU B 2 176 ? 26.888 32.939 9.300 1.00 55.47 241 LEU B C 1
ATOM 2637 O O . LEU B 2 176 ? 27.461 32.061 8.650 1.00 62.02 241 LEU B O 1
ATOM 2642 N N . ASP B 2 177 ? 27.275 33.302 10.521 1.00 52.34 242 ASP B N 1
ATOM 2643 C CA . ASP B 2 177 ? 28.496 32.770 11.105 1.00 54.20 242 ASP B CA 1
ATOM 2644 C C . ASP B 2 177 ? 28.326 31.286 11.358 1.00 49.72 242 ASP B C 1
ATOM 2645 O O . ASP B 2 177 ? 29.255 30.488 11.173 1.00 46.42 242 ASP B O 1
ATOM 2650 N N . ILE B 2 178 ? 27.119 30.921 11.754 1.00 45.15 243 ILE B N 1
ATOM 2651 C CA . ILE B 2 178 ? 26.821 29.529 12.003 1.00 50.18 243 ILE B CA 1
ATOM 2652 C C . ILE B 2 178 ? 26.829 28.758 10.685 1.00 47.76 243 ILE B C 1
ATOM 2653 O O . ILE B 2 178 ? 27.397 27.652 10.590 1.00 43.04 243 ILE B O 1
ATOM 2658 N N . LEU B 2 179 ? 26.247 29.366 9.657 1.00 43.72 244 LEU B N 1
ATOM 2659 C CA . LEU B 2 179 ? 26.182 28.702 8.369 1.00 46.66 244 LEU B CA 1
ATOM 2660 C C . LEU B 2 179 ? 27.595 28.426 7.861 1.00 49.07 244 LEU B C 1
ATOM 2661 O O . LEU B 2 179 ? 27.903 27.319 7.408 1.00 47.41 244 LEU B O 1
ATOM 2666 N N . LEU B 2 180 ? 28.452 29.442 7.959 1.00 47.48 245 LEU B N 1
ATOM 2667 C CA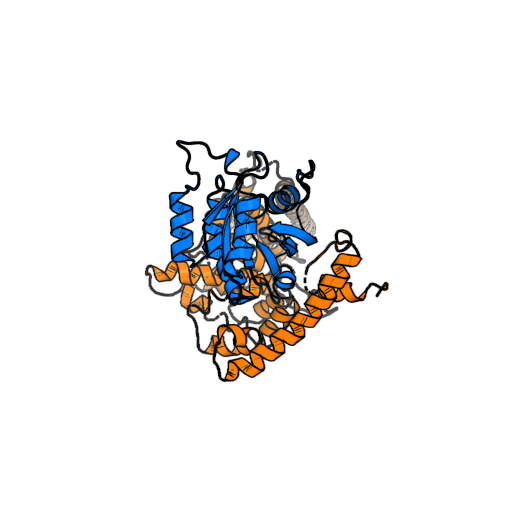 . LEU B 2 180 ? 29.829 29.327 7.533 1.00 43.02 245 LEU B CA 1
ATOM 2668 C C . LEU B 2 180 ? 30.536 28.195 8.269 1.00 49.98 245 LEU B C 1
ATOM 2669 O O . LEU B 2 180 ? 31.372 27.482 7.686 1.00 51.66 245 LEU B O 1
ATOM 2674 N N . GLU B 2 181 ? 30.195 28.024 9.543 1.00 44.53 246 GLU B N 1
ATOM 2675 C CA . GLU B 2 181 ? 30.759 26.925 10.305 1.00 38.87 246 GLU B CA 1
ATOM 2676 C C . GLU B 2 181 ? 30.195 25.549 9.863 1.00 43.12 246 GLU B C 1
ATOM 2677 O O . GLU B 2 181 ? 30.959 24.607 9.658 1.00 41.00 246 GLU B O 1
ATOM 2683 N N . ILE B 2 182 ? 28.878 25.451 9.671 1.00 36.52 247 ILE B N 1
ATOM 2684 C CA . ILE B 2 182 ? 28.288 24.249 9.078 1.00 36.75 247 ILE B CA 1
ATOM 2685 C C . ILE B 2 182 ? 28.942 23.908 7.720 1.00 47.28 247 ILE B C 1
ATOM 2686 O O . ILE B 2 182 ? 29.201 22.744 7.432 1.00 51.78 247 ILE B O 1
ATOM 2691 N N . THR B 2 183 ? 29.193 24.913 6.883 1.00 46.57 248 THR B N 1
ATOM 2692 C CA . THR B 2 183 ? 29.642 24.637 5.516 1.00 52.85 248 THR B CA 1
ATOM 2693 C C . THR B 2 183 ? 31.050 24.095 5.542 1.00 48.20 248 THR B C 1
ATOM 2694 O O . THR B 2 183 ? 31.364 23.135 4.853 1.00 54.64 248 THR B O 1
ATOM 2698 N N . LEU B 2 184 ? 31.893 24.737 6.339 1.00 46.33 249 LEU B N 1
ATOM 2699 C CA . LEU B 2 184 ? 33.237 24.255 6.610 1.00 55.96 249 LEU B CA 1
ATOM 2700 C C . LEU B 2 184 ? 33.191 22.797 7.080 1.00 60.08 249 LEU B C 1
ATOM 2701 O O . LEU B 2 184 ? 33.976 21.960 6.615 1.00 59.00 249 LEU B O 1
ATOM 2706 N N . THR B 2 185 ? 32.263 22.486 7.983 1.00 40.96 250 THR B N 1
ATOM 2707 C CA . THR B 2 185 ? 32.161 21.118 8.453 1.00 41.24 250 THR B CA 1
ATOM 2708 C C . THR B 2 185 ? 31.839 20.162 7.310 1.00 42.20 250 THR B C 1
ATOM 2709 O O . THR B 2 185 ? 32.529 19.166 7.115 1.00 48.98 250 THR B O 1
ATOM 2713 N N . SER B 2 186 ? 30.806 20.493 6.539 1.00 44.78 251 SER B N 1
ATOM 2714 C CA . SER B 2 186 ? 30.339 19.668 5.415 1.00 46.41 251 SER B CA 1
ATOM 2715 C C . SER B 2 186 ? 31.405 19.291 4.383 1.00 55.28 251 SER B C 1
ATOM 2716 O O . SER B 2 186 ? 31.225 18.344 3.623 1.00 60.94 251 SER B O 1
ATOM 2719 N N . SER B 2 187 ? 32.495 20.056 4.338 1.00 57.14 252 SER B N 1
ATOM 2720 C CA . SER B 2 187 ? 33.520 19.891 3.315 1.00 58.04 252 SER B CA 1
ATOM 2721 C C . SER B 2 187 ? 34.721 19.181 3.918 1.00 55.46 252 SER B C 1
ATOM 2722 O O . SER B 2 187 ? 35.627 18.763 3.212 1.00 58.96 252 SER B O 1
ATOM 2733 N N . VAL B 2 189 ? 35.759 16.256 4.904 1.00 60.10 254 VAL B N 1
ATOM 2734 C CA . VAL B 2 189 ? 35.804 14.806 4.883 1.00 61.65 254 VAL B CA 1
ATOM 2735 C C . VAL B 2 189 ? 37.094 14.309 5.521 0.00 62.95 254 VAL B C 1
ATOM 2736 O O . VAL B 2 189 ? 37.091 13.494 6.427 1.00 55.02 254 VAL B O 1
ATOM 2740 N N . GLU B 2 190 ? 38.221 14.791 5.039 1.00 64.04 255 GLU B N 1
ATOM 2741 C CA . GLU B 2 190 ? 39.482 14.386 5.658 1.00 70.84 255 GLU B CA 1
ATOM 2742 C C . GLU B 2 190 ? 40.040 15.499 6.557 1.00 72.45 255 GLU B C 1
ATOM 2743 O O . GLU B 2 190 ? 39.856 16.683 6.281 0.00 71.21 255 GLU B O 1
ATOM 2749 N N . HIS B 2 191 ? 40.713 15.105 7.634 1.00 74.83 256 HIS B N 1
ATOM 2750 C CA . HIS B 2 191 ? 41.477 16.053 8.437 1.00 78.99 256 HIS B CA 1
ATOM 2751 C C . HIS B 2 191 ? 42.327 16.940 7.533 1.00 82.38 256 HIS B C 1
ATOM 2752 O O . HIS B 2 191 ? 43.120 16.440 6.731 1.00 75.52 256 HIS B O 1
ATOM 2759 N N . PRO B 2 192 ? 42.164 18.263 7.663 1.00 85.70 257 PRO B N 1
ATOM 2760 C CA . PRO B 2 192 ? 42.921 19.226 6.853 1.00 91.98 257 PRO B CA 1
ATOM 2761 C C . PRO B 2 192 ? 44.447 19.169 7.066 1.00 95.58 257 PRO B C 1
ATOM 2762 O O . PRO B 2 192 ? 45.186 19.374 6.104 1.00 96.24 257 PRO B O 1
ATOM 2766 N N . SER B 2 193 ? 44.915 18.876 8.277 1.00 98.40 258 SER B N 1
ATOM 2767 C CA . SER B 2 193 ? 46.364 18.845 8.517 1.00 102.95 258 SER B CA 1
ATOM 2768 C C . SER B 2 193 ? 46.939 17.462 8.876 1.00 99.63 258 SER B C 1
ATOM 2769 O O . SER B 2 193 ? 47.989 17.374 9.522 1.00 92.43 258 SER B O 1
ATOM 2772 N N . GLN B 2 194 ? 46.249 16.397 8.463 1.00 102.29 259 GLN B N 1
ATOM 2773 C CA . GLN B 2 194 ? 46.735 15.022 8.643 1.00 109.14 259 GLN B CA 1
ATOM 2774 C C . GLN B 2 194 ? 46.413 14.147 7.434 1.00 112.96 259 GLN B C 1
ATOM 2775 O O . GLN B 2 194 ? 45.250 13.985 7.058 1.00 111.56 259 GLN B O 1
ATOM 2781 N N . GLU B 2 195 ? 47.459 13.564 6.853 1.00 119.43 260 GLU B N 1
ATOM 2782 C CA . GLU B 2 195 ? 47.384 12.891 5.558 1.00 121.85 260 GLU B CA 1
ATOM 2783 C C . GLU B 2 195 ? 46.162 11.984 5.362 1.00 119.71 260 GLU B C 1
ATOM 2784 O O . GLU B 2 195 ? 45.236 12.332 4.621 1.00 123.72 260 GLU B O 1
ATOM 2790 N N . GLY B 2 196 ? 46.148 10.831 6.024 1.00 110.36 261 GLY B N 1
ATOM 2791 C CA . GLY B 2 196 ? 45.070 9.878 5.817 1.00 101.65 261 GLY B CA 1
ATOM 2792 C C . GLY B 2 196 ? 44.226 9.606 7.045 1.00 91.84 261 GLY B C 1
ATOM 2793 O O . GLY B 2 196 ? 44.217 8.498 7.580 1.00 98.94 261 GLY B O 1
ATOM 2794 N N . LEU B 2 197 ? 43.508 10.622 7.497 1.00 81.04 262 LEU B N 1
ATOM 2795 C CA . LEU B 2 197 ? 42.658 10.480 8.667 1.00 77.98 262 LEU B CA 1
ATOM 2796 C C . LEU B 2 197 ? 41.239 10.903 8.314 1.00 73.37 262 LEU B C 1
ATOM 2797 O O . LEU B 2 197 ? 40.993 12.079 8.121 1.00 79.48 262 LEU B O 1
ATOM 2802 N N . TYR B 2 198 ? 40.320 9.949 8.208 0.00 69.56 263 TYR B N 1
ATOM 2803 C CA . TYR B 2 198 ? 38.935 10.259 7.875 1.00 62.92 263 TYR B CA 1
ATOM 2804 C C . TYR B 2 198 ? 38.224 10.908 9.035 0.00 65.00 263 TYR B C 1
ATOM 2805 O O . TYR B 2 198 ? 38.424 10.531 10.179 1.00 58.14 263 TYR B O 1
ATOM 2814 N N . LEU B 2 199 ? 37.383 11.883 8.728 1.00 67.11 264 LEU B N 1
ATOM 2815 C CA . LEU B 2 199 ? 36.622 12.580 9.749 1.00 60.26 264 LEU B CA 1
ATOM 2816 C C . LEU B 2 199 ? 35.143 12.557 9.417 0.00 58.92 264 LEU B C 1
ATOM 2817 O O . LEU B 2 199 ? 34.342 12.739 10.302 1.00 57.54 264 LEU B O 1
ATOM 2822 N N . GLY B 2 200 ? 34.775 12.330 8.157 1.00 52.04 265 GLY B N 1
ATOM 2823 C CA . GLY B 2 200 ? 33.355 12.419 7.774 1.00 150.66 265 GLY B CA 1
ATOM 2824 C C . GLY B 2 200 ? 32.397 13.523 8.294 1.00 51.92 265 GLY B C 1
ATOM 2825 O O . GLY B 2 200 ? 31.280 13.219 8.729 0.00 51.27 265 GLY B O 1
ATOM 2826 N N . GLY B 2 201 ? 32.821 14.794 8.186 1.00 65.14 266 G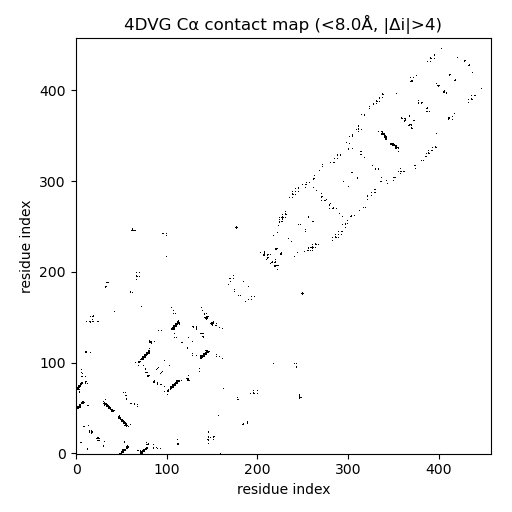LY B N 1
ATOM 2827 C CA . GLY B 2 201 ? 31.998 15.965 8.490 1.00 62.11 266 GLY B CA 1
ATOM 2828 C C . GLY B 2 201 ? 30.791 16.108 7.569 1.00 60.24 266 GLY B C 1
ATOM 2829 O O . GLY B 2 201 ? 29.694 16.476 7.991 0.00 58.74 266 GLY B O 1
ATOM 2830 N N . ASP B 2 202 ? 31.038 15.818 6.293 1.00 67.68 267 ASP B N 1
ATOM 2831 C CA . ASP B 2 202 ? 30.004 15.646 5.279 1.00 68.03 267 ASP B CA 1
ATOM 2832 C C . ASP B 2 202 ? 28.863 14.750 5.750 1.00 65.22 267 ASP B C 1
ATOM 2833 O O . ASP B 2 202 ? 27.696 15.114 5.594 1.00 63.37 267 ASP B O 1
ATOM 2838 N N . VAL B 2 203 ? 29.207 13.593 6.326 1.00 62.66 268 VAL B N 1
ATOM 2839 C CA . VAL B 2 203 ? 28.219 12.643 6.863 1.00 56.37 268 VAL B CA 1
ATOM 2840 C C . VAL B 2 203 ? 27.637 13.182 8.169 1.00 58.06 268 VAL B C 1
ATOM 2841 O O . VAL B 2 203 ? 26.442 13.055 8.444 1.00 54.56 268 VAL B O 1
ATOM 2845 N N . CYS B 2 204 ? 28.509 13.781 8.970 1.00 54.70 269 CYS B N 1
ATOM 2846 C CA . CYS B 2 204 ? 28.100 14.473 10.172 1.00 49.94 269 CYS B CA 1
ATOM 2847 C C . CYS B 2 204 ? 26.935 15.456 9.906 1.00 56.69 269 CYS B C 1
ATOM 2848 O O . CYS B 2 204 ? 25.883 15.368 10.562 1.00 57.04 269 CYS B O 1
ATOM 2851 N N . VAL B 2 205 ? 27.129 16.376 8.954 1.00 55.90 270 VAL B N 1
ATOM 2852 C CA . VAL B 2 205 ? 26.118 17.388 8.621 1.00 55.38 270 VAL B CA 1
ATOM 2853 C C . VAL B 2 205 ? 24.884 16.735 8.005 1.00 58.07 270 VAL B C 1
ATOM 2854 O O . VAL B 2 205 ? 23.761 17.003 8.431 1.00 51.89 270 VAL B O 1
ATOM 2866 N N . ASN B 2 207 ? 23.723 13.869 8.553 1.00 54.94 272 ASN B N 1
ATOM 2867 C CA . ASN B 2 207 ? 22.949 13.236 9.614 1.00 50.67 272 ASN B CA 1
ATOM 2868 C C . ASN B 2 207 ? 22.222 14.282 10.439 1.00 54.90 272 ASN B C 1
ATOM 2869 O O . ASN B 2 207 ? 21.094 14.064 10.881 1.00 62.43 272 ASN B O 1
ATOM 2874 N N . ALA B 2 208 ? 22.856 15.429 10.646 1.00 47.69 273 ALA B N 1
ATOM 2875 C CA . ALA B 2 208 ? 22.205 16.442 11.455 1.00 49.15 273 ALA B CA 1
ATOM 2876 C C . ALA B 2 208 ? 20.928 16.943 10.777 1.00 51.55 273 ALA B C 1
ATOM 2877 O O . ALA B 2 208 ? 19.964 17.275 11.444 1.00 56.78 273 ALA B O 1
ATOM 2879 N N . PHE B 2 209 ? 20.939 17.010 9.452 1.00 51.64 274 PHE B N 1
ATOM 2880 C CA . PHE B 2 209 ? 19.768 17.422 8.701 1.00 53.58 274 PHE B CA 1
ATOM 2881 C C . PHE B 2 209 ? 18.701 16.337 8.727 1.00 61.22 274 PHE B C 1
ATOM 2882 O O . PHE B 2 209 ? 17.517 16.639 8.698 1.00 66.41 274 PHE B O 1
ATOM 2890 N N . SER B 2 210 ? 19.124 15.078 8.786 1.00 58.77 275 SER B N 1
ATOM 2891 C CA . SER B 2 210 ? 18.186 13.970 8.890 1.00 58.70 275 SER B CA 1
ATOM 2892 C C . SER B 2 210 ? 17.594 13.917 10.284 1.00 59.77 275 SER B C 1
ATOM 2893 O O . SER B 2 210 ? 16.438 13.515 10.483 1.00 64.86 275 SER B O 1
ATOM 2896 N N . ASN B 2 211 ? 18.381 14.351 11.254 1.00 59.33 276 ASN B N 1
ATOM 2897 C CA . ASN B 2 211 ? 17.914 14.337 12.625 1.00 64.96 276 ASN B CA 1
ATOM 2898 C C . ASN B 2 211 ? 16.898 15.426 12.927 1.00 62.61 276 ASN B C 1
ATOM 2899 O O . ASN B 2 211 ? 16.001 15.224 13.740 1.00 67.48 276 ASN B O 1
ATOM 2904 N N . LEU B 2 212 ? 17.003 16.556 12.240 1.00 49.53 277 LEU B N 1
ATOM 2905 C CA . LEU B 2 212 ? 16.003 17.594 12.401 1.00 50.85 277 LEU B CA 1
ATOM 2906 C C . LEU B 2 212 ? 14.663 17.080 11.880 0.80 58.09 277 LEU B C 1
ATOM 2907 O O . LEU B 2 212 ? 13.608 17.413 12.402 1.00 69.73 277 LEU B O 1
ATOM 2912 N N . VAL B 2 213 ? 14.703 16.277 10.829 1.00 52.20 278 VAL B N 1
ATOM 2913 C CA . VAL B 2 213 ? 13.486 15.724 10.301 1.00 60.72 278 VAL B CA 1
ATOM 2914 C C . VAL B 2 213 ? 12.898 14.732 11.302 1.00 73.76 278 VAL B C 1
ATOM 2915 O O . VAL B 2 213 ? 11.719 14.829 11.653 1.00 74.59 278 VAL B O 1
ATOM 2919 N N . SER B 2 214 ? 13.729 13.809 11.786 1.00 76.61 279 SER B N 1
ATOM 2920 C CA . SER B 2 214 ? 13.238 12.736 12.649 1.00 77.78 279 SER B CA 1
ATOM 2921 C C . SER B 2 214 ? 12.939 13.153 14.100 1.00 85.37 279 SER B C 1
ATOM 2922 O O . SER B 2 214 ? 12.191 12.467 14.793 1.00 96.89 279 SER B O 1
ATOM 2925 N N . GLU B 2 215 ? 13.498 14.265 14.561 1.00 76.31 280 GLU B N 1
ATOM 2926 C CA . GLU B 2 215 ? 13.111 14.795 15.856 0.00 73.77 280 GLU B CA 1
ATOM 2927 C C . GLU B 2 215 ? 11.863 15.642 15.660 1.00 78.21 280 GLU B C 1
ATOM 2928 O O . GLU B 2 215 ? 11.273 16.127 16.619 1.00 86.33 280 GLU B O 1
ATOM 2934 N N . GLY B 2 216 ? 11.459 15.819 14.405 1.00 77.65 281 GLY B N 1
ATOM 2935 C CA . GLY B 2 216 ? 10.226 16.522 14.091 0.00 82.37 281 GLY B CA 1
ATOM 2936 C C . GLY B 2 216 ? 10.313 18.039 14.055 1.00 85.05 281 GLY B C 1
ATOM 2937 O O . GLY B 2 216 ? 9.299 18.719 14.169 1.00 88.77 281 GLY B O 1
ATOM 2938 N N . VAL B 2 217 ? 11.521 18.569 13.897 1.00 79.50 282 VAL B N 1
ATOM 2939 C CA . VAL B 2 217 ? 11.750 20.008 13.792 1.00 79.78 282 VAL B CA 1
ATOM 2940 C C . VAL B 2 217 ? 11.620 20.517 12.344 1.00 81.35 282 VAL B C 1
ATOM 2941 O O . VAL B 2 217 ? 11.174 21.637 12.107 1.00 89.75 282 VAL B O 1
ATOM 2945 N N . ASP B 2 218 ? 12.033 19.697 11.384 1.00 71.01 283 ASP B N 1
ATOM 2946 C CA . ASP B 2 218 ? 11.810 19.981 9.974 1.00 69.64 283 ASP B CA 1
ATOM 2947 C C . ASP B 2 218 ? 10.723 19.066 9.428 1.00 70.06 283 ASP B C 1
ATOM 2948 O O . ASP B 2 218 ? 10.748 17.860 9.636 1.00 74.19 283 ASP B O 1
ATOM 2961 N N . LYS B 2 220 ? 10.162 18.614 6.352 1.00 62.01 285 LYS B N 1
ATOM 2962 C CA . LYS B 2 220 ? 10.854 17.901 5.293 1.00 59.27 285 LYS B CA 1
ATOM 2963 C C . LYS B 2 220 ? 12.351 18.186 5.388 1.00 66.16 285 LYS B C 1
ATOM 2964 O O . LYS B 2 220 ? 12.755 19.204 5.951 1.00 62.04 285 LYS B O 1
ATOM 2970 N N . LYS B 2 221 ? 13.176 17.279 4.871 1.00 54.43 286 LYS B N 1
ATOM 2971 C CA . LYS B 2 221 ? 14.632 17.432 5.003 1.00 51.42 286 LYS B CA 1
ATOM 2972 C C . LYS B 2 221 ? 15.030 18.769 4.442 1.00 44.74 286 LYS B C 1
ATOM 2973 O O . LYS B 2 221 ? 14.561 19.143 3.372 1.00 45.29 286 LYS B O 1
ATOM 2979 N N . PHE B 2 222 ? 15.883 19.488 5.166 1.00 37.52 287 PHE B N 1
ATOM 2980 C CA . PHE B 2 222 ? 16.440 20.732 4.651 1.00 44.19 287 PHE B CA 1
ATOM 2981 C C . PHE B 2 222 ? 15.502 21.945 4.703 1.00 47.42 287 PHE B C 1
ATOM 2982 O O . PHE B 2 222 ? 15.870 23.017 4.253 1.00 47.70 287 PHE B O 1
ATOM 2990 N N . LEU B 2 223 ? 14.299 21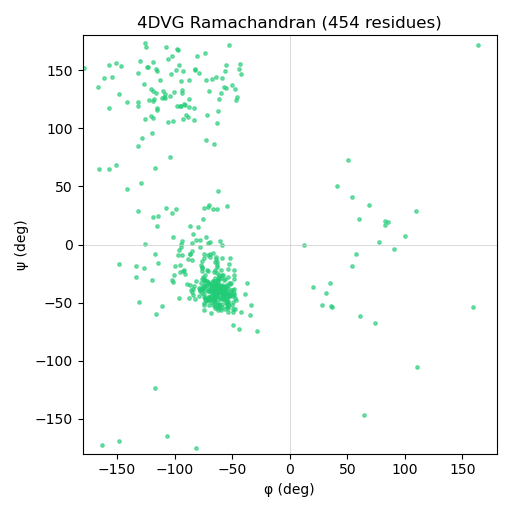.790 5.247 1.00 49.43 288 LEU B N 1
ATOM 2991 C CA . LEU B 2 223 ? 13.300 22.834 5.103 1.00 49.97 288 LEU B CA 1
ATOM 2992 C C . LEU B 2 223 ? 13.705 24.160 5.749 1.00 58.71 288 LEU B C 1
ATOM 2993 O O . LEU B 2 223 ? 13.748 25.192 5.078 1.00 68.82 288 LEU B O 1
ATOM 2998 N N . SER B 2 224 ? 14.020 24.150 7.038 1.00 50.89 289 SER B N 1
ATOM 2999 C CA . SER B 2 224 ? 14.303 25.422 7.695 1.00 54.75 289 SER B CA 1
ATOM 3000 C C . SER B 2 224 ? 15.566 26.141 7.172 1.00 57.62 289 SER B C 1
ATOM 3001 O O . SER B 2 224 ? 15.545 27.362 6.987 1.00 59.90 289 SER B O 1
ATOM 3004 N N . PHE B 2 225 ? 16.645 25.397 6.926 1.00 47.19 290 PHE B N 1
ATOM 3005 C CA . PHE B 2 225 ? 17.803 25.966 6.238 1.00 46.09 290 PHE B CA 1
ATOM 3006 C C . PHE B 2 225 ? 17.388 26.600 4.914 1.00 54.51 290 PHE B C 1
ATOM 3007 O O . PHE B 2 225 ? 17.722 27.757 4.622 1.00 56.55 290 PHE B O 1
ATOM 3015 N N . PHE B 2 226 ? 16.651 25.845 4.112 1.00 44.14 291 PHE B N 1
ATOM 3016 C CA . PHE B 2 226 ? 16.296 26.333 2.799 1.00 45.88 291 PHE B CA 1
ATOM 3017 C C . PHE B 2 226 ? 15.422 27.592 2.892 1.00 52.76 291 PHE B C 1
ATOM 3018 O O . PHE B 2 226 ? 15.533 28.506 2.076 1.00 61.49 291 PHE B O 1
ATOM 3026 N N . SER B 2 227 ? 14.562 27.647 3.897 1.00 46.64 292 SER B N 1
ATOM 3027 C CA . SER B 2 227 ? 13.668 28.783 4.023 1.00 49.19 292 SER B CA 1
ATOM 3028 C C . SER B 2 227 ? 14.398 30.056 4.528 1.00 44.79 292 SER B C 1
ATOM 3029 O O . SER B 2 227 ? 13.996 31.173 4.194 1.00 47.71 292 SER B O 1
ATOM 3032 N N . LEU B 2 228 ? 15.455 29.874 5.322 1.00 43.28 293 LEU B N 1
ATOM 3033 C CA . LEU B 2 228 ? 16.382 30.946 5.660 1.00 46.46 293 LEU B CA 1
ATOM 3034 C C . LEU B 2 228 ? 17.062 31.477 4.405 1.00 52.43 293 LEU B C 1
ATOM 3035 O O . LEU B 2 228 ? 17.074 32.682 4.152 1.00 59.94 293 LEU B O 1
ATOM 3040 N N . PHE B 2 229 ? 17.632 30.557 3.637 1.00 48.57 294 PHE B N 1
ATOM 3041 C CA . PHE B 2 229 ? 18.264 30.849 2.356 1.00 56.06 294 PHE B CA 1
ATOM 3042 C C . PHE B 2 229 ? 17.345 31.644 1.445 1.00 69.13 294 PHE B C 1
ATOM 3043 O O . PHE B 2 229 ? 17.786 32.491 0.671 1.00 80.80 294 PHE B O 1
ATOM 3051 N N . SER B 2 230 ? 16.055 31.372 1.548 1.00 70.26 295 SER B N 1
ATOM 3052 C CA . SER B 2 230 ? 15.115 31.839 0.557 1.00 70.76 295 SER B CA 1
ATOM 3053 C C . SER B 2 230 ? 14.757 33.298 0.742 0.00 69.07 295 SER B C 1
ATOM 3054 O O . SER B 2 230 ? 14.738 34.042 -0.220 1.00 71.00 295 SER B O 1
ATOM 3057 N N . LYS B 2 231 ? 14.505 33.717 1.975 1.00 64.96 296 LYS B N 1
ATOM 3058 C CA . LYS B 2 231 ? 14.128 35.106 2.216 1.00 62.50 296 LYS B CA 1
ATOM 3059 C C . LYS B 2 231 ? 15.293 36.022 2.545 0.00 74.29 296 LYS B C 1
ATOM 3060 O O . LYS B 2 231 ? 15.199 37.220 2.372 1.00 86.22 296 LYS B O 1
ATOM 3066 N N . SER B 2 232 ? 16.387 35.444 3.022 1.00 73.75 297 SER B N 1
ATOM 3067 C CA . SER B 2 232 ? 17.587 36.194 3.390 1.00 71.74 297 SER B CA 1
ATOM 3068 C C . SER B 2 232 ? 17.922 37.258 2.388 0.00 75.70 297 SER B C 1
ATOM 3069 O O . SER B 2 232 ? 17.706 37.076 1.205 1.00 73.56 297 SER B O 1
ATOM 3072 N N . LYS B 2 233 ? 18.482 38.365 2.850 0.00 81.19 298 LYS B N 1
ATOM 3073 C CA . LYS B 2 233 ? 18.981 39.332 1.895 1.00 88.42 298 LYS B CA 1
ATOM 3074 C C . LYS B 2 233 ? 20.509 39.530 1.906 0.00 88.79 298 LYS B C 1
ATOM 3075 O O . LYS B 2 233 ? 21.037 40.057 0.946 1.00 92.80 298 LYS B O 1
ATOM 3081 N N . SER B 2 234 ? 21.231 39.087 2.939 0.00 85.15 299 SER B N 1
ATOM 3082 C CA . SER B 2 234 ? 22.695 39.075 2.821 0.00 84.62 299 SER B CA 1
ATOM 3083 C C . SER B 2 234 ? 22.986 38.534 1.472 0.00 85.84 299 SER B C 1
ATOM 3084 O O . SER B 2 234 ? 22.268 37.691 0.997 1.00 88.20 299 SER B O 1
ATOM 3087 N N . GLU B 2 235 ? 24.088 38.931 0.877 1.00 84.30 300 GLU B N 1
ATOM 3088 C CA . GLU B 2 235 ? 24.510 38.212 -0.304 1.00 86.05 300 GLU B CA 1
ATOM 3089 C C . GLU B 2 235 ? 25.603 37.223 0.061 1.00 82.11 300 GLU B C 1
ATOM 3090 O O . GLU B 2 235 ? 25.864 36.283 -0.681 1.00 81.88 300 GLU B O 1
ATOM 3096 N N . LYS B 2 236 ? 26.233 37.436 1.212 1.00 81.77 301 LYS B N 1
ATOM 3097 C CA . LYS B 2 236 ? 27.184 36.467 1.746 1.00 74.16 301 LYS B CA 1
ATOM 3098 C C . LYS B 2 236 ? 26.464 35.173 2.099 1.00 72.15 301 LYS B C 1
ATOM 3099 O O . LYS B 2 236 ? 27.051 34.093 2.043 1.00 76.39 301 LYS B O 1
ATOM 3105 N N . PHE B 2 237 ? 25.184 35.297 2.447 1.00 68.22 302 PHE B N 1
ATOM 3106 C CA . PHE B 2 237 ? 24.399 34.175 2.953 1.00 61.87 302 PHE B CA 1
ATOM 3107 C C . PHE B 2 237 ? 23.823 33.347 1.818 1.00 61.84 302 PHE B C 1
ATOM 3108 O O . PHE B 2 237 ? 23.750 32.129 1.924 1.00 64.24 302 PHE B O 1
ATOM 3116 N N . LYS B 2 238 ? 23.401 34.016 0.746 1.00 65.74 303 LYS B N 1
ATOM 3117 C CA . LYS B 2 238 ? 22.935 33.335 -0.451 1.00 60.75 303 LYS B CA 1
ATOM 3118 C C . LYS B 2 238 ? 24.074 32.515 -0.999 1.00 64.10 303 LYS B C 1
ATOM 3119 O O . LYS B 2 238 ? 23.931 31.291 -1.248 1.00 59.56 303 LYS B O 1
ATOM 3125 N N . HIS B 2 239 ? 25.212 33.177 -1.184 1.00 61.84 304 HIS B N 1
ATOM 3126 C CA . HIS B 2 239 ? 26.364 32.441 -1.652 1.00 68.02 304 HIS B CA 1
ATOM 3127 C C . HIS B 2 239 ? 26.665 31.249 -0.752 1.00 63.62 304 HIS B C 1
ATOM 3128 O O . HIS B 2 239 ? 26.818 30.131 -1.235 1.00 67.36 304 HIS B O 1
ATOM 3135 N N . ALA B 2 240 ? 26.755 31.482 0.552 1.00 59.44 305 ALA B N 1
ATOM 3136 C CA . ALA B 2 240 ? 27.242 30.436 1.444 1.00 62.20 305 ALA B CA 1
ATOM 3137 C C . ALA B 2 240 ? 26.264 29.274 1.471 1.00 60.32 305 ALA B C 1
ATOM 3138 O O . ALA B 2 240 ? 26.669 28.109 1.557 1.00 56.10 305 ALA B O 1
ATOM 3140 N N . SER B 2 241 ? 24.979 29.608 1.369 1.00 56.70 306 SER B N 1
ATOM 3141 C CA . SER B 2 241 ? 23.912 28.626 1.290 1.00 44.52 306 SER B CA 1
ATOM 3142 C C . SER B 2 241 ? 24.050 27.786 0.012 1.00 49.74 306 SER B C 1
ATOM 3143 O O . SER B 2 241 ? 23.933 26.569 0.036 1.00 45.82 306 SER B O 1
ATOM 3146 N N . LEU B 2 242 ? 24.321 28.438 -1.108 1.00 50.53 307 LEU B N 1
ATOM 3147 C CA . LEU B 2 242 ? 24.571 27.703 -2.333 1.00 52.59 307 LEU B CA 1
ATOM 3148 C C . LEU B 2 242 ? 25.740 26.732 -2.191 1.00 56.45 307 LEU B C 1
ATOM 3149 O O . LEU B 2 242 ? 25.676 25.599 -2.650 1.00 56.26 307 LEU B O 1
ATOM 3154 N N . VAL B 2 243 ? 26.808 27.179 -1.550 1.00 59.51 308 VAL B N 1
ATOM 3155 C CA . VAL B 2 243 ? 27.980 26.341 -1.401 1.00 54.13 308 VAL B CA 1
ATOM 3156 C C . VAL B 2 243 ? 27.640 25.102 -0.595 1.00 50.90 308 VAL B C 1
ATOM 3157 O O . VAL B 2 243 ? 28.045 24.001 -0.939 1.00 46.81 308 VAL B O 1
ATOM 3161 N N . LEU B 2 244 ? 26.859 25.276 0.460 1.00 46.82 309 LEU B N 1
ATOM 3162 C CA . LEU B 2 244 ? 26.440 24.140 1.283 1.00 46.77 309 LEU B CA 1
ATOM 3163 C C . LEU B 2 244 ? 25.584 23.138 0.490 1.00 54.24 309 LEU B C 1
ATOM 3164 O O . LEU B 2 244 ? 25.743 21.917 0.606 1.00 64.52 309 LEU B O 1
ATOM 3169 N N . ILE B 2 245 ? 24.665 23.669 -0.306 1.00 43.90 310 ILE B N 1
ATOM 3170 C CA . ILE B 2 245 ? 23.743 22.848 -1.060 1.00 42.91 310 ILE B CA 1
ATOM 3171 C C . ILE B 2 245 ? 24.510 22.003 -2.044 1.00 49.84 310 ILE B C 1
ATOM 3172 O O . ILE B 2 245 ? 24.383 20.782 -2.041 1.00 47.94 310 ILE B O 1
ATOM 3177 N N . ASN B 2 246 ? 25.318 22.655 -2.864 1.00 43.36 311 ASN B N 1
ATOM 3178 C CA . ASN B 2 246 ? 26.176 21.957 -3.800 1.00 49.03 311 ASN B CA 1
ATOM 3179 C C . ASN B 2 246 ? 27.104 20.926 -3.159 1.00 55.05 311 ASN B C 1
ATOM 3180 O O . ASN B 2 246 ? 27.350 19.878 -3.750 1.00 62.43 311 ASN B O 1
ATOM 3185 N N . ASN B 2 247 ? 27.587 21.203 -1.950 1.00 56.88 312 ASN B N 1
ATOM 3186 C CA . ASN B 2 247 ? 28.418 20.237 -1.239 1.00 58.87 312 ASN B CA 1
ATOM 3187 C C . ASN B 2 247 ? 27.600 19.008 -0.871 1.00 54.22 312 ASN B C 1
ATOM 3188 O O . ASN B 2 247 ? 28.072 17.888 -0.987 1.00 59.63 312 ASN B O 1
ATOM 3193 N N . LEU B 2 248 ? 26.374 19.221 -0.422 1.00 48.05 313 LEU B N 1
ATOM 3194 C CA . LEU B 2 248 ? 25.537 18.107 0.011 1.00 50.54 313 LEU B CA 1
ATOM 3195 C C . LEU B 2 248 ? 25.146 17.222 -1.169 1.00 54.60 313 LEU B C 1
ATOM 3196 O O . LEU B 2 248 ? 25.047 16.016 -1.043 1.00 58.54 313 LEU B O 1
ATOM 3201 N N . ILE B 2 249 ? 24.921 17.847 -2.311 1.00 55.38 314 ILE B N 1
ATOM 3202 C CA . ILE B 2 249 ? 24.578 17.151 -3.524 1.00 48.91 314 ILE B CA 1
ATOM 3203 C C . ILE B 2 249 ? 25.825 16.511 -4.148 1.00 51.76 314 ILE B C 1
ATOM 3204 O O . ILE B 2 249 ? 25.742 15.454 -4.760 0.70 45.91 314 ILE B O 1
ATOM 3209 N N . ASP B 2 250 ? 26.979 17.147 -3.990 1.00 58.85 315 ASP B N 1
ATOM 3210 C CA . ASP B 2 250 ? 28.219 16.580 -4.511 1.00 63.21 315 ASP B CA 1
ATOM 3211 C C . ASP B 2 250 ? 28.585 15.278 -3.800 1.00 68.12 315 ASP B C 1
ATOM 3212 O O . ASP B 2 250 ? 29.339 15.268 -2.836 1.00 74.70 315 ASP B O 1
ATOM 3217 N N . GLN B 2 251 ? 28.040 14.179 -4.292 1.00 69.88 316 GLN B N 1
ATOM 3218 C CA . GLN B 2 251 ? 28.309 12.869 -3.737 1.00 66.81 316 GLN B CA 1
ATOM 3219 C C . GLN B 2 251 ? 28.955 12.031 -4.828 1.00 70.59 316 GLN B C 1
ATOM 3220 O O . GLN B 2 251 ? 28.792 12.313 -6.018 1.00 68.48 316 GLN B O 1
ATOM 3226 N N . PRO B 2 252 ? 29.698 10.992 -4.433 1.00 72.07 317 PRO B N 1
ATOM 3227 C CA . PRO B 2 252 ? 30.405 10.207 -5.452 1.00 73.05 317 PRO B CA 1
ATOM 3228 C C . PRO B 2 252 ? 29.447 9.334 -6.273 1.00 68.09 317 PRO B C 1
ATOM 3229 O O . PRO B 2 252 ? 29.657 9.155 -7.478 1.00 65.75 317 PRO B O 1
ATOM 3233 N N . GLU B 2 253 ? 28.408 8.813 -5.624 1.00 65.57 318 GLU B N 1
ATOM 3234 C CA . GLU B 2 253 ? 27.453 7.913 -6.271 1.00 62.19 318 GLU B CA 1
ATOM 3235 C C . GLU B 2 253 ? 26.269 8.693 -6.809 1.00 57.88 318 GLU B C 1
ATOM 3236 O O . GLU B 2 253 ? 25.699 9.523 -6.103 0.65 54.41 318 GLU B O 1
ATOM 3242 N N . LEU B 2 254 ? 25.896 8.401 -8.054 1.00 58.11 319 LEU B N 1
ATOM 3243 C CA . LEU B 2 254 ? 24.735 8.995 -8.713 1.00 51.08 319 LEU B CA 1
ATOM 3244 C C . LEU B 2 254 ? 23.481 8.785 -7.887 1.00 52.96 319 LEU B C 1
ATOM 3245 O O . LEU B 2 254 ? 22.671 9.688 -7.730 1.00 55.09 319 LEU B O 1
ATOM 3250 N N . GLU B 2 255 ? 23.318 7.577 -7.375 1.00 56.91 320 GLU B N 1
ATOM 3251 C CA . GLU B 2 255 ? 22.184 7.260 -6.521 1.00 59.44 320 GLU B CA 1
ATOM 3252 C C . GLU B 2 255 ? 22.042 8.300 -5.415 1.00 62.23 320 GLU B C 1
ATOM 3253 O O . GLU B 2 255 ? 20.941 8.761 -5.127 1.00 69.51 320 GLU B O 1
ATOM 3259 N N . HIS B 2 256 ? 23.159 8.672 -4.803 1.00 60.25 321 HIS B N 1
ATOM 3260 C CA . HIS B 2 256 ? 23.137 9.598 -3.668 1.00 62.93 321 HIS B CA 1
ATOM 3261 C C . HIS B 2 256 ? 22.920 11.078 -4.061 1.00 62.20 321 HIS B C 1
ATOM 3262 O O . HIS B 2 256 ? 22.252 11.809 -3.345 1.00 62.93 321 HIS B O 1
ATOM 3269 N N . ARG B 2 257 ? 23.480 11.516 -5.185 1.00 50.40 322 ARG B N 1
ATOM 3270 C CA . ARG B 2 257 ? 23.123 12.822 -5.716 1.00 50.90 322 ARG B CA 1
ATOM 3271 C C . ARG B 2 257 ? 21.643 12.858 -6.106 1.00 54.20 322 ARG B C 1
ATOM 3272 O O . ARG B 2 257 ? 20.932 13.754 -5.661 1.00 53.55 322 ARG B O 1
ATOM 3288 N N . ASP B 2 259 ? 19.331 11.478 -5.058 1.00 48.32 324 ASP B N 1
ATOM 3289 C CA . ASP B 2 259 ? 18.533 11.446 -3.823 1.00 51.90 324 ASP B CA 1
ATOM 3290 C C . ASP B 2 259 ? 18.499 12.748 -3.007 1.00 58.94 324 ASP B C 1
ATOM 3291 O O . ASP B 2 259 ? 17.423 13.225 -2.624 1.00 63.70 324 ASP B O 1
ATOM 3296 N N . VAL B 2 260 ? 19.681 13.289 -2.7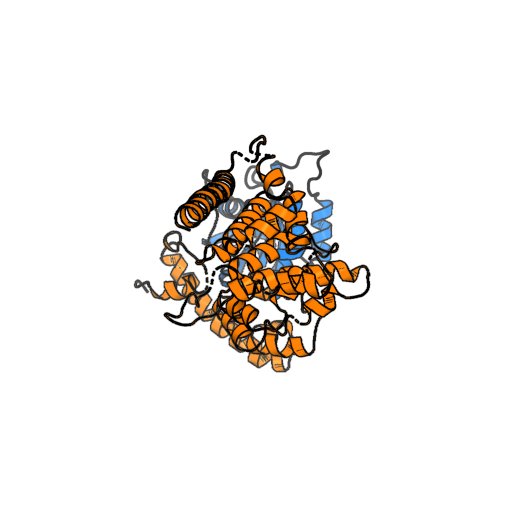13 1.00 54.29 325 VAL B N 1
ATOM 3297 C CA . VAL B 2 260 ? 19.823 14.551 -1.996 1.00 45.76 325 VAL B CA 1
ATOM 3298 C C . VAL B 2 260 ? 19.182 15.708 -2.776 1.00 49.73 325 VAL B C 1
ATOM 3299 O O . VAL B 2 260 ? 18.354 16.471 -2.241 1.00 46.06 325 VAL B O 1
ATOM 3303 N N . ARG B 2 261 ? 19.560 15.839 -4.041 1.00 37.20 326 ARG B N 1
ATOM 3304 C CA . ARG B 2 261 ? 18.946 16.851 -4.886 1.00 47.41 326 ARG B CA 1
ATOM 3305 C C . ARG B 2 261 ? 17.411 16.697 -4.999 1.00 50.49 326 ARG B C 1
ATOM 3306 O O . ARG B 2 261 ? 16.703 17.702 -5.054 1.00 51.49 326 ARG B O 1
ATOM 3314 N N . ASN B 2 262 ? 16.898 15.463 -5.035 1.00 52.81 327 ASN B N 1
ATOM 3315 C CA . ASN B 2 262 ? 15.443 15.275 -5.050 1.00 55.89 327 ASN B CA 1
ATOM 3316 C C . ASN B 2 262 ? 14.785 15.932 -3.818 1.00 56.71 327 ASN B C 1
ATOM 3317 O O . ASN B 2 262 ? 13.797 16.651 -3.966 1.00 55.28 327 ASN B O 1
ATOM 3322 N N . SER B 2 263 ? 15.350 15.697 -2.626 1.00 47.07 328 SER B N 1
ATOM 3323 C CA . SER B 2 263 ? 14.920 16.368 -1.393 1.00 48.33 328 SER B CA 1
ATOM 3324 C C . SER B 2 263 ? 14.857 17.894 -1.558 1.00 55.58 328 SER B C 1
ATOM 3325 O O . SER B 2 263 ? 13.978 18.549 -1.009 1.00 64.17 328 SER B O 1
ATOM 3328 N N . PHE B 2 264 ? 15.814 18.464 -2.275 1.00 46.33 329 PHE B N 1
ATOM 3329 C CA . PHE B 2 264 ? 15.834 19.904 -2.464 1.00 45.24 329 PHE B CA 1
ATOM 3330 C C . PHE B 2 264 ? 14.811 20.305 -3.509 1.00 47.70 329 PHE B C 1
ATOM 3331 O O . PHE B 2 264 ? 14.134 21.315 -3.367 1.00 52.45 329 PHE B O 1
ATOM 3339 N N . ILE B 2 265 ? 14.694 19.518 -4.567 1.00 47.27 330 ILE B N 1
ATOM 3340 C CA . ILE B 2 265 ? 13.652 19.781 -5.542 0.68 50.90 330 ILE B CA 1
ATOM 3341 C C . ILE B 2 265 ? 12.294 19.742 -4.857 1.00 55.08 330 ILE B C 1
ATOM 3342 O O . ILE B 2 265 ? 11.437 20.589 -5.106 1.00 54.76 330 ILE B O 1
ATOM 3347 N N . GLU B 2 266 ? 12.130 18.767 -3.969 1.00 54.82 331 GLU B N 1
ATOM 3348 C CA . GLU B 2 266 ? 10.874 18.523 -3.286 1.00 60.63 331 GLU B CA 1
ATOM 3349 C C . GLU B 2 266 ? 10.412 19.727 -2.468 1.00 62.31 331 GLU B C 1
ATOM 3350 O O . GLU B 2 266 ? 9.230 19.848 -2.183 1.00 65.34 331 GLU B O 1
ATOM 3356 N N . ILE B 2 267 ? 11.336 20.618 -2.101 1.00 58.83 332 ILE B N 1
ATOM 3357 C CA . ILE B 2 267 ? 11.004 21.752 -1.235 1.00 54.54 332 ILE B CA 1
ATOM 3358 C C . ILE B 2 267 ? 11.153 23.121 -1.894 1.00 61.21 332 ILE B C 1
ATOM 3359 O O . ILE B 2 267 ? 11.180 24.148 -1.214 1.00 63.48 332 ILE B O 1
ATOM 3364 N N . GLY B 2 268 ? 11.232 23.139 -3.217 1.00 61.67 333 GLY B N 1
ATOM 3365 C CA . GLY B 2 268 ? 11.180 24.389 -3.945 1.00 59.66 333 GLY B CA 1
ATOM 3366 C C . GLY B 2 268 ? 12.478 25.006 -4.440 1.00 54.27 333 GLY B C 1
ATOM 3367 O O . GLY B 2 268 ? 12.451 26.124 -4.979 1.00 54.93 333 GLY B O 1
ATOM 3368 N N . LEU B 2 269 ? 13.592 24.281 -4.306 1.00 49.24 334 LEU B N 1
ATOM 3369 C CA . LEU B 2 269 ? 14.893 24.762 -4.762 1.00 45.50 334 LEU B CA 1
ATOM 3370 C C . LEU B 2 269 ? 14.920 25.197 -6.209 1.00 57.77 334 LEU B C 1
ATOM 3371 O O . LEU B 2 269 ? 15.369 26.295 -6.531 1.00 63.37 334 LEU B O 1
ATOM 3376 N N . VAL B 2 270 ? 14.463 24.329 -7.094 1.00 54.27 335 VAL B N 1
ATOM 3377 C CA . VAL B 2 270 ? 14.546 24.635 -8.516 1.00 54.10 335 VAL B CA 1
ATOM 3378 C C . VAL B 2 270 ? 13.870 25.958 -8.870 1.00 61.81 335 VAL B C 1
ATOM 3379 O O . VAL B 2 270 ? 14.464 26.816 -9.539 1.00 71.48 335 VAL B O 1
ATOM 3383 N N . ASN B 2 271 ? 12.632 26.138 -8.417 1.00 63.81 336 ASN B N 1
ATOM 3384 C CA . ASN B 2 271 ? 11.906 27.355 -8.754 1.00 74.10 336 ASN B CA 1
ATOM 3385 C C . ASN B 2 271 ? 12.554 28.579 -8.120 1.00 71.80 336 ASN B C 1
ATOM 3386 O O . ASN B 2 271 ? 12.405 29.700 -8.605 1.00 82.40 336 ASN B O 1
ATOM 3391 N N . GLU B 2 272 ? 13.290 28.340 -7.042 1.00 63.84 337 GLU B N 1
ATOM 3392 C CA . GLU B 2 272 ? 13.944 29.400 -6.309 1.00 63.89 337 GLU B CA 1
ATOM 3393 C C . GLU B 2 272 ? 15.145 29.923 -7.090 1.00 71.80 337 GLU B C 1
ATOM 3394 O O . GLU B 2 272 ? 15.323 31.144 -7.240 0.87 70.99 337 GLU B O 1
ATOM 3400 N N . LEU B 2 273 ? 15.961 29.008 -7.599 1.00 56.43 338 LEU B N 1
ATOM 3401 C CA . LEU B 2 273 ? 17.121 29.423 -8.376 1.00 64.58 338 LEU B CA 1
ATOM 3402 C C . LEU B 2 273 ? 16.696 30.070 -9.687 1.00 71.46 338 LEU B C 1
ATOM 3403 O O . LEU B 2 273 ? 17.191 31.135 -10.049 0.61 75.91 338 LEU B O 1
ATOM 3408 N N . GLU B 2 274 ? 15.770 29.431 -10.394 1.00 74.90 339 GLU B N 1
ATOM 3409 C CA . GLU B 2 274 ? 15.299 29.990 -11.652 1.00 77.08 339 GLU B CA 1
ATOM 3410 C C . GLU B 2 274 ? 14.752 31.398 -11.483 1.00 78.26 339 GLU B C 1
ATOM 3411 O O . GLU B 2 274 ? 14.833 32.198 -12.413 1.00 91.93 339 GLU B O 1
ATOM 3417 N N . ASN B 2 275 ? 14.204 31.720 -10.311 1.00 76.44 340 ASN B N 1
ATOM 3418 C CA . ASN B 2 275 ? 13.778 33.107 -10.072 1.00 87.74 340 ASN B CA 1
ATOM 3419 C C . ASN B 2 275 ? 14.972 34.055 -9.926 1.00 91.69 340 ASN B C 1
ATOM 3420 O O . ASN B 2 275 ? 14.879 35.230 -10.257 0.97 103.18 340 ASN B O 1
ATOM 3433 N N . LYS B 2 277 ? 17.802 33.794 -11.506 1.00 93.01 342 LYS B N 1
ATOM 3434 C CA . LYS B 2 277 ? 18.370 34.010 -12.832 1.00 101.18 342 LYS B CA 1
ATOM 3435 C C . LYS B 2 277 ? 17.737 35.220 -13.526 1.00 110.49 342 LYS B C 1
ATOM 3436 O O . LYS B 2 277 ? 18.399 35.918 -14.291 1.00 115.31 342 LYS B O 1
ATOM 3442 N N . ASN B 2 278 ? 16.454 35.461 -13.264 1.00 114.61 343 ASN B N 1
ATOM 3443 C CA . ASN B 2 278 ? 15.759 36.613 -13.835 1.00 125.57 343 ASN B CA 1
ATOM 3444 C C . ASN B 2 278 ? 15.958 37.844 -12.958 1.00 125.84 343 ASN B C 1
ATOM 3445 O O . ASN B 2 278 ? 15.249 38.841 -13.093 1.00 126.37 343 ASN B O 1
ATOM 3450 N N . THR B 2 279 ? 16.941 37.762 -12.067 1.00 124.46 344 THR B N 1
ATOM 3451 C CA . THR B 2 279 ? 17.114 38.733 -10.992 1.00 122.17 344 THR B CA 1
ATOM 3452 C C . THR B 2 279 ? 18.537 39.264 -10.912 1.00 121.11 344 THR B C 1
ATOM 3453 O O . THR B 2 279 ? 19.482 38.630 -11.384 1.00 116.72 344 THR B O 1
ATOM 3457 N N . GLU B 2 280 ? 18.676 40.437 -10.301 1.00 124.35 345 GLU B N 1
ATOM 3458 C CA . GLU B 2 280 ? 19.967 41.089 -10.130 1.00 123.54 345 GLU B CA 1
ATOM 3459 C C . GLU B 2 280 ? 21.029 40.178 -9.499 1.00 118.14 345 GLU B C 1
ATOM 3460 O O . GLU B 2 280 ? 22.217 40.514 -9.490 1.00 118.45 345 GLU B O 1
ATOM 3466 N N . TRP B 2 281 ? 20.604 39.028 -8.980 1.00 111.50 346 TRP B N 1
ATOM 3467 C CA . TRP B 2 281 ? 21.518 38.139 -8.263 1.00 106.88 346 TRP B CA 1
ATOM 3468 C C . TRP B 2 281 ? 22.660 37.612 -9.122 1.00 107.79 346 TRP B C 1
ATOM 3469 O O . TRP B 2 281 ? 23.738 37.318 -8.613 1.00 109.52 346 TRP B O 1
ATOM 3488 N N . LYS B 2 283 ? 24.487 39.141 -11.042 1.00 113.33 348 LYS B N 1
ATOM 3489 C CA . LYS B 2 283 ? 25.564 40.111 -11.200 1.00 117.67 348 LYS B CA 1
ATOM 3490 C C . LYS B 2 283 ? 26.789 39.719 -10.378 1.00 117.21 348 LYS B C 1
ATOM 3491 O O . LYS B 2 283 ? 27.896 40.202 -10.629 1.00 121.57 348 LYS B O 1
ATOM 3497 N N . ILE B 2 284 ? 26.587 38.838 -9.401 1.00 110.37 349 ILE B N 1
ATOM 3498 C CA . ILE B 2 284 ? 27.683 38.384 -8.546 1.00 108.15 349 ILE B CA 1
ATOM 3499 C C . ILE B 2 284 ? 28.252 37.036 -9.006 1.00 107.61 349 ILE B C 1
ATOM 3500 O O . ILE B 2 284 ? 27.557 36.010 -9.039 1.00 96.51 349 ILE B O 1
ATOM 3505 N N . ASP B 2 285 ? 29.533 37.050 -9.356 1.00 114.05 350 ASP B N 1
ATOM 3506 C CA . ASP B 2 285 ? 30.162 35.879 -9.951 1.00 112.87 350 ASP B CA 1
ATOM 3507 C C . ASP B 2 285 ? 30.238 34.680 -9.007 1.00 102.21 350 ASP B C 1
ATOM 3508 O O . ASP B 2 285 ? 30.179 33.546 -9.455 1.00 100.83 350 ASP B O 1
ATOM 3513 N N . LYS B 2 286 ? 30.368 34.911 -7.707 0.00 100.85 351 LYS B N 1
ATOM 3514 C CA . LYS B 2 286 ? 30.393 33.780 -6.786 1.00 96.80 351 LYS B CA 1
ATOM 3515 C C . LYS B 2 286 ? 29.074 33.010 -6.857 1.00 98.63 351 LYS B C 1
ATOM 3516 O O . LYS B 2 286 ? 29.051 31.782 -6.756 1.00 101.59 351 LYS B O 1
ATOM 3522 N N . ILE B 2 287 ? 27.981 33.738 -7.051 1.00 95.38 352 ILE B N 1
ATOM 3523 C CA . ILE B 2 287 ? 26.651 33.155 -7.030 0.00 85.91 352 ILE B CA 1
ATOM 3524 C C . ILE B 2 287 ? 26.172 32.655 -8.385 1.00 86.97 352 ILE B C 1
ATOM 3525 O O . ILE B 2 287 ? 25.453 31.672 -8.468 1.00 88.94 352 ILE B O 1
ATOM 3530 N N . LYS B 2 288 ? 26.566 33.331 -9.451 1.00 92.69 353 LYS B N 1
ATOM 3531 C CA . LYS B 2 288 ? 26.263 32.855 -10.795 1.00 94.26 353 LYS B CA 1
ATOM 3532 C C . LYS B 2 288 ? 26.839 31.465 -11.010 0.00 91.55 353 LYS B C 1
ATOM 3533 O O . LYS B 2 288 ? 26.174 30.584 -11.542 1.00 94.99 353 LYS B O 1
ATOM 3539 N N . ASP B 2 289 ? 28.082 31.276 -10.586 1.00 86.20 354 ASP B N 1
ATOM 3540 C CA . ASP B 2 289 ? 28.790 30.020 -10.804 1.00 83.86 354 ASP B CA 1
ATOM 3541 C C . ASP B 2 289 ? 28.245 28.867 -9.981 1.00 80.76 354 ASP B C 1
ATOM 3542 O O . ASP B 2 289 ? 28.272 27.727 -10.426 0.86 82.71 354 ASP B O 1
ATOM 3547 N N . SER B 2 290 ? 27.763 29.156 -8.779 1.00 79.39 355 SER B N 1
ATOM 3548 C CA . SER B 2 290 ? 27.186 28.112 -7.940 1.00 83.27 355 SER B CA 1
ATOM 3549 C C . SER B 2 290 ? 25.858 27.641 -8.511 1.00 82.31 355 SER B C 1
ATOM 3550 O O . SER B 2 290 ? 25.544 26.453 -8.470 1.00 81.64 355 SER B O 1
ATOM 3553 N N . ILE B 2 291 ? 25.077 28.582 -9.029 1.00 79.62 356 ILE B N 1
ATOM 3554 C CA . ILE B 2 291 ? 23.804 28.246 -9.636 1.00 71.42 356 ILE B CA 1
ATOM 3555 C C . ILE B 2 291 ? 24.040 27.465 -10.925 1.00 72.55 356 ILE B C 1
ATOM 3556 O O . ILE B 2 291 ? 23.420 26.424 -11.142 1.00 69.04 356 ILE B O 1
ATOM 3561 N N . ASN B 2 292 ? 24.947 27.939 -11.774 1.00 72.81 357 ASN B N 1
ATOM 3562 C CA . ASN B 2 292 ? 25.275 27.163 -12.964 1.00 74.10 357 ASN B CA 1
ATOM 3563 C C . ASN B 2 292 ? 25.732 25.741 -12.603 1.00 76.01 357 ASN B C 1
ATOM 3564 O O . ASN B 2 292 ? 25.378 24.779 -13.285 1.00 79.37 357 ASN B O 1
ATOM 3569 N N . ASP B 2 293 ? 26.497 25.609 -11.522 1.00 68.58 358 ASP B N 1
ATOM 3570 C CA . ASP B 2 293 ? 27.090 24.325 -11.184 1.00 66.56 358 ASP B CA 1
ATOM 3571 C C . ASP B 2 293 ? 25.977 23.350 -10.900 1.00 68.78 358 ASP B C 1
ATOM 3572 O O . ASP B 2 293 ? 26.015 22.205 -11.361 1.00 72.33 358 ASP B O 1
ATOM 3577 N N . PHE B 2 294 ? 24.986 23.826 -10.150 1.00 61.94 359 PHE B N 1
ATOM 3578 C CA . PHE B 2 294 ? 23.828 23.036 -9.783 1.00 59.02 359 PHE B CA 1
ATOM 3579 C C . PHE B 2 294 ? 23.148 22.468 -11.025 1.00 62.86 359 PHE B C 1
ATOM 3580 O O . PHE B 2 294 ? 22.947 21.265 -11.125 0.77 60.80 359 PHE B O 1
ATOM 3588 N N . PHE B 2 295 ? 22.816 23.334 -11.978 1.00 69.99 360 PHE B N 1
ATOM 3589 C CA . PHE B 2 295 ? 22.126 22.905 -13.195 1.00 72.25 360 PHE B CA 1
ATOM 3590 C C . PHE B 2 295 ? 22.986 22.006 -14.066 1.00 76.29 360 PHE B C 1
ATOM 3591 O O . PHE B 2 295 ? 22.526 20.960 -14.520 1.00 75.52 360 PHE B O 1
ATOM 3599 N N . ASP B 2 296 ? 24.232 22.420 -14.286 1.00 75.72 361 ASP B N 1
ATOM 3600 C CA . ASP B 2 296 ? 25.188 21.618 -15.039 1.00 74.72 361 ASP B CA 1
ATOM 3601 C C . ASP B 2 296 ? 25.323 20.199 -14.458 1.00 71.82 361 ASP B C 1
ATOM 3602 O O . ASP B 2 296 ? 25.487 19.237 -15.201 1.00 80.36 361 ASP B O 1
ATOM 3607 N N . SER B 2 297 ? 25.249 20.068 -13.141 1.00 59.69 362 SER B N 1
ATOM 3608 C CA . SER B 2 297 ? 25.409 18.762 -12.490 1.00 60.21 362 SER B CA 1
ATOM 3609 C C . SER B 2 297 ? 24.102 17.967 -12.550 1.00 69.35 362 SER B C 1
ATOM 3610 O O . SER B 2 297 ? 24.116 16.745 -12.636 0.81 72.63 362 SER B O 1
ATOM 3613 N N . TRP B 2 298 ? 22.977 18.677 -12.531 1.00 73.00 363 TRP B N 1
ATOM 3614 C CA . TRP B 2 298 ? 21.656 18.064 -12.617 1.00 69.64 363 TRP B CA 1
ATOM 3615 C C . TRP B 2 298 ? 21.442 17.476 -13.992 1.00 73.47 363 TRP B C 1
ATOM 3616 O O . TRP B 2 298 ? 20.783 16.449 -14.142 1.00 71.13 363 TRP B O 1
ATOM 3627 N N . GLU B 2 299 ? 21.996 18.140 -14.999 1.00 75.88 364 GLU B N 1
ATOM 3628 C CA . GLU B 2 299 ? 21.778 17.733 -16.375 1.00 82.69 364 GLU B CA 1
ATOM 3629 C C . GLU B 2 299 ? 22.633 16.525 -16.727 1.00 82.29 364 GLU B C 1
ATOM 3630 O O . GLU B 2 299 ? 22.188 15.622 -17.431 1.00 83.47 364 GLU B O 1
ATOM 3636 N N . GLU B 2 300 ? 23.862 16.507 -16.228 1.00 84.75 365 GLU B N 1
ATOM 3637 C CA . GLU B 2 300 ? 24.764 15.398 -16.503 1.00 84.64 365 GLU B CA 1
ATOM 3638 C C . GLU B 2 300 ? 24.158 14.147 -15.897 1.00 72.95 365 GLU B C 1
ATOM 3639 O O . GLU B 2 300 ? 24.168 13.079 -16.497 1.00 76.96 365 GLU B O 1
ATOM 3645 N N . ASP B 2 301 ? 23.591 14.306 -14.713 1.00 67.13 366 ASP B N 1
ATOM 3646 C CA . ASP B 2 301 ? 22.919 13.215 -14.020 1.00 68.21 366 ASP B CA 1
ATOM 3647 C C . ASP B 2 301 ? 21.670 12.679 -14.754 1.00 66.70 366 ASP B C 1
ATOM 3648 O O . ASP B 2 301 ? 21.406 11.482 -14.732 0.95 60.47 366 ASP B O 1
ATOM 3653 N N . LYS B 2 302 ? 20.912 13.563 -15.402 1.00 67.48 367 LYS B N 1
ATOM 3654 C CA . LYS B 2 302 ? 19.800 13.144 -16.247 1.00 65.62 367 LYS B CA 1
ATOM 3655 C C . LYS B 2 302 ? 20.313 12.287 -17.410 1.00 69.18 367 LYS B C 1
ATOM 3656 O O . LYS B 2 302 ? 19.810 11.185 -17.630 0.97 66.57 367 LYS B O 1
ATOM 3662 N N . LYS B 2 303 ? 21.295 12.801 -18.160 1.00 57.15 368 LYS B N 1
ATOM 3663 C CA . LYS B 2 303 ? 21.906 12.031 -19.238 1.00 65.95 368 LYS B CA 1
ATOM 3664 C C . LYS B 2 303 ? 22.365 10.655 -18.754 1.00 71.47 368 LYS B C 1
ATOM 3665 O O . LYS B 2 303 ? 22.212 9.655 -19.464 1.00 73.20 368 LYS B O 1
ATOM 3671 N N . GLU B 2 304 ? 22.947 10.613 -17.556 1.00 67.14 369 GLU B N 1
ATOM 3672 C CA . GLU B 2 304 ? 23.544 9.388 -17.050 1.00 68.85 369 GLU B CA 1
ATOM 3673 C C . GLU B 2 304 ? 22.444 8.383 -16.751 1.00 72.28 369 GLU B C 1
ATOM 3674 O O . GLU B 2 304 ? 22.531 7.214 -17.134 1.00 75.18 369 GLU B O 1
ATOM 3680 N N . VAL B 2 305 ? 21.410 8.862 -16.066 1.00 67.70 370 VAL B N 1
ATOM 3681 C CA . VAL B 2 305 ? 20.222 8.077 -15.766 1.00 68.08 370 VAL B CA 1
ATOM 3682 C C . VAL B 2 305 ? 19.565 7.588 -17.041 1.00 65.29 370 VAL B C 1
ATOM 3683 O O . VAL B 2 305 ? 19.154 6.446 -17.127 1.00 66.73 370 VAL B O 1
ATOM 3687 N N . GLU B 2 306 ? 19.440 8.472 -18.024 1.00 67.48 371 GLU B N 1
ATOM 3688 C CA . GLU B 2 306 ? 18.847 8.092 -19.294 1.00 75.53 371 GLU B CA 1
ATOM 3689 C C . GLU B 2 306 ? 19.718 7.015 -19.903 1.00 82.04 371 GLU B C 1
ATOM 3690 O O . GLU B 2 306 ? 19.230 6.062 -20.501 1.00 87.96 371 GLU B O 1
ATOM 3696 N N . SER B 2 307 ? 21.021 7.175 -19.721 1.00 80.82 372 SER B N 1
ATOM 3697 C CA . SER B 2 307 ? 22.000 6.325 -20.362 1.00 75.90 372 SER B CA 1
ATOM 3698 C C . SER B 2 307 ? 22.003 4.922 -19.770 1.00 72.85 372 SER B C 1
ATOM 3699 O O . SER B 2 307 ? 22.279 3.937 -20.456 1.00 71.64 372 SER B O 1
ATOM 3702 N N . ARG B 2 308 ? 21.701 4.826 -18.485 1.00 67.47 373 ARG B N 1
ATOM 3703 C CA . ARG B 2 308 ? 21.610 3.513 -17.861 1.00 74.09 373 ARG B CA 1
ATOM 3704 C C . ARG B 2 308 ? 20.320 2.803 -18.275 1.00 79.15 373 ARG B C 1
ATOM 3705 O O . ARG B 2 308 ? 20.343 1.622 -18.608 1.00 78.52 373 ARG B O 1
ATOM 3713 N N . PHE B 2 309 ? 19.204 3.535 -18.254 1.00 77.88 374 PHE B N 1
ATOM 3714 C CA . PHE B 2 309 ? 17.916 3.014 -18.698 1.00 77.82 374 PHE B CA 1
ATOM 3715 C C . PHE B 2 309 ? 18.000 2.443 -20.111 1.00 77.46 374 PHE B C 1
ATOM 3716 O O . PHE B 2 309 ? 17.376 1.430 -20.425 0.39 77.98 374 PHE B O 1
ATOM 3724 N N . ASP B 2 310 ? 18.788 3.101 -20.949 1.00 81.18 375 ASP B N 1
ATOM 3725 C CA . ASP B 2 310 ? 18.969 2.719 -22.344 1.00 86.71 375 ASP B CA 1
ATOM 3726 C C . ASP B 2 310 ? 19.651 1.363 -22.495 1.00 86.72 375 ASP B C 1
ATOM 3727 O O . ASP B 2 310 ? 19.535 0.723 -23.532 1.00 93.13 375 ASP B O 1
ATOM 3732 N N . ASP B 2 311 ? 20.375 0.930 -21.470 1.00 84.32 376 ASP B N 1
ATOM 3733 C CA . ASP B 2 311 ? 21.118 -0.327 -21.544 1.00 89.63 376 ASP B CA 1
ATOM 3734 C C . ASP B 2 311 ? 20.343 -1.485 -20.949 0.00 85.19 376 ASP B C 1
ATOM 3735 O O . ASP B 2 311 ? 20.656 -2.636 -21.189 1.00 78.44 376 ASP B O 1
ATOM 3740 N N . LEU B 2 312 ? 19.333 -1.173 -20.157 1.00 87.40 377 LEU B N 1
ATOM 3741 C CA . LEU B 2 312 ? 18.467 -2.196 -19.595 1.00 89.78 377 LEU B CA 1
ATOM 3742 C C . LEU B 2 312 ? 17.500 -2.777 -20.638 1.00 94.39 377 LEU B C 1
ATOM 3743 O O . LEU B 2 312 ? 16.651 -2.066 -21.192 1.00 94.00 377 LEU B O 1
#